Protein AF-0000000072238581 (afdb_homodimer)

InterPro domains:
  IPR000092 Polyprenyl synthetase-like [PF00348] (29-246)
  IPR000092 Polyprenyl synthetase-like [cd00685] (25-318)
  IPR008949 Isoprenoid synthase domain superfamily [G3DSA:1.10.600.10] (1-321)
  IPR008949 Isoprenoid synthase domain superfamily [SSF48576] (3-318)
  IPR033749 Polyprenyl synthetase, conserved site [PS00444] (204-216)
  IPR033749 Polyprenyl synthetase, conserved site [PS00723] (82-96)

Nearest PDB structures (foldseek):
  4jyx-assembly2_B  TM=9.382E-01  e=3.589E-18  Paraglaciecola sp. T6c
  3aq0-assembly3_E  TM=8.904E-01  e=3.920E-18  Arabidopsis thaliana
  3mzv-assembly1_B  TM=9.211E-01  e=2.387E-17  Rhodobacter capsulatus
  3aqb-assembly2_D  TM=8.758E-01  e=3.396E-17  Micrococcus luteus
  3aq0-assembly4_H  TM=8.914E-01  e=1.812E-16  Arabidopsis thaliana

pLDDT: mean 86.49, std 11.38, range [46.75, 98.72]

Sequence (642 aa):
MIETFQLIEQELNLLEINLKKLVKSKHAILDVAAEHLFSAGGKRLRPAIVFLVAKATKKEKSIKFFHRRLAEITEIIHTASLVHDDVVDECSVRRGVQTVHTSFSVPIAVLAGDFLFGQSSWYLANLNDLEVVKIISKVITDFAEGEIRQGISKFNLYLSVDEYIEKSFLKTASLIASSCKGSVILTENNYHIANNLYNYGKYLGLAFQIVDDILDLISNAEVIGKPIGSDLKNGNLTAPILFSLPNINLVNFLSKLKKKEAINLNNLNLEIINQSGGIEKAVDLASEYIYTSVRCLNCLQDSEYKQSLITLCNSIISKIKMIETFQLIEQELNLLEINLKKLVKSKHAILDVAAEHLFSAGGKRLRPAIVFLVAKATKKEKSIKFFHRRLAEITEIIHTASLVHDDVVDECSVRRGVQTVHTSFSVPIAVLAGDFLFGQSSWYLANLNDLEVVKIISKVITDFAEGEIRQGISKFNLYLSVDEYIEKSFLKTASLIASSCKGSVILTENNYHIANNLYNYGKYLGLAFQIVDDILDLISNAEVIGKPIGSDLKNGNLTAPILFSLPNINLVNFLSKLKKKEAINLNNLNLEIINQSGGIEKAVDLASEYIYTSVRCLNCLQDSEYKQSLITLCNSIISKIK

Structure (mmCIF, N/CA/C/O backbone):
data_AF-0000000072238581-model_v1
#
loop_
_entity.id
_entity.type
_entity.pdbx_description
1 polymer 'Prenyl transferase'
#
loop_
_atom_site.group_PDB
_atom_site.id
_atom_site.type_symbol
_atom_site.label_atom_id
_atom_site.label_alt_id
_atom_site.label_comp_id
_atom_site.label_asym_id
_atom_site.label_entity_id
_atom_site.label_seq_id
_atom_site.pdbx_PDB_ins_code
_atom_site.Cartn_x
_atom_site.Cartn_y
_atom_site.Cartn_z
_atom_site.occupancy
_atom_site.B_iso_or_equiv
_atom_site.auth_seq_id
_atom_site.auth_comp_id
_atom_site.auth_asym_id
_atom_site.auth_atom_id
_atom_site.pdbx_PDB_model_num
ATOM 1 N N . MET A 1 1 ? 5.217 -31.149 3.528 1 46.75 1 MET A N 1
ATOM 2 C CA . MET A 1 1 ? 5.852 -29.846 3.348 1 46.75 1 MET A CA 1
ATOM 3 C C . MET A 1 1 ? 6.879 -29.586 4.444 1 46.75 1 MET A C 1
ATOM 5 O O . MET A 1 1 ? 7.93 -28.995 4.188 1 46.75 1 MET A O 1
ATOM 9 N N . ILE A 1 2 ? 6.616 -30.263 5.623 1 50.82 2 ILE A N 1
ATOM 10 C CA . ILE A 1 2 ? 7.416 -30.059 6.826 1 50.82 2 ILE A CA 1
ATOM 11 C C . ILE A 1 2 ? 8.793 -30.692 6.643 1 50.82 2 ILE A C 1
ATOM 13 O O . ILE A 1 2 ? 9.812 -30.085 6.98 1 50.82 2 ILE A O 1
ATOM 17 N N . GLU A 1 3 ? 8.811 -31.875 6.004 1 57.83 3 GLU A N 1
ATOM 18 C CA . GLU A 1 3 ? 10.11 -32.54 5.953 1 57.83 3 GLU A CA 1
ATOM 19 C C . GLU A 1 3 ? 11.085 -31.776 5.062 1 57.83 3 GLU A C 1
ATOM 21 O O . GLU A 1 3 ? 12.294 -31.787 5.305 1 57.83 3 GLU A O 1
ATOM 26 N N . THR A 1 4 ? 10.426 -30.91 4.204 1 64.82 4 THR A N 1
ATOM 27 C CA . THR A 1 4 ? 11.203 -30.188 3.203 1 64.82 4 THR A CA 1
ATOM 28 C C . THR A 1 4 ? 11.897 -28.979 3.825 1 64.82 4 THR A C 1
ATOM 30 O O . THR A 1 4 ? 12.926 -28.522 3.323 1 64.82 4 THR A O 1
ATOM 33 N N . PHE A 1 5 ? 11.491 -28.7 5.064 1 80.11 5 PHE A N 1
ATOM 34 C CA . PHE A 1 5 ? 12.038 -27.452 5.582 1 80.11 5 PHE A CA 1
ATOM 35 C C . PHE A 1 5 ? 12.958 -27.716 6.769 1 80.11 5 PHE A C 1
ATOM 37 O O . PHE A 1 5 ? 13.307 -26.792 7.507 1 80.11 5 PHE A O 1
ATOM 44 N N . GLN A 1 6 ? 13.384 -28.986 6.876 1 84.35 6 GLN A N 1
ATOM 45 C CA . GLN A 1 6 ? 14.241 -29.35 7.999 1 84.35 6 GLN A CA 1
ATOM 46 C C . GLN A 1 6 ? 15.566 -28.595 7.947 1 84.35 6 GLN A C 1
ATOM 48 O O . GLN A 1 6 ? 16.092 -28.182 8.983 1 84.35 6 GLN A O 1
ATOM 53 N N . LEU A 1 7 ? 16.039 -28.414 6.78 1 88 7 LEU A N 1
ATOM 54 C CA . LEU A 1 7 ? 17.344 -27.798 6.566 1 88 7 LEU A CA 1
ATOM 55 C C . LEU A 1 7 ? 17.325 -26.33 6.976 1 88 7 LEU A C 1
ATOM 57 O O . LEU A 1 7 ? 18.38 -25.725 7.181 1 88 7 LEU A O 1
ATOM 61 N N . ILE A 1 8 ? 16.052 -25.758 7.085 1 91.35 8 ILE A N 1
ATOM 62 C CA . ILE A 1 8 ? 15.961 -24.335 7.395 1 91.35 8 ILE A CA 1
ATOM 63 C C . ILE A 1 8 ? 15.023 -24.124 8.581 1 91.35 8 ILE A C 1
ATOM 65 O O . ILE A 1 8 ? 14.404 -23.065 8.711 1 91.35 8 ILE A O 1
ATOM 69 N N . GLU A 1 9 ? 14.871 -25.086 9.368 1 91.12 9 GLU A N 1
ATOM 70 C CA . GLU A 1 9 ? 13.936 -25.047 10.489 1 91.12 9 GLU A CA 1
ATOM 71 C C . GLU A 1 9 ? 14.303 -23.941 11.475 1 91.12 9 GLU A C 1
ATOM 73 O O . GLU A 1 9 ? 13.425 -23.253 11.999 1 91.12 9 GLU A O 1
ATOM 78 N N . GLN A 1 10 ? 15.57 -23.81 11.746 1 91.03 10 GLN A N 1
ATOM 79 C CA . GLN A 1 10 ? 16.025 -22.778 12.672 1 91.03 10 GLN A CA 1
ATOM 80 C C . GLN A 1 10 ? 15.69 -21.384 12.15 1 91.03 10 GLN A C 1
ATOM 82 O O . GLN A 1 10 ? 15.243 -20.522 12.91 1 91.03 10 GLN A O 1
ATOM 87 N N . GLU A 1 11 ? 15.922 -21.206 10.909 1 92.24 11 GLU A N 1
ATOM 88 C CA . GLU A 1 11 ? 15.631 -19.915 10.295 1 92.24 11 GLU A CA 1
ATOM 89 C C . GLU A 1 11 ? 14.135 -19.614 10.327 1 92.24 11 GLU A C 1
ATOM 91 O O . GLU A 1 11 ? 13.731 -18.477 10.582 1 92.24 11 GLU A O 1
ATOM 96 N N . LEU A 1 12 ? 13.325 -20.585 10.11 1 91.95 12 LEU A N 1
ATOM 97 C CA . LEU A 1 12 ? 11.877 -20.407 10.086 1 91.95 12 LEU A CA 1
ATOM 98 C C . LEU A 1 12 ? 11.344 -20.1 11.482 1 91.95 12 LEU A C 1
ATOM 100 O O . LEU A 1 12 ? 10.425 -19.293 11.636 1 91.95 12 LEU A O 1
ATOM 104 N N . ASN A 1 13 ? 11.944 -20.729 12.442 1 90.12 13 ASN A N 1
ATOM 105 C CA . ASN A 1 13 ? 11.553 -20.455 13.82 1 90.12 13 ASN A CA 1
ATOM 106 C C . ASN A 1 13 ? 11.885 -19.021 14.222 1 90.12 13 ASN A C 1
ATOM 108 O O . ASN A 1 13 ? 11.072 -18.344 14.854 1 90.12 13 ASN A O 1
ATOM 112 N N . LEU A 1 14 ? 13.041 -18.633 13.855 1 90.93 14 LEU A N 1
ATOM 113 C CA . LEU A 1 14 ? 13.455 -17.266 14.151 1 90.93 14 LEU A CA 1
ATOM 114 C C . LEU A 1 14 ? 12.58 -16.26 13.411 1 90.93 14 LEU A C 1
ATOM 116 O O . LEU A 1 14 ? 12.288 -15.182 13.933 1 90.93 14 LEU A O 1
ATOM 120 N N . LEU A 1 15 ? 12.229 -16.61 12.229 1 91.59 15 LEU A N 1
ATOM 121 C CA . LEU A 1 15 ? 11.357 -15.759 11.426 1 91.59 15 LEU A CA 1
ATOM 122 C C . LEU A 1 15 ? 10.021 -15.534 12.126 1 91.59 15 LEU A C 1
ATOM 124 O O . LEU A 1 15 ? 9.509 -14.413 12.151 1 91.59 15 LEU A O 1
ATOM 128 N N . GLU A 1 16 ? 9.463 -16.52 12.662 1 86.68 16 GLU A N 1
ATOM 129 C CA . GLU A 1 16 ? 8.174 -16.435 13.343 1 86.68 16 GLU A CA 1
ATOM 130 C C . GLU A 1 16 ? 8.243 -15.491 14.539 1 86.68 16 GLU A C 1
ATOM 132 O O . GLU A 1 16 ? 7.319 -14.709 14.774 1 86.68 16 GLU A O 1
ATOM 137 N N . ILE A 1 17 ? 9.322 -15.544 15.197 1 85.3 17 ILE A N 1
ATOM 138 C CA . ILE A 1 17 ? 9.531 -14.688 16.36 1 85.3 17 ILE A CA 1
ATOM 139 C C . ILE A 1 17 ? 9.69 -13.237 15.91 1 85.3 17 ILE A C 1
ATOM 141 O O . ILE A 1 17 ? 9.111 -12.328 16.509 1 85.3 17 ILE A O 1
ATOM 145 N N . ASN A 1 18 ? 10.324 -13.07 14.87 1 87.44 18 ASN A N 1
ATOM 146 C CA . ASN A 1 18 ? 10.643 -11.727 14.397 1 87.44 18 ASN A CA 1
ATOM 147 C C . ASN A 1 18 ? 9.431 -11.056 13.756 1 87.44 18 ASN A C 1
ATOM 149 O O . ASN A 1 18 ? 9.286 -9.834 13.821 1 87.44 18 ASN A O 1
ATOM 153 N N . LEU A 1 19 ? 8.605 -11.812 13.054 1 86.49 19 LEU A N 1
ATOM 154 C CA . LEU A 1 19 ? 7.449 -11.263 12.354 1 86.49 19 LEU A CA 1
ATOM 155 C C . LEU A 1 19 ? 6.521 -10.537 13.322 1 86.49 19 LEU A C 1
ATOM 157 O O . LEU A 1 19 ? 5.973 -9.484 12.991 1 86.49 19 LEU A O 1
ATOM 161 N N . LYS A 1 20 ? 6.389 -11.014 14.475 1 77.08 20 LYS A N 1
ATOM 162 C CA . LYS A 1 20 ? 5.533 -10.392 15.481 1 77.08 20 LYS A CA 1
ATOM 163 C C . LYS A 1 20 ? 6.104 -9.053 15.937 1 77.08 20 LYS A C 1
ATOM 165 O O . LYS A 1 20 ? 5.356 -8.106 16.189 1 77.08 20 LYS A O 1
ATOM 170 N N . LYS A 1 21 ? 7.361 -8.937 15.901 1 79.89 21 LYS A N 1
ATOM 171 C CA . LYS A 1 21 ? 8.03 -7.714 16.336 1 79.89 21 LYS A CA 1
ATOM 172 C C . LYS A 1 21 ? 7.996 -6.65 15.243 1 79.89 21 LYS A C 1
ATOM 174 O O . LYS A 1 21 ? 7.893 -5.456 15.534 1 79.89 21 LYS A O 1
ATOM 179 N N . LEU A 1 22 ? 8.055 -7.108 14.034 1 77.86 22 LEU A N 1
ATOM 180 C CA . LEU A 1 22 ? 8.182 -6.195 12.904 1 77.86 22 LEU A CA 1
ATOM 181 C C . LEU A 1 22 ? 6.866 -5.47 12.641 1 77.86 22 LEU A C 1
ATOM 183 O O . LEU A 1 22 ? 6.859 -4.369 12.084 1 77.86 22 LEU A O 1
ATOM 187 N N . VAL A 1 23 ? 5.794 -6.095 13.093 1 74.11 23 VAL A N 1
ATOM 188 C CA . VAL A 1 23 ? 4.515 -5.501 12.718 1 74.11 23 VAL A CA 1
ATOM 189 C C . VAL A 1 23 ? 3.913 -4.771 13.917 1 74.11 23 VAL A C 1
ATOM 191 O O . VAL A 1 23 ? 2.737 -4.402 13.9 1 74.11 23 VAL A O 1
ATOM 194 N N . LYS A 1 24 ? 4.651 -4.656 14.893 1 72.39 24 LYS A N 1
ATOM 195 C CA . LYS A 1 24 ? 4.189 -3.881 16.041 1 72.39 24 LYS A CA 1
ATOM 196 C C . LYS A 1 24 ? 4.04 -2.405 15.684 1 72.39 24 LYS A C 1
ATOM 198 O O . LYS A 1 24 ? 4.861 -1.853 14.948 1 72.39 24 LYS A O 1
ATOM 203 N N . SER A 1 25 ? 2.922 -1.966 15.953 1 68.35 25 SER A N 1
ATOM 204 C CA . SER A 1 25 ? 2.634 -0.55 15.749 1 68.35 25 SER A CA 1
ATOM 205 C C . SER A 1 25 ? 2.414 0.166 17.078 1 68.35 25 SER A C 1
ATOM 207 O O . SER A 1 25 ? 2.416 -0.465 18.137 1 68.35 25 SER A O 1
ATOM 209 N N . LYS A 1 26 ? 2.355 1.414 16.951 1 68.45 26 LYS A N 1
ATOM 210 C CA . LYS A 1 26 ? 2.03 2.193 18.142 1 68.45 26 LYS A CA 1
ATOM 211 C C . LYS A 1 26 ? 0.562 2.028 18.523 1 68.45 26 LYS A C 1
ATOM 213 O O . LYS A 1 26 ? 0.154 2.409 19.622 1 68.45 26 LYS A O 1
ATOM 218 N N . HIS A 1 27 ? -0.109 1.275 17.621 1 72.57 27 HIS A N 1
ATOM 219 C CA . HIS A 1 27 ? -1.54 1.205 17.892 1 72.57 27 HIS A CA 1
ATOM 220 C C . HIS A 1 27 ? -1.999 -0.24 18.062 1 72.57 27 HIS A C 1
ATOM 222 O O . HIS A 1 27 ? -1.787 -1.071 17.177 1 72.57 27 HIS A O 1
ATOM 228 N N . ALA A 1 28 ? -2.697 -0.388 18.98 1 71.82 28 ALA A N 1
ATOM 229 C CA . ALA A 1 28 ? -3.093 -1.715 19.447 1 71.82 28 ALA A CA 1
ATOM 230 C C . ALA A 1 28 ? -3.987 -2.412 18.425 1 71.82 28 ALA A C 1
ATOM 232 O O . ALA A 1 28 ? -3.846 -3.613 18.185 1 71.82 28 ALA A O 1
ATOM 233 N N . ILE A 1 29 ? -4.828 -1.665 17.807 1 74.14 29 ILE A N 1
ATOM 234 C CA . ILE A 1 29 ? -5.788 -2.263 16.886 1 74.14 29 ILE A CA 1
ATOM 235 C C . ILE A 1 29 ? -5.054 -2.837 15.676 1 74.14 29 ILE A C 1
ATOM 237 O O . ILE A 1 29 ? -5.379 -3.929 15.205 1 74.14 29 ILE A O 1
ATOM 241 N N . LEU A 1 30 ? -4.134 -2.082 15.193 1 77.54 30 LEU A N 1
ATOM 242 C CA . LEU A 1 30 ? -3.345 -2.565 14.066 1 77.54 30 LEU A CA 1
ATOM 243 C C . LEU A 1 30 ? -2.495 -3.764 14.471 1 77.54 30 LEU A C 1
ATOM 245 O O . LEU A 1 30 ? -2.331 -4.706 13.692 1 77.54 30 LEU A O 1
ATOM 249 N N . ASP A 1 31 ? -2.103 -3.71 15.677 1 77.43 31 ASP A N 1
ATOM 250 C CA . ASP A 1 31 ? -1.307 -4.815 16.202 1 77.43 31 ASP A CA 1
ATOM 251 C C . ASP A 1 31 ? -2.129 -6.101 16.266 1 77.43 31 ASP A C 1
ATOM 253 O O . ASP A 1 31 ? -1.665 -7.162 15.845 1 77.43 31 ASP A O 1
ATOM 257 N N . VAL A 1 32 ? -3.297 -5.923 16.767 1 74.13 32 VAL A N 1
ATOM 258 C CA . VAL A 1 32 ? -4.169 -7.079 16.947 1 74.13 32 VAL A CA 1
ATOM 259 C C . VAL A 1 32 ? -4.591 -7.625 15.585 1 74.13 32 VAL A C 1
ATOM 261 O O . VAL A 1 32 ? -4.632 -8.841 15.382 1 74.13 32 VAL A O 1
ATOM 264 N N . ALA A 1 33 ? -4.837 -6.73 14.706 1 76.07 33 ALA A N 1
ATOM 265 C CA . ALA A 1 33 ? -5.243 -7.147 13.367 1 76.07 33 ALA A CA 1
ATOM 266 C C . ALA A 1 33 ? -4.115 -7.893 12.659 1 76.07 33 ALA A C 1
ATOM 268 O O . ALA A 1 33 ? -4.347 -8.929 12.031 1 76.07 33 ALA A O 1
ATOM 269 N N . ALA A 1 34 ? -2.963 -7.341 12.867 1 74.68 34 ALA A N 1
ATOM 270 C CA . ALA A 1 34 ? -1.799 -7.975 12.253 1 74.68 34 ALA A CA 1
ATOM 271 C C . ALA A 1 34 ? -1.5 -9.321 12.907 1 74.68 34 ALA A C 1
ATOM 273 O O . ALA A 1 34 ? -1.21 -10.302 12.218 1 74.68 34 ALA A O 1
ATOM 274 N N . GLU A 1 35 ? -1.619 -9.316 14.179 1 73.52 35 GLU A N 1
ATOM 275 C CA . GLU A 1 35 ? -1.357 -10.546 14.921 1 73.52 35 GLU A CA 1
ATOM 276 C C . GLU A 1 35 ? -2.368 -11.632 14.563 1 73.52 35 GLU A C 1
ATOM 278 O O . GLU A 1 35 ? -2.02 -12.813 14.496 1 73.52 35 GLU A O 1
ATOM 283 N N . HIS A 1 36 ? -3.548 -11.2 14.441 1 75.53 36 HIS A N 1
ATOM 284 C CA . HIS A 1 36 ? -4.608 -12.123 14.05 1 75.53 36 HIS A CA 1
ATOM 285 C C . HIS A 1 36 ? -4.27 -12.825 12.739 1 75.53 36 HIS A C 1
ATOM 287 O O . HIS A 1 36 ? -4.519 -14.024 12.59 1 75.53 36 HIS A O 1
ATOM 293 N N . LEU A 1 37 ? -3.586 -12.195 12 1 71.19 37 LEU A N 1
ATOM 294 C CA . LEU A 1 37 ? -3.29 -12.718 10.671 1 71.19 37 LEU A CA 1
ATOM 295 C C . LEU A 1 37 ? -2.073 -13.636 10.706 1 71.19 37 LEU A C 1
ATOM 297 O O . LEU A 1 37 ? -2.039 -14.656 10.014 1 71.19 37 LEU A O 1
ATOM 301 N N . PHE A 1 38 ? -1.1 -13.26 11.434 1 73.42 38 PHE A N 1
ATOM 302 C CA . PHE A 1 38 ? 0.133 -14.037 11.464 1 73.42 38 PHE A CA 1
ATOM 303 C C . PHE A 1 38 ? -0.02 -15.261 12.358 1 73.42 38 PHE A C 1
ATOM 305 O O . PHE A 1 38 ? 0.711 -16.243 12.207 1 73.42 38 PHE A O 1
ATOM 312 N N . SER A 1 39 ? -1.007 -15.172 13.247 1 68.73 39 SER A N 1
ATOM 313 C CA . SER A 1 39 ? -1.243 -16.299 14.143 1 68.73 39 SER A CA 1
ATOM 314 C C . SER A 1 39 ? -2.083 -17.377 13.467 1 68.73 39 SER A C 1
ATOM 316 O O . SER A 1 39 ? -2.123 -18.52 13.927 1 68.73 39 SER A O 1
ATOM 318 N N . ALA A 1 40 ? -2.869 -17 12.538 1 62.99 40 ALA A N 1
ATOM 319 C CA . ALA A 1 40 ? -3.758 -17.952 11.877 1 62.99 40 ALA A CA 1
ATOM 320 C C . ALA A 1 40 ? -2.961 -19.035 11.154 1 62.99 40 ALA A C 1
ATOM 322 O O . ALA A 1 40 ? -3.539 -19.964 10.586 1 62.99 40 ALA A O 1
ATOM 323 N N . GLY A 1 41 ? -1.688 -18.958 11.298 1 62.63 41 GLY A N 1
ATOM 324 C CA . GLY A 1 41 ? -0.897 -20.028 10.711 1 62.63 41 GLY A CA 1
ATOM 325 C C . GLY A 1 41 ? -0.552 -19.785 9.254 1 62.63 41 GLY A C 1
ATOM 326 O O . GLY A 1 41 ? -0.707 -18.67 8.752 1 62.63 41 GLY A O 1
ATOM 327 N N . GLY A 1 42 ? 0.324 -20.531 8.596 1 61.74 42 GLY A N 1
ATOM 328 C CA . GLY A 1 42 ? 0.73 -20.515 7.2 1 61.74 42 GLY A CA 1
ATOM 329 C C . GLY A 1 42 ? 1.949 -21.375 6.923 1 61.74 42 GLY A C 1
ATOM 330 O O . GLY A 1 42 ? 2.739 -21.651 7.828 1 61.74 42 GLY A O 1
ATOM 331 N N . LYS A 1 43 ? 1.843 -21.929 5.873 1 64.94 43 LYS A N 1
ATOM 332 C CA . LYS A 1 43 ? 2.859 -22.903 5.483 1 64.94 43 LYS A CA 1
ATOM 333 C C . LYS A 1 43 ? 4.217 -22.234 5.29 1 64.94 43 LYS A C 1
ATOM 335 O O . LYS A 1 43 ? 5.243 -22.913 5.214 1 64.94 43 LYS A O 1
ATOM 340 N N . ARG A 1 44 ? 4.333 -20.93 5.458 1 83.32 44 ARG A N 1
ATOM 341 C CA . ARG A 1 44 ? 5.556 -20.144 5.34 1 83.32 44 ARG A CA 1
ATOM 342 C C . ARG A 1 44 ? 6.374 -20.582 4.13 1 83.32 44 ARG A C 1
ATOM 344 O O . ARG A 1 44 ? 7.596 -20.72 4.217 1 83.32 44 ARG A O 1
ATOM 351 N N . LEU A 1 45 ? 5.729 -20.932 3.102 1 90.05 45 LEU A N 1
ATOM 352 C CA . LEU A 1 45 ? 6.343 -21.383 1.858 1 90.05 45 LEU A CA 1
ATOM 353 C C . LEU A 1 45 ? 7.253 -20.304 1.279 1 90.05 45 LEU A C 1
ATOM 355 O O . LEU A 1 45 ? 8.382 -20.59 0.876 1 90.05 45 LEU A O 1
ATOM 359 N N . ARG A 1 46 ? 6.848 -19.118 1.342 1 94.05 46 ARG A N 1
ATOM 360 C CA . ARG A 1 46 ? 7.56 -18.032 0.677 1 94.05 46 ARG A CA 1
ATOM 361 C C . ARG A 1 46 ? 8.868 -17.715 1.394 1 94.05 46 ARG A C 1
ATOM 363 O O . ARG A 1 46 ? 9.934 -17.7 0.775 1 94.05 46 ARG A O 1
ATOM 370 N N . PRO A 1 47 ? 8.839 -17.548 2.683 1 95.23 47 PRO A N 1
ATOM 371 C CA . PRO A 1 47 ? 10.121 -17.367 3.368 1 95.23 47 PRO A CA 1
ATOM 372 C C . PRO A 1 47 ? 11.042 -18.576 3.225 1 95.23 47 PRO A C 1
ATOM 374 O O . PRO A 1 47 ? 12.263 -18.42 3.136 1 95.23 47 PRO A O 1
ATOM 377 N N . ALA A 1 48 ? 10.488 -19.776 3.243 1 95 48 ALA A N 1
ATOM 378 C CA . ALA A 1 48 ? 11.286 -20.989 3.09 1 95 48 ALA A CA 1
ATOM 379 C C . ALA A 1 48 ? 12.048 -20.981 1.768 1 95 48 ALA A C 1
ATOM 381 O O . ALA A 1 48 ? 13.225 -21.346 1.72 1 95 48 ALA A O 1
ATOM 382 N N . ILE A 1 49 ? 11.389 -20.553 0.785 1 96.4 49 ILE A N 1
ATOM 383 C CA . ILE A 1 49 ? 12.001 -20.519 -0.538 1 96.4 49 ILE A CA 1
ATOM 384 C C . ILE A 1 49 ? 13.155 -19.519 -0.548 1 96.4 49 ILE A C 1
ATOM 386 O O . ILE A 1 49 ? 14.213 -19.788 -1.122 1 96.4 49 ILE A O 1
ATOM 390 N N . VAL A 1 50 ? 12.978 -18.392 0.076 1 96.52 50 VAL A N 1
ATOM 391 C CA . VAL A 1 50 ? 14.024 -17.377 0.152 1 96.52 50 VAL A CA 1
ATOM 392 C C . VAL A 1 50 ? 15.266 -17.963 0.82 1 96.52 50 VAL A C 1
ATOM 394 O O . VAL A 1 50 ? 16.382 -17.799 0.322 1 96.52 50 VAL A O 1
ATOM 397 N N . PHE A 1 51 ? 15.075 -18.679 1.939 1 95.78 51 PHE A N 1
ATOM 398 C CA . PHE A 1 51 ? 16.19 -19.259 2.679 1 95.78 51 PHE A CA 1
ATOM 399 C C . PHE A 1 51 ? 16.872 -20.35 1.862 1 95.78 51 PHE A C 1
ATOM 401 O O . PHE A 1 51 ? 18.102 -20.409 1.801 1 95.78 51 PHE A O 1
ATOM 408 N N . LEU A 1 52 ? 16.112 -21.232 1.232 1 95.59 52 LEU A N 1
ATOM 409 C CA . LEU A 1 52 ? 16.671 -22.334 0.457 1 95.59 52 LEU A CA 1
ATOM 410 C C . LEU A 1 52 ? 17.463 -21.812 -0.737 1 95.59 52 LEU A C 1
ATOM 412 O O . LEU A 1 52 ? 18.547 -22.318 -1.038 1 95.59 52 LEU A O 1
ATOM 416 N N . VAL A 1 53 ? 16.924 -20.795 -1.388 1 95.78 53 VAL A N 1
ATOM 417 C CA . VAL A 1 53 ? 17.604 -20.196 -2.532 1 95.78 53 VAL A CA 1
ATOM 418 C C . VAL A 1 53 ? 18.912 -19.553 -2.078 1 95.78 53 VAL A C 1
ATOM 420 O O . VAL A 1 53 ? 19.944 -19.697 -2.737 1 95.78 53 VAL A O 1
ATOM 423 N N . ALA A 1 54 ? 18.85 -18.829 -0.96 1 94.54 54 ALA A N 1
ATOM 424 C CA . ALA A 1 54 ? 20.044 -18.182 -0.422 1 94.54 54 ALA A CA 1
ATOM 425 C C . ALA A 1 54 ? 21.142 -19.203 -0.141 1 94.54 54 ALA A C 1
ATOM 427 O O . ALA A 1 54 ? 22.305 -18.987 -0.493 1 94.54 54 ALA A O 1
ATOM 428 N N . LYS A 1 55 ? 20.775 -20.299 0.439 1 93.4 55 LYS A N 1
ATOM 429 C CA . LYS A 1 55 ? 21.748 -21.321 0.811 1 93.4 55 LYS A CA 1
ATOM 430 C C . LYS A 1 55 ? 22.227 -22.096 -0.414 1 93.4 55 LYS A C 1
ATOM 432 O O . LYS A 1 55 ? 23.38 -22.527 -0.47 1 93.4 55 LYS A O 1
ATOM 437 N N . ALA A 1 56 ? 21.363 -22.243 -1.408 1 93.71 56 ALA A N 1
ATOM 438 C CA . ALA A 1 56 ? 21.708 -22.992 -2.613 1 93.71 56 ALA A CA 1
ATOM 439 C C . ALA A 1 56 ? 22.655 -22.193 -3.504 1 93.71 56 ALA A C 1
ATOM 441 O O . ALA A 1 56 ? 23.37 -22.764 -4.331 1 93.71 56 ALA A O 1
ATOM 442 N N . THR A 1 57 ? 22.684 -20.895 -3.363 1 91.95 57 THR A N 1
ATOM 443 C CA . THR A 1 57 ? 23.478 -20.049 -4.248 1 91.95 57 THR A CA 1
ATOM 444 C C . THR A 1 57 ? 24.781 -19.632 -3.573 1 91.95 57 THR A C 1
ATOM 446 O O . THR A 1 57 ? 25.713 -19.176 -4.238 1 91.95 57 THR A O 1
ATOM 449 N N . LYS A 1 58 ? 24.827 -19.584 -2.245 1 78.2 58 LYS A N 1
ATOM 450 C CA . LYS A 1 58 ? 26 -19.114 -1.514 1 78.2 58 LYS A CA 1
ATOM 451 C C . LYS A 1 58 ? 27.022 -20.234 -1.338 1 78.2 58 LYS A C 1
ATOM 453 O O . LYS A 1 58 ? 26.653 -21.4 -1.185 1 78.2 58 LYS A O 1
ATOM 458 N N . LYS A 1 59 ? 28.241 -19.773 -1.51 1 66.1 59 LYS A N 1
ATOM 459 C CA . LYS A 1 59 ? 29.323 -20.69 -1.162 1 66.1 59 LYS A CA 1
ATOM 460 C C . LYS A 1 59 ? 29.348 -20.967 0.338 1 66.1 59 LYS A C 1
ATOM 462 O O . LYS A 1 59 ? 29.468 -22.118 0.761 1 66.1 59 LYS A O 1
ATOM 467 N N . GLU A 1 60 ? 29.204 -19.836 1.088 1 64.6 60 GLU A N 1
ATOM 468 C CA . GLU A 1 60 ? 29.057 -20.001 2.531 1 64.6 60 GLU A CA 1
ATOM 469 C C . GLU A 1 60 ? 27.592 -20.177 2.92 1 64.6 60 GLU A C 1
ATOM 471 O O . GLU A 1 60 ? 26.741 -19.373 2.534 1 64.6 60 GLU A O 1
ATOM 476 N N . LYS A 1 61 ? 27.167 -21.266 3.276 1 65.7 61 LYS A N 1
ATOM 477 C CA . LYS A 1 61 ? 25.797 -21.735 3.462 1 65.7 61 LYS A CA 1
ATOM 478 C C . LYS A 1 61 ? 25.145 -21.064 4.667 1 65.7 61 LYS A C 1
ATOM 480 O O . LYS A 1 61 ? 24.266 -21.645 5.307 1 65.7 61 LYS A O 1
ATOM 485 N N . SER A 1 62 ? 25.717 -19.783 5.025 1 80.97 62 SER A N 1
ATOM 486 C CA . SER A 1 62 ? 25.08 -19.103 6.148 1 80.97 62 SER A CA 1
ATOM 487 C C . SER A 1 62 ? 24.103 -18.036 5.666 1 80.97 62 SER A C 1
ATOM 489 O O . SER A 1 62 ? 24.36 -17.355 4.672 1 80.97 62 SER A O 1
ATOM 491 N N . ILE A 1 63 ? 22.978 -18.005 6.299 1 88.52 63 ILE A N 1
ATOM 492 C CA . ILE A 1 63 ? 21.959 -16.998 6.026 1 88.52 63 ILE A CA 1
ATOM 493 C C . ILE A 1 63 ? 22.375 -15.663 6.639 1 88.52 63 ILE A C 1
ATOM 495 O O . ILE A 1 63 ? 22.667 -15.586 7.835 1 88.52 63 ILE A O 1
ATOM 499 N N . LYS A 1 64 ? 22.47 -14.697 5.831 1 90.58 64 LYS A N 1
ATOM 500 C CA . LYS A 1 64 ? 22.835 -13.36 6.291 1 90.58 64 LYS A CA 1
ATOM 501 C C . LYS A 1 64 ? 21.599 -12.557 6.686 1 90.58 64 LYS A C 1
ATOM 503 O O . LYS A 1 64 ? 20.47 -12.983 6.435 1 90.58 64 LYS A O 1
ATOM 508 N N . PHE A 1 65 ? 21.881 -11.457 7.269 1 91.24 65 PHE A N 1
ATOM 509 C CA . PHE A 1 65 ? 20.825 -10.609 7.81 1 91.24 65 PHE A CA 1
ATOM 510 C C . PHE A 1 65 ? 19.868 -10.168 6.709 1 91.24 65 PHE A C 1
ATOM 512 O O . PHE A 1 65 ? 18.653 -10.128 6.915 1 91.24 65 PHE A O 1
ATOM 519 N N . PHE A 1 66 ? 20.398 -9.929 5.554 1 92.93 66 PHE A N 1
ATOM 520 C CA . PHE A 1 66 ? 19.561 -9.4 4.484 1 92.93 66 PHE A CA 1
ATOM 521 C C . PHE A 1 66 ? 18.649 -10.484 3.923 1 92.93 66 PHE A C 1
ATOM 523 O O . PHE A 1 66 ? 17.54 -10.196 3.467 1 92.93 66 PHE A O 1
ATOM 530 N N . HIS A 1 67 ? 19.047 -11.735 3.991 1 94.28 67 HIS A N 1
ATOM 531 C CA . HIS A 1 67 ? 18.162 -12.824 3.592 1 94.28 67 HIS A CA 1
ATOM 532 C C . HIS A 1 67 ? 17.006 -12.983 4.573 1 94.28 67 HIS A C 1
ATOM 534 O O . HIS A 1 67 ? 15.865 -13.207 4.163 1 94.28 67 HIS A O 1
ATOM 540 N N . ARG A 1 68 ? 17.343 -12.888 5.828 1 94.62 68 ARG A N 1
ATOM 541 C CA . ARG A 1 68 ? 16.316 -12.966 6.861 1 94.62 68 ARG A CA 1
ATOM 542 C C . ARG A 1 68 ? 15.284 -11.855 6.693 1 94.62 68 ARG A C 1
ATOM 544 O O . ARG A 1 68 ? 14.079 -12.104 6.768 1 94.62 68 ARG A O 1
ATOM 551 N N . ARG A 1 69 ? 15.755 -10.717 6.444 1 95.1 69 ARG A N 1
ATOM 552 C CA . ARG A 1 69 ? 14.882 -9.561 6.269 1 95.1 69 ARG A CA 1
ATOM 553 C C . ARG A 1 69 ? 14.01 -9.716 5.027 1 95.1 69 ARG A C 1
ATOM 555 O O . ARG A 1 69 ? 12.82 -9.394 5.054 1 95.1 69 ARG A O 1
ATOM 562 N N . LEU A 1 70 ? 14.62 -10.17 3.995 1 96.66 70 LEU A N 1
ATOM 563 C CA . LEU A 1 70 ? 13.852 -10.385 2.773 1 96.66 70 LEU A CA 1
ATOM 564 C C . LEU A 1 70 ? 12.739 -11.402 3.003 1 96.66 70 LEU A C 1
ATOM 566 O O . LEU A 1 70 ? 11.616 -11.217 2.529 1 96.66 70 LEU A O 1
ATOM 570 N N . ALA A 1 71 ? 13.044 -12.454 3.695 1 96.52 71 ALA A N 1
ATOM 571 C CA . ALA A 1 71 ? 12.049 -13.472 4.02 1 96.52 71 ALA A CA 1
ATOM 572 C C . ALA A 1 71 ? 10.903 -12.879 4.835 1 96.52 71 ALA A C 1
ATOM 574 O O . ALA A 1 71 ? 9.733 -13.171 4.577 1 96.52 71 ALA A O 1
ATOM 575 N N . GLU A 1 72 ? 11.278 -12.082 5.767 1 94.62 72 GLU A N 1
ATOM 576 C CA . GLU A 1 72 ? 10.277 -11.405 6.586 1 94.62 72 GLU A CA 1
ATOM 577 C C . GLU A 1 72 ? 9.401 -10.486 5.74 1 94.62 72 GLU A C 1
ATOM 579 O O . GLU A 1 72 ? 8.173 -10.51 5.856 1 94.62 72 GLU A O 1
ATOM 584 N N . ILE A 1 73 ? 10.01 -9.706 4.927 1 95.14 73 ILE A N 1
ATOM 585 C CA . ILE A 1 73 ? 9.319 -8.752 4.067 1 95.14 73 ILE A CA 1
ATOM 586 C C . ILE A 1 73 ? 8.36 -9.495 3.139 1 95.14 73 ILE A C 1
ATOM 588 O O . ILE A 1 73 ? 7.215 -9.076 2.956 1 95.14 73 ILE A O 1
ATOM 592 N N . THR A 1 74 ? 8.777 -10.555 2.552 1 95.88 74 THR A N 1
ATOM 593 C CA . THR A 1 74 ? 7.962 -11.355 1.644 1 95.88 74 THR A CA 1
ATOM 594 C C . THR A 1 74 ? 6.703 -11.856 2.345 1 95.88 74 THR A C 1
ATOM 596 O O . THR A 1 74 ? 5.611 -11.816 1.775 1 95.88 74 THR A O 1
ATOM 599 N N . GLU A 1 75 ? 6.879 -12.27 3.502 1 93.88 75 GLU A N 1
ATOM 600 C CA . GLU A 1 75 ? 5.736 -12.76 4.266 1 93.88 75 GLU A CA 1
ATOM 601 C C . GLU A 1 75 ? 4.785 -11.622 4.628 1 93.88 75 GLU A C 1
ATOM 603 O O . GLU A 1 75 ? 3.565 -11.801 4.624 1 93.88 75 GLU A O 1
ATOM 608 N N . ILE A 1 76 ? 5.309 -10.509 4.985 1 92.8 76 ILE A N 1
ATOM 609 C CA . ILE A 1 76 ? 4.49 -9.355 5.341 1 92.8 76 ILE A CA 1
ATOM 610 C C . ILE A 1 76 ? 3.68 -8.903 4.128 1 92.8 76 ILE A C 1
ATOM 612 O O . ILE A 1 76 ? 2.487 -8.613 4.244 1 92.8 76 ILE A O 1
ATOM 616 N N . ILE A 1 77 ? 4.29 -8.844 2.988 1 94.45 77 ILE A N 1
ATOM 617 C CA . ILE A 1 77 ? 3.608 -8.443 1.762 1 94.45 77 ILE A CA 1
ATOM 618 C C . ILE A 1 77 ? 2.486 -9.43 1.45 1 94.45 77 ILE A C 1
ATOM 620 O O . ILE A 1 77 ? 1.375 -9.026 1.096 1 94.45 77 ILE A O 1
ATOM 624 N N . HIS A 1 78 ? 2.798 -10.671 1.565 1 92.92 78 HIS A N 1
ATOM 625 C CA . HIS A 1 78 ? 1.777 -11.687 1.336 1 92.92 78 HIS A CA 1
ATOM 626 C C . HIS A 1 78 ? 0.595 -11.504 2.282 1 92.92 78 HIS A C 1
ATOM 628 O O . HIS A 1 78 ? -0.561 -11.573 1.859 1 92.92 78 HIS A O 1
ATOM 634 N N . THR A 1 79 ? 0.832 -11.321 3.521 1 90.35 79 THR A N 1
ATOM 635 C CA . THR A 1 79 ? -0.21 -11.141 4.526 1 90.35 79 THR A CA 1
ATOM 636 C C . THR A 1 79 ? -1.044 -9.9 4.224 1 90.35 79 THR A C 1
ATOM 638 O O . THR A 1 79 ? -2.268 -9.918 4.369 1 90.35 79 THR A O 1
ATOM 641 N N . ALA A 1 80 ? -0.363 -8.84 3.857 1 91.72 80 ALA A N 1
ATOM 642 C CA . ALA A 1 80 ? -1.067 -7.619 3.476 1 91.72 80 ALA A CA 1
ATOM 643 C C . ALA A 1 80 ? -2.038 -7.881 2.328 1 91.72 80 ALA A C 1
ATOM 645 O O . ALA A 1 80 ? -3.171 -7.395 2.342 1 91.72 80 ALA A O 1
ATOM 646 N N . SER A 1 81 ? -1.57 -8.577 1.364 1 92.12 81 SER A N 1
ATOM 647 C CA . SER A 1 81 ? -2.408 -8.883 0.208 1 92.12 81 SER A CA 1
ATOM 648 C C . SER A 1 81 ? -3.622 -9.713 0.61 1 92.12 81 SER A C 1
ATOM 650 O O . SER A 1 81 ? -4.71 -9.539 0.057 1 92.12 81 SER A O 1
ATOM 652 N N . LEU A 1 82 ? -3.495 -10.642 1.581 1 88.2 82 LEU A N 1
ATOM 653 C CA . LEU A 1 82 ? -4.606 -11.455 2.062 1 88.2 82 LEU A CA 1
ATOM 654 C C . LEU A 1 82 ? -5.666 -10.587 2.731 1 88.2 82 LEU A C 1
ATOM 656 O O . LEU A 1 82 ? -6.864 -10.799 2.532 1 88.2 82 LEU A O 1
ATOM 660 N N . VAL A 1 83 ? -5.243 -9.676 3.49 1 89.74 83 VAL A N 1
ATOM 661 C CA . VAL A 1 83 ? -6.166 -8.799 4.204 1 89.74 83 VAL A CA 1
ATOM 662 C C . VAL A 1 83 ? -7.019 -8.022 3.204 1 89.74 83 VAL A C 1
ATOM 664 O O . VAL A 1 83 ? -8.242 -7.954 3.344 1 89.74 83 VAL A O 1
ATOM 667 N N . HIS A 1 84 ? -6.365 -7.441 2.296 1 91.98 84 HIS A N 1
ATOM 668 C CA . HIS A 1 84 ? -7.079 -6.646 1.302 1 91.98 84 HIS A CA 1
ATOM 669 C C . HIS A 1 84 ? -7.915 -7.533 0.385 1 91.98 84 HIS A C 1
ATOM 671 O O . HIS A 1 84 ? -9.028 -7.164 0.004 1 91.98 84 HIS A O 1
ATOM 677 N N . ASP A 1 85 ? -7.405 -8.674 0.106 1 88.3 85 ASP A N 1
ATOM 678 C CA . ASP A 1 85 ? -8.151 -9.633 -0.702 1 88.3 85 ASP A CA 1
ATOM 679 C C . ASP A 1 85 ? -9.452 -10.038 -0.012 1 88.3 85 ASP A C 1
ATOM 681 O O . ASP A 1 85 ? -10.479 -10.218 -0.669 1 88.3 85 ASP A O 1
ATOM 685 N N . ASP A 1 86 ? -9.388 -10.264 1.224 1 87.19 86 ASP A N 1
ATOM 686 C CA . ASP A 1 86 ? -10.566 -10.66 1.991 1 87.19 86 ASP A CA 1
ATOM 687 C C . ASP A 1 86 ? -11.638 -9.573 1.95 1 87.19 86 ASP A C 1
ATOM 689 O O . ASP A 1 86 ? -12.834 -9.873 1.962 1 87.19 86 ASP A O 1
ATOM 693 N N . VAL A 1 87 ? -11.24 -8.39 1.906 1 87.77 87 VAL A N 1
ATOM 694 C CA . VAL A 1 87 ? -12.175 -7.276 1.789 1 87.77 87 VAL A CA 1
ATOM 695 C C . VAL A 1 87 ? -12.79 -7.261 0.392 1 87.77 87 VAL A C 1
ATOM 697 O O . VAL A 1 87 ? -13.999 -7.07 0.241 1 87.77 87 VAL A O 1
ATOM 700 N N . VAL A 1 88 ? -12.01 -7.475 -0.559 1 85.55 88 VAL A N 1
ATOM 701 C CA . VAL A 1 88 ? -12.414 -7.418 -1.96 1 85.55 88 VAL A CA 1
ATOM 702 C C . VAL A 1 88 ? -13.39 -8.552 -2.264 1 85.55 88 VAL A C 1
ATOM 704 O O . VAL A 1 88 ? -14.389 -8.35 -2.958 1 85.55 88 VAL A O 1
ATOM 707 N N . ASP A 1 89 ? -13.111 -9.67 -1.63 1 81.33 89 ASP A N 1
ATOM 708 C CA . ASP A 1 89 ? -13.903 -10.862 -1.915 1 81.33 89 ASP A CA 1
ATOM 709 C C . ASP A 1 89 ? -15.04 -11.02 -0.907 1 81.33 89 ASP A C 1
ATOM 711 O O . ASP A 1 89 ? -15.834 -11.958 -1.002 1 81.33 89 ASP A O 1
ATOM 715 N N . GLU A 1 90 ? -15.096 -10.167 0.034 1 79.81 90 GLU A N 1
ATOM 716 C CA . GLU A 1 90 ? -16.09 -10.243 1.101 1 79.81 90 GLU A CA 1
ATOM 717 C C . GLU A 1 90 ? -16.066 -11.609 1.781 1 79.81 90 GLU A C 1
ATOM 719 O O . GLU A 1 90 ? -17.113 -12.228 1.981 1 79.81 90 GLU A O 1
ATOM 724 N N . CYS A 1 91 ? -14.922 -12.127 1.923 1 74.61 91 CYS A N 1
ATOM 725 C CA . CYS A 1 91 ? -14.743 -13.415 2.583 1 74.61 91 CYS A CA 1
ATOM 726 C C . CYS A 1 91 ? -14.818 -13.267 4.097 1 74.61 91 CYS A C 1
ATOM 728 O O . CYS A 1 91 ? -14.092 -12.462 4.683 1 74.61 91 CYS A O 1
ATOM 730 N N . SER A 1 92 ? -15.568 -14.095 4.711 1 74.49 92 SER A N 1
ATOM 731 C CA . SER A 1 92 ? -15.78 -13.948 6.147 1 74.49 92 SER A CA 1
ATOM 732 C C . SER A 1 92 ? -14.805 -14.81 6.941 1 74.49 92 SER A C 1
ATOM 734 O O . SER A 1 92 ? -14.584 -14.573 8.13 1 74.49 92 SER A O 1
ATOM 736 N N . VAL A 1 93 ? -14.162 -15.896 6.271 1 71.32 93 VAL A N 1
ATOM 737 C CA . VAL A 1 93 ? -13.28 -16.808 6.991 1 71.32 93 VAL A CA 1
ATOM 738 C C . VAL A 1 93 ? -12.023 -17.073 6.165 1 71.32 93 VAL A C 1
ATOM 740 O O . VAL A 1 93 ? -12.099 -17.243 4.946 1 71.32 93 VAL A O 1
ATOM 743 N N . ARG A 1 94 ? -10.934 -17.096 6.896 1 65.89 94 ARG A N 1
ATOM 744 C CA . ARG A 1 94 ? -9.642 -17.436 6.309 1 65.89 94 ARG A CA 1
ATOM 745 C C . ARG A 1 94 ? -8.823 -18.307 7.255 1 65.89 94 ARG A C 1
ATOM 747 O O . ARG A 1 94 ? -8.618 -17.949 8.417 1 65.89 94 ARG A O 1
ATOM 754 N N . ARG A 1 95 ? -8.39 -19.452 6.76 1 67.2 95 ARG A N 1
ATOM 755 C CA . ARG A 1 95 ? -7.615 -20.405 7.547 1 67.2 95 ARG A CA 1
ATOM 756 C C . ARG A 1 95 ? -8.352 -20.785 8.828 1 67.2 95 ARG A C 1
ATOM 758 O O . ARG A 1 95 ? -7.751 -20.839 9.903 1 67.2 95 ARG A O 1
ATOM 765 N N . GLY A 1 96 ? -9.6 -20.828 8.667 1 68.11 96 GLY A N 1
ATOM 766 C CA . GLY A 1 96 ? -10.427 -21.282 9.774 1 68.11 96 GLY A CA 1
ATOM 767 C C . GLY A 1 96 ? -10.744 -20.183 10.771 1 68.11 96 GLY A C 1
ATOM 768 O O . GLY A 1 96 ? -11.433 -20.42 11.765 1 68.11 96 GLY A O 1
ATOM 769 N N . VAL A 1 97 ? -10.231 -18.967 10.522 1 69.94 97 VAL A N 1
ATOM 770 C CA . VAL A 1 97 ? -10.473 -17.865 11.448 1 69.94 97 VAL A CA 1
ATOM 771 C C . VAL A 1 97 ? -11.237 -16.751 10.736 1 69.94 97 VAL A C 1
ATOM 773 O O . VAL A 1 97 ? -11.152 -16.614 9.514 1 69.94 97 VAL A O 1
ATOM 776 N N . GLN A 1 98 ? -11.981 -16.038 11.498 1 78.74 98 GLN A N 1
ATOM 777 C CA . GLN A 1 98 ? -12.691 -14.895 10.935 1 78.74 98 GLN A CA 1
ATOM 778 C C . GLN A 1 98 ? -11.718 -13.88 10.342 1 78.74 98 GLN A C 1
ATOM 780 O O . GLN A 1 98 ? -10.661 -13.615 10.919 1 78.74 98 GLN A O 1
ATOM 785 N N . THR A 1 99 ? -12.078 -13.379 9.239 1 77.23 99 THR A N 1
ATOM 786 C CA . THR A 1 99 ? -11.227 -12.391 8.585 1 77.23 99 THR A CA 1
ATOM 787 C C . THR A 1 99 ? -11.24 -11.073 9.353 1 77.23 99 THR A C 1
ATOM 789 O O . THR A 1 99 ? -12.114 -10.846 10.193 1 77.23 99 THR A O 1
ATOM 792 N N . VAL A 1 100 ? -10.327 -10.222 9.096 1 76.48 100 VAL A N 1
ATOM 793 C CA . VAL A 1 100 ? -10.152 -8.967 9.819 1 76.48 100 VAL A CA 1
ATOM 794 C C . VAL A 1 100 ? -11.378 -8.079 9.619 1 76.48 100 VAL A C 1
ATOM 796 O O . VAL A 1 100 ? -11.867 -7.461 10.568 1 76.48 100 VAL A O 1
ATOM 799 N N . HIS A 1 101 ? -11.863 -8.046 8.436 1 79.5 101 HIS A N 1
ATOM 800 C CA . HIS A 1 101 ? -12.986 -7.148 8.192 1 79.5 101 HIS A CA 1
ATOM 801 C C . HIS A 1 101 ? -14.253 -7.651 8.876 1 79.5 101 HIS A C 1
ATOM 803 O O . HIS A 1 101 ? -15.16 -6.868 9.167 1 79.5 101 HIS A O 1
ATOM 809 N N . THR A 1 102 ? -14.345 -8.922 9.099 1 80.49 102 THR A N 1
ATOM 810 C CA . THR A 1 102 ? -15.479 -9.507 9.805 1 80.49 102 THR A CA 1
ATOM 811 C C . THR A 1 102 ? -15.311 -9.359 11.314 1 80.49 102 THR A C 1
ATOM 813 O O . THR A 1 102 ? -16.276 -9.07 12.026 1 80.49 102 THR A O 1
ATOM 816 N N . SER A 1 103 ? -14.1 -9.584 11.805 1 79.31 103 SER A N 1
ATOM 817 C CA . SER A 1 103 ? -13.819 -9.527 13.236 1 79.31 103 SER A CA 1
ATOM 818 C C . SER A 1 103 ? -13.798 -8.087 13.738 1 79.31 103 SER A C 1
ATOM 820 O O . SER A 1 103 ? -14.109 -7.825 14.902 1 79.31 103 SER A O 1
ATOM 822 N N . PHE A 1 104 ? -13.447 -7.234 12.856 1 82.63 104 PHE A N 1
ATOM 823 C CA . PHE A 1 104 ? -13.348 -5.825 13.22 1 82.63 104 PHE A CA 1
ATOM 824 C C . PHE A 1 104 ? -14.248 -4.972 12.334 1 82.63 104 PHE A C 1
ATOM 826 O O . PHE A 1 104 ? -15.452 -4.87 12.579 1 82.63 104 PHE A O 1
ATOM 833 N N . SER A 1 105 ? -13.762 -4.489 11.173 1 86.23 105 SER A N 1
ATOM 834 C CA . SER A 1 105 ? -14.52 -3.718 10.193 1 86.23 105 SER A CA 1
ATOM 835 C C . SER A 1 105 ? -13.742 -3.562 8.89 1 86.23 105 SER A C 1
ATOM 837 O O . SER A 1 105 ? -12.54 -3.834 8.843 1 86.23 105 SER A O 1
ATOM 839 N N . VAL A 1 106 ? -14.415 -3.221 7.935 1 87.15 106 VAL A N 1
ATOM 840 C CA . VAL A 1 106 ? -13.812 -3.014 6.623 1 87.15 106 VAL A CA 1
ATOM 841 C C . VAL A 1 106 ? -12.759 -1.911 6.706 1 87.15 106 VAL A C 1
ATOM 843 O O . VAL A 1 106 ? -11.64 -2.074 6.213 1 87.15 106 VAL A O 1
ATOM 846 N N . PRO A 1 107 ? -13.053 -0.879 7.459 1 87.68 107 PRO A N 1
ATOM 847 C CA . PRO A 1 107 ? -12.05 0.18 7.591 1 87.68 107 PRO A CA 1
ATOM 848 C C . PRO A 1 107 ? -10.759 -0.309 8.245 1 87.68 107 PRO A C 1
ATOM 850 O O . PRO A 1 107 ? -9.665 -0.003 7.765 1 87.68 107 PRO A O 1
ATOM 853 N N . ILE A 1 108 ? -10.888 -1.058 9.209 1 86.55 108 ILE A N 1
ATOM 854 C CA . ILE A 1 108 ? -9.719 -1.549 9.931 1 86.55 108 ILE A CA 1
ATOM 855 C C . ILE A 1 108 ? -8.919 -2.491 9.035 1 86.55 108 ILE A C 1
ATOM 857 O O . ILE A 1 108 ? -7.686 -2.467 9.043 1 86.55 108 ILE A O 1
ATOM 861 N N . ALA A 1 109 ? -9.598 -3.278 8.305 1 89.72 109 ALA A N 1
ATOM 862 C CA . ALA A 1 109 ? -8.918 -4.201 7.4 1 89.72 109 ALA A CA 1
ATOM 863 C C . ALA A 1 109 ? -8.126 -3.445 6.338 1 89.72 109 ALA A C 1
ATOM 865 O O . ALA A 1 109 ? -6.987 -3.804 6.03 1 89.72 109 ALA A O 1
ATOM 866 N N . VAL A 1 110 ? -8.728 -2.421 5.771 1 92.31 110 VAL A N 1
ATOM 867 C CA . VAL A 1 110 ? -8.067 -1.617 4.749 1 92.31 110 VAL A CA 1
ATOM 868 C C . VAL A 1 110 ? -6.815 -0.966 5.333 1 92.31 110 VAL A C 1
ATOM 870 O O . VAL A 1 110 ? -5.74 -1.023 4.732 1 92.31 110 VAL A O 1
ATOM 873 N N . LEU A 1 111 ? -6.887 -0.468 6.496 1 91.41 111 LEU A N 1
ATOM 874 C CA . LEU A 1 111 ? -5.779 0.224 7.144 1 91.41 111 LEU A CA 1
ATOM 875 C C . LEU A 1 111 ? -4.677 -0.756 7.532 1 91.41 111 LEU A C 1
ATOM 877 O O . LEU A 1 111 ? -3.491 -0.427 7.453 1 91.41 111 LEU A O 1
ATOM 881 N N . ALA A 1 112 ? -5.086 -1.875 7.988 1 89.85 112 ALA A N 1
ATOM 882 C CA . ALA A 1 112 ? -4.106 -2.896 8.347 1 89.85 112 ALA A CA 1
ATOM 883 C C . ALA A 1 112 ? -3.272 -3.306 7.137 1 89.85 112 ALA A C 1
ATOM 885 O O . ALA A 1 112 ? -2.053 -3.463 7.24 1 89.85 112 ALA A O 1
ATOM 886 N N . GLY A 1 113 ? -3.907 -3.528 6.026 1 92.65 113 GLY A N 1
ATOM 887 C CA . GLY A 1 113 ? -3.185 -3.833 4.801 1 92.65 113 GLY A CA 1
ATOM 888 C C . GLY A 1 113 ? -2.219 -2.738 4.39 1 92.65 113 GLY A C 1
ATOM 889 O O . GLY A 1 113 ? -1.072 -3.017 4.034 1 92.65 113 GLY A O 1
ATOM 890 N N . ASP A 1 114 ? -2.657 -1.544 4.45 1 93.09 114 ASP A N 1
ATOM 891 C CA . ASP A 1 114 ? -1.815 -0.4 4.116 1 93.09 114 ASP A CA 1
ATOM 892 C C . ASP A 1 114 ? -0.601 -0.323 5.039 1 93.09 114 ASP A C 1
ATOM 894 O O . ASP A 1 114 ? 0.509 -0.028 4.592 1 93.09 114 ASP A O 1
ATOM 898 N N . PHE A 1 115 ? -0.884 -0.492 6.271 1 90.44 115 PHE A N 1
ATOM 899 C CA . PHE A 1 115 ? 0.181 -0.444 7.266 1 90.44 115 PHE A CA 1
ATOM 900 C C . PHE A 1 115 ? 1.249 -1.489 6.966 1 90.44 115 PHE A C 1
ATOM 902 O O . PHE A 1 115 ? 2.443 -1.186 6.984 1 90.44 115 PHE A O 1
ATOM 909 N N . LEU A 1 116 ? 0.811 -2.653 6.731 1 92.03 116 LEU A N 1
ATOM 910 C CA . LEU A 1 116 ? 1.736 -3.742 6.437 1 92.03 116 LEU A CA 1
ATOM 911 C C . LEU A 1 116 ? 2.504 -3.47 5.148 1 92.03 116 LEU A C 1
ATOM 913 O O . LEU A 1 116 ? 3.71 -3.718 5.075 1 92.03 116 LEU A O 1
ATOM 917 N N . PHE A 1 117 ? 1.87 -2.962 4.081 1 92.68 117 PHE A N 1
ATOM 918 C CA . PHE A 1 117 ? 2.551 -2.604 2.843 1 92.68 117 PHE A CA 1
ATOM 919 C C . PHE A 1 117 ? 3.582 -1.509 3.089 1 92.68 117 PHE A C 1
ATOM 921 O O . PHE A 1 117 ? 4.698 -1.571 2.569 1 92.68 117 PHE A O 1
ATOM 928 N N . GLY A 1 118 ? 3.166 -0.53 3.836 1 91.21 118 GLY A N 1
ATOM 929 C CA . GLY A 1 118 ? 4.098 0.533 4.173 1 91.21 118 GLY A CA 1
ATOM 930 C C . GLY A 1 118 ? 5.32 0.039 4.925 1 91.21 118 GLY A C 1
ATOM 931 O O . GLY A 1 118 ? 6.447 0.432 4.615 1 91.21 118 GLY A O 1
ATOM 932 N N . GLN A 1 119 ? 5.112 -0.775 5.886 1 90.9 119 GLN A N 1
ATOM 933 C CA . GLN A 1 119 ? 6.209 -1.358 6.652 1 90.9 119 GLN A CA 1
ATOM 934 C C . GLN A 1 119 ? 7.155 -2.143 5.747 1 90.9 119 GLN A C 1
ATOM 936 O O . GLN A 1 119 ? 8.376 -2.032 5.872 1 90.9 119 GLN A O 1
ATOM 941 N N . SER A 1 120 ? 6.548 -2.916 4.919 1 93.29 120 SER A N 1
ATOM 942 C CA . SER A 1 120 ? 7.363 -3.715 4.008 1 93.29 120 SER A CA 1
ATOM 943 C C . SER A 1 120 ? 8.219 -2.828 3.111 1 93.29 120 SER A C 1
ATOM 945 O O . SER A 1 120 ? 9.395 -3.12 2.881 1 93.29 120 SER A O 1
ATOM 947 N N . SER A 1 121 ? 7.64 -1.782 2.595 1 92.44 121 SER A N 1
ATOM 948 C CA . SER A 1 121 ? 8.378 -0.864 1.733 1 92.44 121 SER A CA 1
ATOM 949 C C . SER A 1 121 ? 9.536 -0.213 2.482 1 92.44 121 SER A C 1
ATOM 951 O O . SER A 1 121 ? 10.62 -0.033 1.923 1 92.44 121 SER A O 1
ATOM 953 N N . TRP A 1 122 ? 9.299 0.114 3.709 1 91.21 122 TRP A N 1
ATOM 954 C CA . TRP A 1 122 ? 10.335 0.73 4.53 1 91.21 122 TRP A CA 1
ATOM 955 C C . TRP A 1 122 ? 11.467 -0.254 4.807 1 91.21 122 TRP A C 1
ATOM 957 O O . TRP A 1 122 ? 12.644 0.095 4.691 1 91.21 122 TRP A O 1
ATOM 967 N N . TYR A 1 123 ? 11.161 -1.436 5.158 1 92.2 123 TYR A N 1
ATOM 968 C CA . TYR A 1 123 ? 12.177 -2.447 5.43 1 92.2 123 TYR A CA 1
ATOM 969 C C . TYR A 1 123 ? 12.943 -2.804 4.162 1 92.2 123 TYR A C 1
ATOM 971 O O . TYR A 1 123 ? 14.145 -3.077 4.213 1 92.2 123 TYR A O 1
ATOM 979 N N . LEU A 1 124 ? 12.229 -2.823 3.081 1 93.27 124 LEU A N 1
ATOM 980 C CA . LEU A 1 124 ? 12.867 -3.089 1.797 1 93.27 124 LEU A CA 1
ATOM 981 C C . LEU A 1 124 ? 13.941 -2.049 1.497 1 93.27 124 LEU A C 1
ATOM 983 O O . LEU A 1 124 ? 15.039 -2.394 1.053 1 93.27 124 LEU A O 1
ATOM 987 N N . ALA A 1 125 ? 13.623 -0.833 1.705 1 91.87 125 ALA A N 1
ATOM 988 C CA . ALA A 1 125 ? 14.576 0.251 1.48 1 91.87 125 ALA A CA 1
ATOM 989 C C . ALA A 1 125 ? 15.805 0.094 2.372 1 91.87 125 ALA A C 1
ATOM 991 O O . ALA A 1 125 ? 16.916 0.455 1.977 1 91.87 125 ALA A O 1
ATOM 992 N N . ASN A 1 126 ? 15.668 -0.51 3.477 1 91.9 126 ASN A N 1
ATOM 993 C CA . ASN A 1 126 ? 16.749 -0.645 4.448 1 91.9 126 ASN A CA 1
ATOM 994 C C . ASN A 1 126 ? 17.648 -1.835 4.124 1 91.9 126 ASN A C 1
ATOM 996 O O . ASN A 1 126 ? 18.668 -2.044 4.783 1 91.9 126 ASN A O 1
ATOM 1000 N N . LEU A 1 127 ? 17.273 -2.603 3.183 1 92.15 127 LEU A N 1
ATOM 1001 C CA . LEU A 1 127 ? 18.176 -3.637 2.689 1 92.15 127 LEU A CA 1
ATOM 1002 C C . LEU A 1 127 ? 19.354 -3.02 1.944 1 92.15 127 LEU A C 1
ATOM 1004 O O . LEU A 1 127 ? 20.353 -3.695 1.685 1 92.15 127 LEU A O 1
ATOM 1008 N N . ASN A 1 128 ? 19.197 -1.763 1.542 1 90.58 128 ASN A N 1
ATOM 1009 C CA . ASN A 1 128 ? 20.243 -0.975 0.899 1 90.58 128 ASN A CA 1
ATOM 1010 C C . ASN A 1 128 ? 20.659 -1.58 -0.439 1 90.58 128 ASN A C 1
ATOM 1012 O O . ASN A 1 128 ? 21.847 -1.631 -0.759 1 90.58 128 ASN A O 1
ATOM 1016 N N . ASP A 1 129 ? 19.75 -2.252 -1.133 1 92.5 129 ASP A N 1
ATOM 1017 C CA . ASP A 1 129 ? 19.92 -2.762 -2.49 1 92.5 129 ASP A CA 1
ATOM 1018 C C . ASP A 1 129 ? 18.78 -2.304 -3.396 1 92.5 129 ASP A C 1
ATOM 1020 O O . ASP A 1 129 ? 17.688 -2.876 -3.366 1 92.5 129 ASP A O 1
ATOM 1024 N N . LEU A 1 130 ? 19.027 -1.39 -4.243 1 91.74 130 LEU A N 1
ATOM 1025 C CA . LEU A 1 130 ? 18.006 -0.718 -5.038 1 91.74 130 LEU A CA 1
ATOM 1026 C C . LEU A 1 130 ? 17.356 -1.687 -6.021 1 91.74 130 LEU A C 1
ATOM 1028 O O . LEU A 1 130 ? 16.166 -1.569 -6.32 1 91.74 130 LEU A O 1
ATOM 1032 N N . GLU A 1 131 ? 18.098 -2.601 -6.513 1 92.91 131 GLU A N 1
ATOM 1033 C CA . GLU A 1 131 ? 17.538 -3.564 -7.457 1 92.91 131 GLU A CA 1
ATOM 1034 C C . GLU A 1 131 ? 16.482 -4.44 -6.789 1 92.91 131 GLU A C 1
ATOM 1036 O O . GLU A 1 131 ? 15.421 -4.69 -7.363 1 92.91 131 GLU A O 1
ATOM 1041 N N . VAL A 1 132 ? 16.786 -4.871 -5.584 1 94.81 132 VAL A N 1
ATOM 1042 C CA . VAL A 1 132 ? 15.843 -5.702 -4.844 1 94.81 132 VAL A CA 1
ATOM 1043 C C . VAL A 1 132 ? 14.606 -4.883 -4.48 1 94.81 132 VAL A C 1
ATOM 1045 O O . VAL A 1 132 ? 13.48 -5.379 -4.559 1 94.81 132 VAL A O 1
ATOM 1048 N N . VAL A 1 133 ? 14.808 -3.642 -4.127 1 93.77 133 VAL A N 1
ATOM 1049 C CA . VAL A 1 133 ? 13.686 -2.765 -3.811 1 93.77 133 VAL A CA 1
ATOM 1050 C C . VAL A 1 133 ? 12.772 -2.636 -5.027 1 93.77 133 VAL A C 1
ATOM 1052 O O . VAL A 1 133 ? 11.549 -2.75 -4.908 1 93.77 133 VAL A O 1
ATOM 1055 N N . LYS A 1 134 ? 13.335 -2.46 -6.161 1 93.65 134 LYS A N 1
ATOM 1056 C CA . LYS A 1 134 ? 12.577 -2.289 -7.398 1 93.65 134 LYS A CA 1
ATOM 1057 C C . LYS A 1 134 ? 11.771 -3.542 -7.727 1 93.65 134 LYS A C 1
ATOM 1059 O O . LYS A 1 134 ? 10.577 -3.459 -8.021 1 93.65 134 LYS A O 1
ATOM 1064 N N . ILE A 1 135 ? 12.353 -4.652 -7.6 1 94.43 135 ILE A N 1
ATOM 1065 C CA . ILE A 1 135 ? 11.746 -5.914 -8.01 1 94.43 135 ILE A CA 1
ATOM 1066 C C . ILE A 1 135 ? 10.575 -6.246 -7.089 1 94.43 135 ILE A C 1
ATOM 1068 O O . ILE A 1 135 ? 9.506 -6.648 -7.554 1 94.43 135 ILE A O 1
ATOM 1072 N N . ILE A 1 136 ? 10.763 -6.034 -5.802 1 95.34 136 ILE A N 1
ATOM 1073 C CA . ILE A 1 136 ? 9.744 -6.425 -4.834 1 95.34 136 ILE A CA 1
ATOM 1074 C C . ILE A 1 136 ? 8.623 -5.389 -4.818 1 95.34 136 ILE A C 1
ATOM 1076 O O . ILE A 1 136 ? 7.452 -5.735 -4.643 1 95.34 136 ILE A O 1
ATOM 1080 N N . SER A 1 137 ? 8.931 -4.148 -4.956 1 92.67 137 SER A N 1
ATOM 1081 C CA . SER A 1 137 ? 7.908 -3.108 -4.986 1 92.67 137 SER A CA 1
ATOM 1082 C C . SER A 1 137 ? 6.949 -3.308 -6.155 1 92.67 137 SER A C 1
ATOM 1084 O O . SER A 1 137 ? 5.759 -3.005 -6.047 1 92.67 137 SER A O 1
ATOM 1086 N N . LYS A 1 138 ? 7.451 -3.796 -7.23 1 93.13 138 LYS A N 1
ATOM 1087 C CA . LYS A 1 138 ? 6.631 -4.046 -8.412 1 93.13 138 LYS A CA 1
ATOM 1088 C C . LYS A 1 138 ? 5.547 -5.079 -8.12 1 93.13 138 LYS A C 1
ATOM 1090 O O . LYS A 1 138 ? 4.466 -5.037 -8.712 1 93.13 138 LYS A O 1
ATOM 1095 N N . VAL A 1 139 ? 5.775 -5.945 -7.217 1 95.31 139 VAL A N 1
ATOM 1096 C CA . VAL A 1 139 ? 4.845 -7.019 -6.883 1 95.31 139 VAL A CA 1
ATOM 1097 C C . VAL A 1 139 ? 3.551 -6.429 -6.328 1 95.31 139 VAL A C 1
ATOM 1099 O O . VAL A 1 139 ? 2.466 -6.966 -6.562 1 95.31 139 VAL A O 1
ATOM 1102 N N . ILE A 1 140 ? 3.637 -5.34 -5.609 1 91.34 140 ILE A N 1
ATOM 1103 C CA . ILE A 1 140 ? 2.451 -4.722 -5.025 1 91.34 140 ILE A CA 1
ATOM 1104 C C . ILE A 1 140 ? 1.501 -4.277 -6.135 1 91.34 140 ILE A C 1
ATOM 1106 O O . ILE A 1 140 ? 0.289 -4.487 -6.045 1 91.34 140 ILE A O 1
ATOM 1110 N N . THR A 1 141 ? 2.024 -3.669 -7.169 1 90.76 141 THR A N 1
ATOM 1111 C CA . THR A 1 141 ? 1.211 -3.273 -8.313 1 90.76 141 THR A CA 1
ATO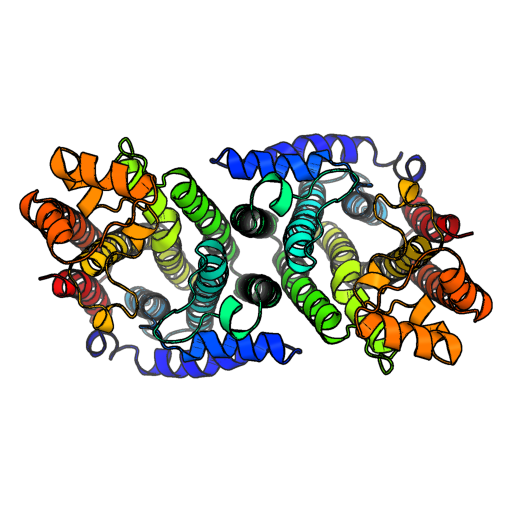M 1112 C C . THR A 1 141 ? 0.648 -4.499 -9.026 1 90.76 141 THR A C 1
ATOM 1114 O O . THR A 1 141 ? -0.492 -4.481 -9.497 1 90.76 141 THR A O 1
ATOM 1117 N N . ASP A 1 142 ? 1.515 -5.521 -9.089 1 93.61 142 ASP A N 1
ATOM 1118 C CA . ASP A 1 142 ? 1.078 -6.76 -9.726 1 93.61 142 ASP A CA 1
ATOM 1119 C C . ASP A 1 142 ? -0.141 -7.342 -9.015 1 93.61 142 ASP A C 1
ATOM 1121 O O . ASP A 1 142 ? -1.09 -7.788 -9.663 1 93.61 142 ASP A O 1
ATOM 1125 N N . PHE A 1 143 ? -0.131 -7.347 -7.707 1 93.64 143 PHE A N 1
ATOM 1126 C CA . PHE A 1 143 ? -1.236 -7.884 -6.923 1 93.64 143 PHE A CA 1
ATOM 1127 C C . PHE A 1 143 ? -2.537 -7.162 -7.255 1 93.64 143 PHE A C 1
ATOM 1129 O O . PHE A 1 143 ? -3.564 -7.801 -7.493 1 93.64 143 PHE A O 1
ATOM 1136 N N . ALA A 1 144 ? -2.443 -5.86 -7.271 1 90.79 144 ALA A N 1
ATOM 1137 C CA . ALA A 1 144 ? -3.637 -5.072 -7.565 1 90.79 144 ALA A CA 1
ATOM 1138 C C . ALA A 1 144 ? -4.155 -5.366 -8.97 1 90.79 144 ALA A C 1
ATOM 1140 O O . ALA A 1 144 ? -5.36 -5.535 -9.172 1 90.79 144 ALA A O 1
ATOM 1141 N N . GLU A 1 145 ? -3.274 -5.434 -9.895 1 90.29 145 GLU A N 1
ATOM 1142 C CA . GLU A 1 145 ? -3.644 -5.726 -11.276 1 90.29 145 GLU A CA 1
ATOM 1143 C C . GLU A 1 145 ? -4.239 -7.125 -11.404 1 90.29 145 GLU A C 1
ATOM 1145 O O . GLU A 1 145 ? -5.224 -7.324 -12.118 1 90.29 145 GLU A O 1
ATOM 1150 N N . GLY A 1 146 ? -3.632 -8.067 -10.778 1 92.53 146 GLY A N 1
ATOM 1151 C CA . GLY A 1 146 ? -4.145 -9.428 -10.801 1 92.53 146 GLY A CA 1
ATOM 1152 C C . GLY A 1 146 ? -5.546 -9.547 -10.232 1 92.53 146 GLY A C 1
ATOM 1153 O O . GLY A 1 146 ? -6.388 -10.258 -10.785 1 92.53 146 GLY A O 1
ATOM 1154 N N . GLU A 1 147 ? -5.813 -8.861 -9.172 1 91.2 147 GLU A N 1
ATOM 1155 C CA . GLU A 1 147 ? -7.126 -8.906 -8.537 1 91.2 147 GLU A CA 1
ATOM 1156 C C . GLU A 1 147 ? -8.189 -8.257 -9.42 1 91.2 147 GLU A C 1
ATOM 1158 O O . GLU A 1 147 ? -9.332 -8.716 -9.462 1 91.2 147 GLU A O 1
ATOM 1163 N N . ILE A 1 148 ? -7.822 -7.2 -10.049 1 87.44 148 ILE A N 1
ATOM 1164 C CA . ILE A 1 148 ? -8.746 -6.534 -10.961 1 87.44 148 ILE A CA 1
ATOM 1165 C C . ILE A 1 148 ? -9.087 -7.466 -12.122 1 87.44 148 ILE A C 1
ATOM 1167 O O . ILE A 1 148 ? -10.247 -7.565 -12.526 1 87.44 148 ILE A O 1
ATOM 1171 N N . ARG A 1 149 ? -8.072 -8.069 -12.656 1 89.41 149 ARG A N 1
ATOM 1172 C CA . ARG A 1 149 ? -8.285 -9.021 -13.742 1 89.41 149 ARG A CA 1
ATOM 1173 C C . ARG A 1 149 ? -9.24 -10.132 -13.317 1 89.41 149 ARG A C 1
ATOM 1175 O O . ARG A 1 149 ? -10.106 -10.543 -14.092 1 89.41 149 ARG A O 1
ATOM 1182 N N . GLN A 1 150 ? -9.05 -10.545 -12.159 1 90.3 150 GLN A N 1
ATOM 1183 C CA . GLN A 1 150 ? -9.947 -11.575 -11.646 1 90.3 150 GLN A CA 1
ATOM 1184 C C . GLN A 1 150 ? -11.372 -11.047 -11.512 1 90.3 150 GLN A C 1
ATOM 1186 O O . GLN A 1 150 ? -12.331 -11.739 -11.86 1 90.3 150 GLN A O 1
ATOM 1191 N N . GLY A 1 151 ? -11.574 -9.938 -10.987 1 85.69 151 GLY A N 1
ATOM 1192 C CA . GLY A 1 151 ? -12.885 -9.344 -10.78 1 85.69 151 GLY A CA 1
ATOM 1193 C C . GLY A 1 151 ? -13.65 -9.122 -12.072 1 85.69 151 GLY A C 1
ATOM 1194 O O . GLY A 1 151 ? -14.867 -9.31 -12.118 1 85.69 151 GLY A O 1
ATOM 1195 N N . ILE A 1 152 ? -12.948 -8.747 -13.1 1 84.78 152 ILE A N 1
ATOM 1196 C CA . ILE A 1 152 ? -13.604 -8.408 -14.358 1 84.78 152 ILE A CA 1
ATOM 1197 C C . ILE A 1 152 ? -13.887 -9.681 -15.152 1 84.78 152 ILE A C 1
ATOM 1199 O O . ILE A 1 152 ? -14.705 -9.675 -16.075 1 84.78 152 ILE A O 1
ATOM 1203 N N . SER A 1 153 ? -13.228 -10.739 -14.807 1 89.54 153 SER A N 1
ATOM 1204 C CA . SER A 1 153 ? -13.354 -11.965 -15.588 1 89.54 153 SER A CA 1
ATOM 1205 C C . SER A 1 153 ? -14.37 -12.916 -14.965 1 89.54 153 SER A C 1
ATOM 1207 O O . SER A 1 153 ? -14.506 -14.061 -15.401 1 89.54 153 SER A O 1
ATOM 1209 N N . LYS A 1 154 ? -15.061 -12.452 -14.012 1 88.36 154 LYS A N 1
ATOM 1210 C CA . LYS A 1 154 ? -16.03 -13.319 -13.347 1 88.36 154 LYS A CA 1
ATOM 1211 C C . LYS A 1 154 ? -17.077 -13.83 -14.333 1 88.36 154 LYS A C 1
ATOM 1213 O O . LYS A 1 154 ? -17.667 -13.048 -15.08 1 88.36 154 LYS A O 1
ATOM 1218 N N . PHE A 1 155 ? -17.3 -15.076 -14.374 1 88.9 155 PHE A N 1
ATOM 1219 C CA . PHE A 1 155 ? -18.28 -15.788 -15.185 1 88.9 155 PHE A CA 1
ATOM 1220 C C . PHE A 1 155 ? -18.063 -15.507 -16.667 1 88.9 155 PHE A C 1
ATOM 1222 O O . PHE A 1 155 ? -19.009 -15.541 -17.456 1 88.9 155 PHE A O 1
ATOM 1229 N N . ASN A 1 156 ? -16.848 -15.121 -17.041 1 91.09 156 ASN A N 1
ATOM 1230 C CA . ASN A 1 156 ? -16.518 -14.926 -18.448 1 91.09 156 ASN A CA 1
ATOM 1231 C C . ASN A 1 156 ? -16.181 -16.247 -19.134 1 91.09 156 ASN A C 1
ATOM 1233 O O . ASN A 1 156 ? -15.045 -16.717 -19.06 1 91.09 156 ASN A O 1
ATOM 1237 N N . LEU A 1 157 ? -17.062 -16.727 -19.911 1 89.35 157 LEU A N 1
ATOM 1238 C CA . LEU A 1 157 ? -16.925 -18.029 -20.554 1 89.35 157 LEU A CA 1
ATOM 1239 C C . LEU A 1 157 ? -15.912 -17.969 -21.692 1 89.35 157 LEU A C 1
ATOM 1241 O O . LEU A 1 157 ? -15.484 -19.007 -22.203 1 89.35 157 LEU A O 1
ATOM 1245 N N . TYR A 1 158 ? -15.442 -16.797 -22.055 1 89.42 158 TYR A N 1
ATOM 1246 C CA . TYR A 1 158 ? -14.488 -16.63 -23.145 1 89.42 158 TYR A CA 1
ATOM 1247 C C . TYR A 1 158 ? -13.079 -16.405 -22.608 1 89.42 158 TYR A C 1
ATOM 1249 O O . TYR A 1 158 ? -12.148 -16.153 -23.376 1 89.42 158 TYR A O 1
ATOM 1257 N N . LEU A 1 159 ? -12.95 -16.499 -21.305 1 92.2 159 LEU A N 1
ATOM 1258 C CA . LEU A 1 159 ? -11.632 -16.352 -20.697 1 92.2 159 LEU A CA 1
ATOM 1259 C C . LEU A 1 159 ? -10.67 -17.413 -21.22 1 92.2 159 LEU A C 1
ATOM 1261 O O . LEU A 1 159 ? -10.963 -18.609 -21.153 1 92.2 159 LEU A O 1
ATOM 1265 N N . SER A 1 160 ? -9.534 -16.972 -21.749 1 93.91 160 SER A N 1
ATOM 1266 C CA . SER A 1 160 ? -8.547 -17.908 -22.278 1 93.91 160 SER A CA 1
ATOM 1267 C C . SER A 1 160 ? -7.636 -18.434 -21.174 1 93.91 160 SER A C 1
ATOM 1269 O O . SER A 1 160 ? -7.514 -17.815 -20.115 1 93.91 160 SER A O 1
ATOM 1271 N N . VAL A 1 161 ? -6.998 -19.518 -21.396 1 94.54 161 VAL A N 1
ATOM 1272 C CA . VAL A 1 161 ? -6.034 -20.095 -20.465 1 94.54 161 VAL A CA 1
ATOM 1273 C C . VAL A 1 161 ? -4.867 -19.13 -20.265 1 94.54 161 VAL A C 1
ATOM 1275 O O . VAL A 1 161 ? -4.343 -19.001 -19.157 1 94.54 161 VAL A O 1
ATOM 1278 N N . ASP A 1 162 ? -4.531 -18.428 -21.301 1 95.73 162 ASP A N 1
ATOM 1279 C CA . ASP A 1 162 ? -3.448 -17.453 -21.217 1 95.73 162 ASP A CA 1
ATOM 1280 C C . ASP A 1 162 ? -3.803 -16.318 -20.26 1 95.73 162 ASP A C 1
ATOM 1282 O O . ASP A 1 162 ? -2.955 -15.857 -19.493 1 95.73 162 ASP A O 1
ATOM 1286 N N . GLU A 1 163 ? -4.984 -15.879 -20.369 1 94.79 163 GLU A N 1
ATOM 1287 C CA . GLU A 1 163 ? -5.434 -14.825 -19.465 1 94.79 163 GLU A CA 1
ATOM 1288 C C . GLU A 1 163 ? -5.458 -15.311 -18.019 1 94.79 163 GLU A C 1
ATOM 1290 O O . GLU A 1 163 ? -5.095 -14.57 -17.103 1 94.79 163 GLU A O 1
ATOM 1295 N N . TYR A 1 164 ? -5.887 -16.547 -17.916 1 96.36 164 TYR A N 1
ATOM 1296 C CA . TYR A 1 164 ? -5.868 -17.161 -16.593 1 96.36 164 TYR A CA 1
ATOM 1297 C C . TYR A 1 164 ? -4.448 -17.222 -16.041 1 96.36 164 TYR A C 1
ATOM 1299 O O . TYR A 1 164 ? -4.216 -16.906 -14.872 1 96.36 164 TYR A O 1
ATOM 1307 N N . ILE A 1 165 ? -3.539 -17.576 -16.856 1 97.64 165 ILE A N 1
ATOM 1308 C CA . ILE A 1 165 ? -2.148 -17.717 -16.438 1 97.64 165 ILE A CA 1
ATOM 1309 C C . ILE A 1 165 ? -1.58 -16.35 -16.065 1 97.64 165 ILE A C 1
ATOM 1311 O O . ILE A 1 165 ? -0.864 -16.219 -15.069 1 97.64 165 ILE A O 1
ATOM 1315 N N . GLU A 1 166 ? -1.856 -15.367 -16.816 1 95.6 166 GLU A N 1
ATOM 1316 C CA . GLU A 1 166 ? -1.382 -14.016 -16.532 1 95.6 166 GLU A CA 1
ATOM 1317 C C . GLU A 1 166 ? -1.923 -13.509 -15.198 1 95.6 166 GLU A C 1
ATOM 1319 O O . GLU A 1 166 ? -1.177 -12.95 -14.391 1 95.6 166 GLU A O 1
ATOM 1324 N N . LYS A 1 167 ? -3.168 -13.691 -15.01 1 95.02 167 LYS A N 1
ATOM 1325 C CA . LYS A 1 167 ? -3.799 -13.303 -13.752 1 95.02 167 LYS A CA 1
ATOM 1326 C C . LYS A 1 167 ? -3.171 -14.04 -12.572 1 95.02 167 LYS A C 1
ATOM 1328 O O . LYS A 1 167 ? -2.872 -13.432 -11.543 1 95.02 167 LYS A O 1
ATOM 1333 N N . SER A 1 168 ? -2.985 -15.325 -12.765 1 96.83 168 SER A N 1
ATOM 1334 C CA . SER A 1 168 ? -2.422 -16.166 -11.714 1 96.83 168 SER A CA 1
ATOM 1335 C C . SER A 1 168 ? -0.979 -15.779 -11.409 1 96.83 168 SER A C 1
ATOM 1337 O O . SER A 1 168 ? -0.542 -15.846 -10.259 1 96.83 168 SER A O 1
ATOM 1339 N N . PHE A 1 169 ? -0.297 -15.395 -12.471 1 97.69 169 PHE A N 1
ATOM 1340 C CA . PHE A 1 169 ? 1.065 -14.922 -12.255 1 97.69 169 PHE A CA 1
ATOM 1341 C C . PHE A 1 169 ? 1.071 -13.669 -11.387 1 97.69 169 PHE A C 1
ATOM 1343 O O . PHE A 1 169 ? 1.811 -13.592 -10.404 1 97.69 169 PHE A O 1
ATOM 1350 N N . LEU A 1 170 ? 0.272 -12.741 -11.684 1 95.99 170 LEU A N 1
ATOM 1351 C CA . LEU A 1 170 ? 0.24 -11.463 -10.98 1 95.99 170 LEU A CA 1
ATOM 1352 C C . LEU A 1 170 ? -0.236 -11.646 -9.543 1 95.99 170 LEU A C 1
ATOM 1354 O O . LEU A 1 170 ? 0.312 -11.038 -8.621 1 95.99 170 LEU A O 1
ATOM 1358 N N . LYS A 1 171 ? -1.118 -12.513 -9.305 1 94.2 171 LYS A N 1
ATOM 1359 C CA . LYS A 1 171 ? -1.769 -12.653 -8.006 1 94.2 171 LYS A CA 1
ATOM 1360 C C . LYS A 1 171 ? -0.951 -13.544 -7.075 1 94.2 171 LYS A C 1
ATOM 1362 O O . LYS A 1 171 ? -1.004 -13.387 -5.853 1 94.2 171 LYS A O 1
ATOM 1367 N N . THR A 1 172 ? -0.213 -14.483 -7.638 1 94.84 172 THR A N 1
ATOM 1368 C CA . THR A 1 172 ? 0.398 -15.491 -6.778 1 94.84 172 THR A CA 1
ATOM 1369 C C . THR A 1 172 ? 1.878 -15.657 -7.107 1 94.84 172 THR A C 1
ATOM 1371 O O . THR A 1 172 ? 2.731 -15.555 -6.223 1 94.84 172 THR A O 1
ATOM 1374 N N . ALA A 1 173 ? 2.227 -15.798 -8.316 1 97.88 173 ALA A N 1
ATOM 1375 C CA . ALA A 1 173 ? 3.555 -16.256 -8.714 1 97.88 173 ALA A CA 1
ATOM 1376 C C . ALA A 1 173 ? 4.561 -15.108 -8.692 1 97.88 173 ALA A C 1
ATOM 1378 O O . ALA A 1 173 ? 5.756 -15.326 -8.48 1 97.88 173 ALA A O 1
ATOM 1379 N N . SER A 1 174 ? 4.099 -13.933 -8.847 1 98.02 174 SER A N 1
ATOM 1380 C CA . SER A 1 174 ? 4.999 -12.791 -8.966 1 98.02 174 SER A CA 1
ATOM 1381 C C . SER A 1 174 ? 5.82 -12.599 -7.696 1 98.02 174 SER A C 1
ATOM 1383 O O . SER A 1 174 ? 7.022 -12.331 -7.761 1 98.02 174 SER A O 1
ATOM 1385 N N . LEU A 1 175 ? 5.215 -12.711 -6.533 1 97.85 175 LEU A N 1
ATOM 1386 C CA . LEU A 1 175 ? 5.928 -12.547 -5.271 1 97.85 175 LEU A CA 1
ATOM 1387 C C . LEU A 1 175 ? 6.971 -13.645 -5.089 1 97.85 175 LEU A C 1
ATOM 1389 O O . LEU A 1 175 ? 8.097 -13.373 -4.666 1 97.85 175 LEU A O 1
ATOM 1393 N N . ILE A 1 176 ? 6.649 -14.858 -5.404 1 97.94 176 ILE A N 1
ATOM 1394 C CA . ILE A 1 176 ? 7.57 -15.981 -5.269 1 97.94 176 ILE A CA 1
ATOM 1395 C C . ILE A 1 176 ? 8.757 -15.791 -6.211 1 97.94 176 ILE A C 1
ATOM 1397 O O . ILE A 1 176 ? 9.912 -15.907 -5.795 1 97.94 176 ILE A O 1
ATOM 1401 N N . ALA A 1 177 ? 8.453 -15.47 -7.454 1 98.58 177 ALA A N 1
ATOM 1402 C CA . ALA A 1 177 ? 9.488 -15.263 -8.464 1 98.58 177 ALA A CA 1
ATOM 1403 C C . ALA A 1 177 ? 10.438 -14.141 -8.054 1 98.58 177 ALA A C 1
ATOM 1405 O O . ALA A 1 177 ? 11.658 -14.315 -8.075 1 98.58 177 ALA A O 1
ATOM 1406 N N . SER A 1 178 ? 9.874 -13.042 -7.638 1 98.02 178 SER A N 1
ATOM 1407 C CA . SER A 1 178 ? 10.666 -11.873 -7.269 1 98.02 178 SER A CA 1
ATOM 1408 C C . SER A 1 178 ? 11.493 -12.139 -6.015 1 98.02 178 SER A C 1
ATOM 1410 O O . SER A 1 178 ? 12.61 -11.635 -5.884 1 98.02 178 SER A O 1
ATOM 1412 N N . SER A 1 179 ? 10.971 -12.878 -5.111 1 97.55 179 SER A N 1
ATOM 1413 C CA . SER A 1 179 ? 11.698 -13.212 -3.891 1 97.55 179 SER A CA 1
ATOM 1414 C C . SER A 1 179 ? 12.904 -14.095 -4.191 1 97.55 179 SER A C 1
ATOM 1416 O O . SER A 1 179 ? 13.965 -13.932 -3.584 1 97.55 179 SER A O 1
ATOM 1418 N N . CYS A 1 180 ? 12.732 -15.024 -5.09 1 97.69 180 CYS A N 1
ATOM 1419 C CA . CYS A 1 180 ? 13.855 -15.855 -5.511 1 97.69 180 CYS A CA 1
ATOM 1420 C C . CYS A 1 180 ? 14.958 -15.006 -6.133 1 97.69 180 CYS A C 1
ATOM 1422 O O . CYS A 1 180 ? 16.124 -15.119 -5.75 1 97.69 180 CYS A O 1
ATOM 1424 N N . LYS A 1 181 ? 14.56 -14.209 -7.037 1 97.6 181 LYS A N 1
ATOM 1425 C CA . LYS A 1 181 ? 15.523 -13.338 -7.706 1 97.6 181 LYS A CA 1
ATOM 1426 C C . LYS A 1 181 ? 16.221 -12.42 -6.707 1 97.6 181 LYS A C 1
ATOM 1428 O O . LYS A 1 181 ? 17.444 -12.273 -6.741 1 97.6 181 LYS A O 1
ATOM 1433 N N . GLY A 1 182 ? 15.419 -11.796 -5.83 1 96.25 182 GLY A N 1
ATOM 1434 C CA . GLY A 1 182 ? 15.974 -10.913 -4.816 1 96.25 182 GLY A CA 1
ATOM 1435 C C . GLY A 1 182 ? 16.973 -11.603 -3.907 1 96.25 182 GLY A C 1
ATOM 1436 O O . GLY A 1 182 ? 18.002 -11.023 -3.554 1 96.25 182 GLY A O 1
ATOM 1437 N N . SER A 1 183 ? 16.678 -12.805 -3.548 1 96.1 183 SER A N 1
ATOM 1438 C CA . SER A 1 183 ? 17.567 -13.569 -2.679 1 96.1 183 SER A CA 1
ATOM 1439 C C . SER A 1 183 ? 18.93 -13.779 -3.33 1 96.1 183 SER A C 1
ATOM 1441 O O . SER A 1 183 ? 19.964 -13.641 -2.674 1 96.1 183 SER A O 1
ATOM 1443 N N . VAL A 1 184 ? 18.987 -14.042 -4.606 1 95.95 184 VAL A N 1
ATOM 1444 C CA . VAL A 1 184 ? 20.224 -14.283 -5.341 1 95.95 184 VAL A CA 1
ATOM 1445 C C . VAL A 1 184 ? 21.014 -12.981 -5.464 1 95.95 184 VAL A C 1
ATOM 1447 O O . VAL A 1 184 ? 22.229 -12.963 -5.255 1 95.95 184 VAL A O 1
ATOM 1450 N N . ILE A 1 185 ? 20.3 -11.928 -5.759 1 94.89 185 ILE A N 1
ATOM 1451 C CA . ILE A 1 185 ? 20.944 -10.633 -5.955 1 94.89 185 ILE A CA 1
ATOM 1452 C C . ILE A 1 185 ? 21.626 -10.195 -4.661 1 94.89 185 ILE A C 1
ATOM 1454 O O . ILE A 1 185 ? 22.727 -9.641 -4.69 1 94.89 185 ILE A O 1
ATOM 1458 N N . LEU A 1 186 ? 20.99 -10.452 -3.567 1 93.3 186 LEU A N 1
ATOM 1459 C CA . LEU A 1 186 ? 21.543 -10.072 -2.271 1 93.3 186 LEU A CA 1
ATOM 1460 C C . LEU A 1 186 ? 22.78 -10.902 -1.944 1 93.3 186 LEU A C 1
ATOM 1462 O O . LEU A 1 186 ? 23.633 -10.471 -1.165 1 93.3 186 LEU A O 1
ATOM 1466 N N . THR A 1 187 ? 22.816 -12.135 -2.434 1 88.54 187 THR A N 1
ATOM 1467 C CA . THR A 1 187 ? 23.956 -13.016 -2.202 1 88.54 187 THR A CA 1
ATOM 1468 C C . THR A 1 187 ? 25.114 -12.658 -3.129 1 88.54 187 THR A C 1
ATOM 1470 O O . THR A 1 187 ? 26.242 -12.462 -2.674 1 88.54 187 THR A O 1
ATOM 1473 N N . GLU A 1 188 ? 24.745 -12.84 -4.446 1 84.36 188 GLU A N 1
ATOM 1474 C CA . GLU A 1 188 ? 25.71 -12.566 -5.506 1 84.36 188 GLU A CA 1
ATOM 1475 C C . GLU A 1 188 ? 25.033 -11.927 -6.716 1 84.36 188 GLU A C 1
ATOM 1477 O O . GLU A 1 188 ? 23.926 -12.317 -7.093 1 84.36 188 GLU A O 1
ATOM 1482 N N . ASN A 1 189 ? 25.684 -10.903 -7.077 1 79.07 189 ASN A N 1
ATOM 1483 C CA . ASN A 1 189 ? 25.117 -10.201 -8.224 1 79.07 189 ASN A CA 1
ATOM 1484 C C . ASN A 1 189 ? 25.39 -10.946 -9.528 1 79.07 189 ASN A C 1
ATOM 1486 O O . ASN A 1 189 ? 26.078 -10.429 -10.41 1 79.07 189 ASN A O 1
ATOM 1490 N N . ASN A 1 190 ? 24.845 -12.207 -9.581 1 89.88 190 ASN A N 1
ATOM 1491 C CA . ASN A 1 190 ? 24.865 -12.993 -10.81 1 89.88 190 ASN A CA 1
ATOM 1492 C C . ASN A 1 190 ? 23.506 -12.987 -11.502 1 89.88 190 ASN A C 1
ATOM 1494 O O . ASN A 1 190 ? 22.612 -13.75 -11.131 1 89.88 190 ASN A O 1
ATOM 1498 N N . TYR A 1 191 ? 23.378 -12.304 -12.535 1 92.12 191 TYR A N 1
ATOM 1499 C CA . TYR A 1 191 ? 22.099 -12.054 -13.189 1 92.12 191 TYR A CA 1
ATOM 1500 C C . TYR A 1 191 ? 21.582 -13.312 -13.876 1 92.12 191 TYR A C 1
ATOM 1502 O O . TYR A 1 191 ? 20.371 -13.533 -13.952 1 92.12 191 TYR A O 1
ATOM 1510 N N . HIS A 1 192 ? 22.508 -14.126 -14.324 1 95.25 192 HIS A N 1
ATOM 1511 C CA . HIS A 1 192 ? 22.097 -15.369 -14.968 1 95.25 192 HIS A CA 1
ATOM 1512 C C . HIS A 1 192 ? 21.386 -16.29 -13.983 1 95.25 192 HIS A C 1
ATOM 1514 O O . HIS A 1 192 ? 20.283 -16.769 -14.259 1 95.25 192 HIS A O 1
ATOM 1520 N N . ILE A 1 193 ? 22.003 -16.487 -12.848 1 96.41 193 ILE A N 1
ATOM 1521 C CA . ILE A 1 193 ? 21.397 -17.327 -11.821 1 96.41 193 ILE A CA 1
ATOM 1522 C C . ILE A 1 193 ? 20.121 -16.668 -11.302 1 96.41 193 ILE A C 1
ATOM 1524 O O . ILE A 1 193 ? 19.109 -17.341 -11.09 1 96.41 193 ILE A O 1
ATOM 1528 N N . ALA A 1 194 ? 20.192 -15.355 -11.122 1 96.98 194 ALA A N 1
ATOM 1529 C CA . ALA A 1 194 ? 19.037 -14.614 -10.621 1 96.98 194 ALA A CA 1
ATOM 1530 C C . ALA A 1 194 ? 17.833 -14.786 -11.542 1 96.98 194 ALA A C 1
ATOM 1532 O O . ALA A 1 194 ? 16.713 -15.008 -11.075 1 96.98 194 ALA A O 1
ATOM 1533 N N . ASN A 1 195 ? 18.033 -14.736 -12.835 1 97.6 195 ASN A N 1
ATOM 1534 C CA . ASN A 1 195 ? 16.95 -14.872 -13.804 1 97.6 195 ASN A CA 1
ATOM 1535 C C . ASN A 1 195 ? 16.406 -16.298 -13.839 1 97.6 195 ASN A C 1
ATOM 1537 O O . ASN A 1 195 ? 15.203 -16.503 -14.012 1 97.6 195 ASN A O 1
ATOM 1541 N N . ASN A 1 196 ? 17.29 -17.243 -13.751 1 98.18 196 ASN A N 1
ATOM 1542 C CA . ASN A 1 196 ? 16.845 -18.632 -13.709 1 98.18 196 ASN A CA 1
ATOM 1543 C C . ASN A 1 196 ? 16.013 -18.917 -12.462 1 98.18 196 ASN A C 1
ATOM 1545 O O . ASN A 1 196 ? 15.002 -19.618 -12.532 1 98.18 196 ASN A O 1
ATOM 1549 N N . LEU A 1 197 ? 16.414 -18.36 -11.374 1 98.04 197 LEU A N 1
ATOM 1550 C CA . LEU A 1 197 ? 15.673 -18.596 -10.14 1 98.04 197 LEU A CA 1
ATOM 1551 C C . LEU A 1 197 ? 14.378 -17.789 -10.121 1 98.04 197 LEU A C 1
ATOM 1553 O O . LEU A 1 197 ? 13.398 -18.195 -9.494 1 98.04 197 LEU A O 1
ATOM 1557 N N . TYR A 1 198 ? 14.384 -16.664 -10.784 1 98.47 198 TYR A N 1
ATOM 1558 C CA . TYR A 1 198 ? 13.119 -15.984 -11.037 1 98.47 198 TYR A CA 1
ATOM 1559 C C . TYR A 1 198 ? 12.141 -16.901 -11.762 1 98.47 198 TYR A C 1
ATOM 1561 O O . TYR A 1 198 ? 10.975 -17.006 -11.375 1 98.47 198 TYR A O 1
ATOM 1569 N N . ASN A 1 199 ? 12.632 -17.533 -12.772 1 98.69 199 ASN A N 1
ATOM 1570 C CA . ASN A 1 199 ? 11.796 -18.445 -13.545 1 98.69 199 ASN A CA 1
ATOM 1571 C C . ASN A 1 199 ? 11.381 -19.661 -12.721 1 98.69 199 ASN A C 1
ATOM 1573 O O . ASN A 1 199 ? 10.25 -20.135 -12.833 1 98.69 199 ASN A O 1
ATOM 1577 N N . TYR A 1 200 ? 12.305 -20.152 -11.949 1 98.64 200 TYR A N 1
ATOM 1578 C CA . TYR A 1 200 ? 11.956 -21.216 -11.015 1 98.64 200 TYR A CA 1
ATOM 1579 C C . TYR A 1 200 ? 10.755 -20.822 -10.164 1 98.64 200 TYR A C 1
ATOM 1581 O O . TYR A 1 200 ? 9.775 -21.566 -10.08 1 98.64 200 TYR A O 1
ATOM 1589 N N . GLY A 1 201 ? 10.815 -19.65 -9.524 1 98.52 201 GLY A N 1
ATOM 1590 C CA . GLY A 1 201 ? 9.728 -19.17 -8.686 1 98.52 201 GLY A CA 1
ATOM 1591 C C . GLY A 1 201 ? 8.443 -18.93 -9.455 1 98.52 201 GLY A C 1
ATOM 1592 O O . GLY A 1 201 ? 7.351 -19.203 -8.951 1 98.52 201 GLY A O 1
ATOM 1593 N N . LYS A 1 202 ? 8.577 -18.418 -10.671 1 98.65 202 LYS A N 1
ATOM 1594 C CA . LYS A 1 202 ? 7.432 -18.145 -11.535 1 98.65 202 LYS A CA 1
ATOM 1595 C C . LYS A 1 202 ? 6.635 -19.417 -11.809 1 98.65 202 LYS A C 1
ATOM 1597 O O . LYS A 1 202 ? 5.427 -19.463 -11.568 1 98.65 202 LYS A O 1
ATOM 1602 N N . TYR A 1 203 ? 7.306 -20.432 -12.239 1 98.71 203 TYR A N 1
ATOM 1603 C CA . TYR A 1 203 ? 6.63 -21.666 -12.622 1 98.71 203 TYR A CA 1
ATOM 1604 C C . TYR A 1 203 ? 6.159 -22.434 -11.393 1 98.71 203 TYR A C 1
ATOM 1606 O O . TYR A 1 203 ? 5.096 -23.06 -11.413 1 98.71 203 TYR A O 1
ATOM 1614 N N . LEU A 1 204 ? 6.927 -22.412 -10.374 1 98.22 204 LEU A N 1
ATOM 1615 C CA . LEU A 1 204 ? 6.483 -23.002 -9.116 1 98.22 204 LEU A CA 1
ATOM 1616 C C . LEU A 1 204 ? 5.198 -22.339 -8.628 1 98.22 204 LEU A C 1
ATOM 1618 O O . LEU A 1 204 ? 4.258 -23.025 -8.22 1 98.22 204 LEU A O 1
ATOM 1622 N N . GLY A 1 205 ? 5.206 -20.994 -8.628 1 97.91 205 GLY A N 1
ATOM 1623 C CA . GLY A 1 205 ? 4.035 -20.25 -8.192 1 97.91 205 GLY A CA 1
ATOM 1624 C C . GLY A 1 205 ? 2.802 -20.532 -9.031 1 97.91 205 GLY A C 1
ATOM 1625 O O . GLY A 1 205 ? 1.695 -20.639 -8.5 1 97.91 205 GLY A O 1
ATOM 1626 N N . LEU A 1 206 ? 2.984 -20.61 -10.318 1 98.3 206 LEU A N 1
ATOM 1627 C CA . LEU A 1 206 ? 1.873 -20.912 -11.214 1 98.3 206 LEU A CA 1
ATOM 1628 C C . LEU A 1 206 ? 1.314 -22.304 -10.935 1 98.3 206 LEU A C 1
ATOM 1630 O O . LEU A 1 206 ? 0.097 -22.485 -10.862 1 98.3 206 LEU A O 1
ATOM 1634 N N . ALA A 1 207 ? 2.209 -23.282 -10.796 1 97.89 207 ALA A N 1
ATOM 1635 C CA . ALA A 1 207 ? 1.776 -24.639 -10.474 1 97.89 207 ALA A CA 1
ATOM 1636 C C . ALA A 1 207 ? 1.04 -24.677 -9.138 1 97.89 207 ALA A C 1
ATOM 1638 O O . ALA A 1 207 ? 0.027 -25.366 -8.999 1 97.89 207 ALA A O 1
ATOM 1639 N N . PHE A 1 208 ? 1.532 -23.983 -8.218 1 96.36 208 PHE A N 1
ATOM 1640 C CA . PHE A 1 208 ? 0.927 -23.897 -6.894 1 96.36 208 PHE A CA 1
ATOM 1641 C C . PHE A 1 208 ? -0.51 -23.398 -6.987 1 96.36 208 PHE A C 1
ATOM 1643 O O . PHE A 1 208 ? -1.407 -23.95 -6.346 1 96.36 208 PHE A O 1
ATOM 1650 N N . GLN A 1 209 ? -0.704 -22.395 -7.737 1 95.98 209 GLN A N 1
ATOM 1651 C CA . GLN A 1 209 ? -2.042 -21.83 -7.882 1 95.98 209 GLN A CA 1
ATOM 1652 C C . GLN A 1 209 ? -2.987 -22.82 -8.557 1 95.98 209 GLN A C 1
ATOM 1654 O O . GLN A 1 209 ? -4.137 -22.972 -8.14 1 95.98 209 GLN A O 1
ATOM 1659 N N . ILE A 1 210 ? -2.544 -23.476 -9.586 1 96.43 210 ILE A N 1
ATOM 1660 C CA . ILE A 1 210 ? -3.371 -24.443 -10.301 1 96.43 210 ILE A CA 1
ATOM 1661 C C . ILE A 1 210 ? -3.785 -25.567 -9.355 1 96.43 210 ILE A C 1
ATOM 1663 O O . ILE A 1 210 ? -4.949 -25.976 -9.338 1 96.43 210 ILE A O 1
ATOM 1667 N N . VAL A 1 211 ? -2.869 -26.025 -8.58 1 94.58 211 VAL A N 1
ATOM 1668 C CA . VAL A 1 211 ? -3.146 -27.1 -7.634 1 94.58 211 VAL A CA 1
ATOM 1669 C C . VAL A 1 211 ? -4.16 -26.627 -6.595 1 94.58 211 VAL A C 1
ATOM 1671 O O . VAL A 1 211 ? -5.079 -27.366 -6.235 1 94.58 211 VAL A O 1
ATOM 1674 N N . ASP A 1 212 ? -3.952 -25.434 -6.153 1 91.55 212 ASP A N 1
ATOM 1675 C CA . ASP A 1 212 ? -4.915 -24.863 -5.217 1 91.55 212 ASP A CA 1
ATOM 1676 C C . ASP A 1 212 ? -6.311 -24.802 -5.835 1 91.55 212 ASP A C 1
ATOM 1678 O O . ASP A 1 212 ? -7.307 -25.058 -5.156 1 91.55 212 ASP A O 1
ATOM 1682 N N . ASP A 1 213 ? -6.421 -24.459 -7.043 1 92 213 ASP A N 1
ATOM 1683 C CA . ASP A 1 213 ? -7.691 -24.386 -7.759 1 92 213 ASP A CA 1
ATOM 1684 C C . ASP A 1 213 ? -8.34 -25.764 -7.866 1 92 213 ASP A C 1
ATOM 1686 O O . ASP A 1 213 ? -9.564 -25.888 -7.778 1 92 213 ASP A O 1
ATOM 1690 N N . ILE A 1 214 ? -7.518 -26.713 -8.133 1 90.93 214 ILE A N 1
ATOM 1691 C CA . ILE A 1 214 ? -8.011 -28.083 -8.227 1 90.93 214 ILE A CA 1
ATOM 1692 C C . ILE A 1 214 ? -8.56 -28.528 -6.873 1 90.93 214 ILE A C 1
ATOM 1694 O O . ILE A 1 214 ? -9.66 -29.078 -6.792 1 90.93 214 ILE A O 1
ATOM 1698 N N . LEU A 1 215 ? -7.837 -28.249 -5.806 1 88.39 215 LEU A N 1
ATOM 1699 C CA . LEU A 1 215 ? -8.222 -28.651 -4.458 1 88.39 215 LEU A CA 1
ATOM 1700 C C . LEU A 1 215 ? -9.514 -27.962 -4.033 1 88.39 215 LEU A C 1
ATOM 1702 O O . LEU A 1 215 ? -10.315 -28.536 -3.291 1 88.39 215 LEU A O 1
ATOM 1706 N N . ASP A 1 216 ? -9.73 -26.803 -4.519 1 86.39 216 ASP A N 1
ATOM 1707 C CA . ASP A 1 216 ? -10.961 -26.074 -4.23 1 86.39 216 ASP A CA 1
ATOM 1708 C C . ASP A 1 216 ? -12.18 -26.817 -4.77 1 86.39 216 ASP A C 1
ATOM 1710 O O . ASP A 1 216 ? -13.297 -26.624 -4.285 1 86.39 216 ASP A O 1
ATOM 1714 N N . LEU A 1 217 ? -12.011 -27.671 -5.676 1 84.09 217 LEU A N 1
ATOM 1715 C CA . LEU A 1 217 ? -13.122 -28.37 -6.312 1 84.09 217 LEU A CA 1
ATOM 1716 C C . LEU A 1 217 ? -13.26 -29.785 -5.761 1 84.09 217 LEU A C 1
ATOM 1718 O O . LEU A 1 217 ? -14.351 -30.36 -5.782 1 84.09 217 LEU A O 1
ATOM 1722 N N . ILE A 1 218 ? -12.191 -30.339 -5.352 1 80.44 218 ILE A N 1
ATOM 1723 C CA . ILE A 1 218 ? -12.259 -31.77 -5.078 1 80.44 218 ILE A CA 1
ATOM 1724 C C . ILE A 1 218 ? -12.088 -32.017 -3.581 1 80.44 218 ILE A C 1
ATOM 1726 O O . ILE A 1 218 ? -12.393 -33.105 -3.086 1 80.44 218 ILE A O 1
ATOM 1730 N N . SER A 1 219 ? -11.475 -31.119 -2.882 1 74.29 219 SER A N 1
ATOM 1731 C CA . SER A 1 219 ? -11.124 -31.388 -1.492 1 74.29 219 SER A CA 1
ATOM 1732 C C . SER A 1 219 ? -12.287 -31.073 -0.557 1 74.29 219 SER A C 1
ATOM 1734 O O . SER A 1 219 ? -13.297 -30.508 -0.982 1 74.29 219 SER A O 1
ATOM 1736 N N . ASN A 1 220 ? -12.141 -31.735 0.561 1 65.52 220 ASN A N 1
ATOM 1737 C CA . ASN A 1 220 ? -13.106 -31.439 1.615 1 65.52 220 ASN A CA 1
ATOM 1738 C C . ASN A 1 220 ? -12.834 -30.082 2.258 1 65.52 220 ASN A C 1
ATOM 1740 O O . ASN A 1 220 ? -11.686 -29.638 2.32 1 65.52 220 ASN A O 1
ATOM 1744 N N . ALA A 1 221 ? -13.898 -29.435 2.596 1 61.68 221 ALA A N 1
ATOM 1745 C CA . ALA A 1 221 ? -13.873 -28.103 3.194 1 61.68 221 ALA A CA 1
ATOM 1746 C C . ALA A 1 221 ? -12.852 -28.029 4.326 1 61.68 221 ALA A C 1
ATOM 1748 O O . ALA A 1 221 ? -12.202 -26.999 4.517 1 61.68 221 ALA A O 1
ATOM 1749 N N . GLU A 1 222 ? -12.682 -29.1 4.94 1 57.17 222 GLU A N 1
ATOM 1750 C CA . GLU A 1 222 ? -11.82 -29.128 6.118 1 57.17 222 GLU A CA 1
ATOM 1751 C C . GLU A 1 222 ? -10.35 -28.988 5.73 1 57.17 222 GLU A C 1
ATOM 1753 O O . GLU A 1 222 ? -9.566 -28.376 6.459 1 57.17 222 GLU A O 1
ATOM 1758 N N . VAL A 1 223 ? -10.111 -29.455 4.568 1 56.65 223 VAL A N 1
ATOM 1759 C CA . VAL A 1 223 ? -8.721 -29.472 4.125 1 56.65 223 VAL A CA 1
ATOM 1760 C C . VAL A 1 223 ? -8.324 -28.088 3.615 1 56.65 223 VAL A C 1
ATOM 1762 O O . VAL A 1 223 ? -7.219 -27.613 3.889 1 56.65 223 VAL A O 1
ATOM 1765 N N . ILE A 1 224 ? -9.224 -27.378 3.014 1 58.71 224 ILE A N 1
ATOM 1766 C CA . ILE A 1 224 ? -8.857 -26.146 2.323 1 58.71 224 ILE A CA 1
ATOM 1767 C C . ILE A 1 224 ? -9.182 -24.943 3.206 1 58.71 224 ILE A C 1
ATOM 1769 O O . ILE A 1 224 ? -8.645 -23.852 3.001 1 58.71 224 ILE A O 1
ATOM 1773 N N . GLY A 1 225 ? -9.863 -25.215 4.328 1 59.47 225 GLY A N 1
ATOM 1774 C CA . GLY A 1 225 ? -10.203 -24.151 5.26 1 59.47 225 GLY A CA 1
ATOM 1775 C C . GLY A 1 225 ? -11.252 -23.198 4.719 1 59.47 225 GLY A C 1
ATOM 1776 O O . GLY A 1 225 ? -11.438 -22.103 5.255 1 59.47 225 GLY A O 1
ATOM 1777 N N . LYS A 1 226 ? -11.802 -23.453 3.488 1 60.97 226 LYS A N 1
ATOM 1778 C CA . LYS A 1 226 ? -12.908 -22.73 2.866 1 60.97 226 LYS A CA 1
ATOM 1779 C C . LYS A 1 226 ? -13.906 -23.693 2.23 1 60.97 226 LYS A C 1
ATOM 1781 O O . LYS A 1 226 ? -13.588 -24.862 2 1 60.97 226 LYS A O 1
ATOM 1786 N N . PRO A 1 227 ? -15.187 -23.122 2.097 1 64.89 227 PRO A N 1
ATOM 1787 C CA . PRO A 1 227 ? -16.157 -23.996 1.434 1 64.89 227 PRO A CA 1
ATOM 1788 C C . PRO A 1 227 ? -15.717 -24.409 0.031 1 64.89 227 PRO A C 1
ATOM 1790 O O . PRO A 1 227 ? -15.086 -23.621 -0.678 1 64.89 227 PRO A O 1
ATOM 1793 N N . ILE A 1 228 ? -15.926 -25.587 -0.275 1 66.85 228 ILE A N 1
ATOM 1794 C CA . ILE A 1 228 ? -15.596 -26.129 -1.588 1 66.85 228 ILE A CA 1
ATOM 1795 C C . ILE A 1 228 ? -16.294 -25.313 -2.674 1 66.85 228 ILE A C 1
ATOM 1797 O O . ILE A 1 228 ? -17.449 -24.913 -2.511 1 66.85 228 ILE A O 1
ATOM 1801 N N . GLY A 1 229 ? -15.567 -25 -3.667 1 76.87 229 GLY A N 1
ATOM 1802 C CA . GLY A 1 229 ? -16.144 -24.329 -4.821 1 76.87 229 GLY A CA 1
ATOM 1803 C C . GLY A 1 229 ? -16.355 -22.842 -4.603 1 76.87 229 GLY A C 1
ATOM 1804 O O . GLY A 1 229 ? -17.215 -22.232 -5.242 1 76.87 229 GLY A O 1
ATOM 1805 N N . SER A 1 230 ? -15.653 -22.366 -3.641 1 76.76 230 SER A N 1
ATOM 1806 C CA . SER A 1 230 ? -15.813 -20.948 -3.333 1 76.76 230 SER A CA 1
ATOM 1807 C C . SER A 1 230 ? -15.455 -20.078 -4.533 1 76.76 230 SER A C 1
ATOM 1809 O O . SER A 1 230 ? -16.105 -19.062 -4.786 1 76.76 230 SER A O 1
ATOM 1811 N N . ASP A 1 231 ? -14.523 -20.514 -5.273 1 85.2 231 ASP A N 1
ATOM 1812 C CA . ASP A 1 231 ? -14.12 -19.754 -6.453 1 85.2 231 ASP A CA 1
ATOM 1813 C C . ASP A 1 231 ? -15.223 -19.756 -7.509 1 85.2 231 ASP A C 1
ATOM 1815 O O . ASP A 1 231 ? -15.525 -18.717 -8.1 1 85.2 231 ASP A O 1
ATOM 1819 N N . LEU A 1 232 ? -15.745 -20.89 -7.626 1 82.16 232 LEU A N 1
ATOM 1820 C CA . LEU A 1 232 ? -16.819 -21.019 -8.605 1 82.16 232 LEU A CA 1
ATOM 1821 C C . LEU A 1 232 ? -18.048 -20.227 -8.172 1 82.16 232 LEU A C 1
ATOM 1823 O O . LEU A 1 232 ? -18.695 -19.577 -8.996 1 82.16 232 LEU A O 1
ATOM 1827 N N . LYS A 1 233 ? -18.32 -20.34 -6.963 1 80.32 233 LYS A N 1
ATOM 1828 C CA . LYS A 1 233 ? -19.455 -19.605 -6.413 1 80.32 233 LYS A CA 1
ATOM 1829 C C . LYS A 1 233 ? -19.296 -18.103 -6.633 1 80.32 233 LYS A C 1
ATOM 1831 O O . LYS A 1 233 ? -20.278 -17.397 -6.869 1 80.32 233 LYS A O 1
ATOM 1836 N N . ASN A 1 234 ? -18.079 -17.74 -6.595 1 83.2 234 ASN A N 1
ATOM 1837 C CA . ASN A 1 234 ? -17.797 -16.317 -6.753 1 83.2 234 ASN A CA 1
ATOM 1838 C C . ASN A 1 234 ? -17.609 -15.942 -8.22 1 83.2 234 ASN A C 1
ATOM 1840 O O . ASN A 1 234 ? -17.361 -14.778 -8.541 1 83.2 234 ASN A O 1
ATOM 1844 N N . GLY A 1 235 ? -17.666 -16.984 -9.081 1 87.33 235 GLY A N 1
ATOM 1845 C CA . GLY A 1 235 ? -17.631 -16.721 -10.511 1 87.33 235 GLY A CA 1
ATOM 1846 C C . GLY A 1 235 ? -16.232 -16.782 -11.094 1 87.33 235 GLY A C 1
ATOM 1847 O O . GLY A 1 235 ? -16.023 -16.429 -12.257 1 87.33 235 GLY A O 1
ATOM 1848 N N . ASN A 1 236 ? -15.316 -17.215 -10.312 1 89.96 236 ASN A N 1
ATOM 1849 C CA . ASN A 1 236 ? -13.947 -17.347 -10.799 1 89.96 236 ASN A CA 1
ATOM 1850 C C . ASN A 1 236 ? -13.748 -18.651 -11.566 1 89.96 236 ASN A C 1
ATOM 1852 O O . ASN A 1 236 ? -13.81 -19.735 -10.983 1 89.96 236 ASN A O 1
ATOM 1856 N N . LEU A 1 237 ? -13.539 -18.513 -12.836 1 92.06 237 LEU A N 1
ATOM 1857 C CA . LEU A 1 237 ? -13.302 -19.699 -13.651 1 92.06 237 LEU A CA 1
ATOM 1858 C C . LEU A 1 237 ? -11.82 -20.055 -13.676 1 92.06 237 LEU A C 1
ATOM 1860 O O . LEU A 1 237 ? -11.047 -19.463 -14.432 1 92.06 237 LEU A O 1
ATOM 1864 N N . THR A 1 238 ? -11.469 -21.029 -12.908 1 94.08 238 THR A N 1
ATOM 1865 C CA . THR A 1 238 ? -10.08 -21.449 -12.763 1 94.08 238 THR A CA 1
ATOM 1866 C C . THR A 1 238 ? -9.718 -22.492 -13.817 1 94.08 238 THR A C 1
ATOM 1868 O O . THR A 1 238 ? -10.547 -22.846 -14.658 1 94.08 238 THR A O 1
ATOM 1871 N N . ALA A 1 239 ? -8.531 -22.979 -13.792 1 93.94 239 ALA A N 1
ATOM 1872 C CA . ALA A 1 239 ? -7.976 -23.823 -14.847 1 93.94 239 ALA A CA 1
ATOM 1873 C C . ALA A 1 239 ? -8.832 -25.067 -15.062 1 93.94 239 ALA A C 1
ATOM 1875 O O . ALA A 1 239 ? -9.229 -25.368 -16.191 1 93.94 239 ALA A O 1
ATOM 1876 N N . PRO A 1 240 ? -9.241 -25.774 -13.978 1 92.09 240 PRO A N 1
ATOM 1877 C CA . PRO A 1 240 ? -10.065 -26.964 -14.204 1 92.09 240 PRO A CA 1
ATOM 1878 C C . PRO A 1 240 ? -11.41 -26.637 -14.849 1 92.09 240 PRO A C 1
ATOM 1880 O O . PRO A 1 240 ? -11.918 -27.419 -15.656 1 92.09 240 PRO A O 1
ATOM 1883 N N . ILE A 1 241 ? -11.948 -25.538 -14.517 1 90.76 241 ILE A N 1
ATOM 1884 C CA . ILE A 1 241 ? -13.23 -25.12 -15.075 1 90.76 241 ILE A CA 1
ATOM 1885 C C . ILE A 1 241 ? -13.043 -24.684 -16.527 1 90.76 241 ILE A C 1
ATOM 1887 O O . ILE A 1 241 ? -13.843 -25.038 -17.396 1 90.76 241 ILE A O 1
ATOM 1891 N N . LEU A 1 242 ? -12.026 -23.954 -16.795 1 92.63 242 LEU A N 1
ATOM 1892 C CA . LEU A 1 242 ? -11.756 -23.464 -18.143 1 92.63 242 LEU A CA 1
ATOM 1893 C C . LEU A 1 242 ? -11.581 -24.624 -19.118 1 92.63 242 LEU A C 1
ATOM 1895 O O . LEU A 1 242 ? -12.096 -24.582 -20.237 1 92.63 242 LEU A O 1
ATOM 1899 N N . PHE A 1 243 ? -10.967 -25.638 -18.687 1 92.1 243 PHE A N 1
ATOM 1900 C CA . PHE A 1 243 ? -10.725 -26.801 -19.532 1 92.1 243 PHE A CA 1
ATOM 1901 C C . PHE A 1 243 ? -12.002 -27.613 -19.715 1 92.1 243 PHE A C 1
ATOM 1903 O O . PHE A 1 243 ? -12.089 -28.446 -20.619 1 92.1 243 PHE A O 1
ATOM 1910 N N . SER A 1 244 ? -13.032 -27.311 -18.885 1 88.81 244 SER A N 1
ATOM 1911 C CA . SER A 1 244 ? -14.287 -28.055 -18.93 1 88.81 244 SER A CA 1
ATOM 1912 C C . SER A 1 244 ? -15.352 -27.294 -19.712 1 88.81 244 SER A C 1
ATOM 1914 O O . SER A 1 244 ? -16.444 -27.815 -19.953 1 88.81 244 SER A O 1
ATOM 1916 N N . LEU A 1 245 ? -15.087 -26.127 -20.117 1 87.22 245 LEU A N 1
ATOM 1917 C CA . LEU A 1 245 ? -16.075 -25.228 -20.703 1 87.22 245 LEU A CA 1
ATOM 1918 C C . LEU A 1 245 ? -16.648 -25.814 -21.989 1 87.22 245 LEU A C 1
ATOM 1920 O O . LEU A 1 245 ? -17.801 -25.548 -22.338 1 87.22 245 LEU A O 1
ATOM 1924 N N . PRO A 1 246 ? -15.922 -26.627 -22.746 1 80.63 246 PRO A N 1
ATOM 1925 C CA . PRO A 1 246 ? -16.525 -27.224 -23.94 1 80.63 246 PRO A CA 1
ATOM 1926 C C . PRO A 1 246 ? -17.728 -28.107 -23.616 1 80.63 246 PRO A C 1
ATOM 1928 O O . PRO A 1 246 ? -18.532 -28.411 -24.501 1 80.63 246 PRO A O 1
ATOM 1931 N N . ASN A 1 247 ? -17.986 -28.386 -22.385 1 80.59 247 ASN A N 1
ATOM 1932 C CA . ASN A 1 247 ? -19.136 -29.176 -21.959 1 80.59 247 ASN A CA 1
ATOM 1933 C C . ASN A 1 247 ? -20.379 -28.308 -21.786 1 80.59 247 ASN A C 1
ATOM 1935 O O . ASN A 1 247 ? -20.421 -27.446 -20.906 1 80.59 247 ASN A O 1
ATOM 1939 N N . ILE A 1 248 ? -21.333 -28.593 -22.466 1 77.53 248 ILE A N 1
ATOM 1940 C CA . ILE A 1 248 ? -22.539 -27.776 -22.539 1 77.53 248 ILE A CA 1
ATOM 1941 C C . ILE A 1 248 ? -23.238 -27.767 -21.181 1 77.53 248 ILE A C 1
ATOM 1943 O O . ILE A 1 248 ? -23.831 -26.759 -20.788 1 77.53 248 ILE A O 1
ATOM 1947 N N . ASN A 1 249 ? -23.207 -28.857 -20.569 1 78.97 249 ASN A N 1
ATOM 1948 C CA . ASN A 1 249 ? -23.856 -28.926 -19.263 1 78.97 249 ASN A CA 1
ATOM 1949 C C . ASN A 1 249 ? -23.212 -27.966 -18.267 1 78.97 249 ASN A C 1
ATOM 1951 O O . ASN A 1 249 ? -23.902 -27.372 -17.436 1 78.97 249 ASN A O 1
ATOM 1955 N N . LEU A 1 250 ? -21.991 -27.86 -18.381 1 81.98 250 LEU A N 1
ATOM 1956 C CA . LEU A 1 250 ? -21.286 -26.941 -17.493 1 81.98 250 LEU A CA 1
ATOM 1957 C C . LEU A 1 250 ? -21.63 -25.493 -17.824 1 81.98 250 LEU A C 1
ATOM 1959 O O . LEU A 1 250 ? -21.823 -24.675 -16.922 1 81.98 250 LEU A O 1
ATOM 1963 N N . VAL A 1 251 ? -21.706 -25.201 -19.094 1 82.94 251 VAL A N 1
ATOM 1964 C CA . VAL A 1 251 ? -22.036 -23.849 -19.535 1 82.94 251 VAL A CA 1
ATOM 1965 C C . VAL A 1 251 ? -23.414 -23.456 -19.009 1 82.94 251 VAL A C 1
ATOM 1967 O O . VAL A 1 251 ? -23.606 -22.336 -18.53 1 82.94 251 VAL A O 1
ATOM 1970 N N . ASN A 1 252 ? -24.275 -24.39 -19.09 1 81.23 252 ASN A N 1
ATOM 1971 C CA . ASN A 1 252 ? -25.624 -24.138 -18.594 1 81.23 252 ASN A CA 1
ATOM 1972 C C . ASN A 1 252 ? -25.632 -23.911 -17.085 1 81.23 252 ASN A C 1
ATOM 1974 O O . ASN A 1 252 ? -26.352 -23.044 -16.587 1 81.23 252 ASN A O 1
ATOM 1978 N N . PHE A 1 253 ? -24.869 -24.65 -16.489 1 78.61 253 PHE A N 1
ATOM 1979 C CA . PHE A 1 253 ? -24.761 -24.537 -15.04 1 78.61 253 PHE A CA 1
ATOM 1980 C C . PHE A 1 253 ? -24.203 -23.176 -14.643 1 78.61 253 PHE A C 1
ATOM 1982 O O . PHE A 1 253 ? -24.736 -22.518 -13.747 1 78.61 253 PHE A O 1
ATOM 1989 N N . LEU A 1 254 ? -23.171 -22.77 -15.299 1 83.83 254 LEU A N 1
ATOM 1990 C CA . LEU A 1 254 ? -22.521 -21.499 -15.002 1 83.83 254 LEU A CA 1
ATOM 1991 C C . LEU A 1 254 ? -23.46 -20.33 -15.281 1 83.83 254 LEU A C 1
ATOM 1993 O O . LEU A 1 254 ? -23.434 -19.323 -14.57 1 83.83 254 LEU A O 1
ATOM 1997 N N . SER A 1 255 ? -24.227 -20.531 -16.258 1 83.13 255 SER A N 1
ATOM 1998 C CA . SER A 1 255 ? -25.212 -19.501 -16.573 1 83.13 255 SER A CA 1
ATOM 1999 C C . SER A 1 255 ? -26.229 -19.346 -15.448 1 83.13 255 SER A C 1
ATOM 2001 O O . SER A 1 255 ? -26.648 -18.23 -15.132 1 83.13 255 SER A O 1
ATOM 2003 N N . LYS A 1 256 ? -26.549 -20.436 -14.875 1 80.6 256 LYS A N 1
ATOM 2004 C CA . LYS A 1 256 ? -27.495 -20.404 -13.764 1 80.6 256 LYS A CA 1
ATOM 2005 C C . LYS A 1 256 ? -26.866 -19.773 -12.525 1 80.6 256 LYS A C 1
ATOM 2007 O O . LYS A 1 256 ? -27.523 -19.018 -11.805 1 80.6 256 LYS A O 1
ATOM 2012 N N . LEU A 1 257 ? -25.66 -20.139 -12.336 1 80.06 257 LEU A N 1
ATOM 2013 C CA . LEU A 1 257 ? -24.937 -19.591 -11.194 1 80.06 257 LEU A CA 1
ATOM 2014 C C . LEU A 1 257 ? -24.806 -18.076 -11.31 1 80.06 257 LEU A C 1
ATOM 2016 O O . LEU A 1 257 ? -24.935 -17.359 -10.314 1 80.06 257 LEU A O 1
ATOM 2020 N N . LYS A 1 258 ? -24.51 -17.659 -12.475 1 78.7 258 LYS A N 1
ATOM 2021 C CA . LYS A 1 258 ? -24.372 -16.226 -12.721 1 78.7 258 LYS A CA 1
ATOM 2022 C C . LYS A 1 258 ? -25.669 -15.487 -12.406 1 78.7 258 LYS A C 1
ATOM 2024 O O . LYS A 1 258 ? -25.642 -14.351 -11.928 1 78.7 258 LYS A O 1
ATOM 2029 N N . LYS A 1 259 ? -26.755 -16.176 -12.55 1 74.94 259 LYS A N 1
ATOM 2030 C CA . LYS A 1 259 ? -28.063 -15.57 -12.318 1 74.94 259 LYS A CA 1
ATOM 2031 C C . LYS A 1 259 ? -28.489 -15.723 -10.861 1 74.94 259 LYS A C 1
ATOM 2033 O O . LYS A 1 259 ? -29.602 -15.344 -10.491 1 74.94 259 LYS A O 1
ATOM 2038 N N . LYS A 1 260 ? -27.507 -16.142 -10.084 1 70.58 260 LYS A N 1
ATOM 2039 C CA . LYS A 1 260 ? -27.719 -16.331 -8.651 1 70.58 260 LYS A CA 1
ATOM 2040 C C . LYS A 1 260 ? -28.913 -17.245 -8.389 1 70.58 260 LYS A C 1
ATOM 2042 O O . LYS A 1 260 ? -29.692 -17.006 -7.464 1 70.58 260 LYS A O 1
ATOM 2047 N N . GLU A 1 261 ? -29.118 -17.98 -9.293 1 70.48 261 GLU A N 1
ATOM 2048 C CA . GLU A 1 261 ? -30.132 -19.003 -9.055 1 70.48 261 GLU A CA 1
ATOM 2049 C C . GLU A 1 261 ? -29.679 -19.991 -7.984 1 70.48 261 GLU A C 1
ATOM 2051 O O . GLU A 1 261 ? -28.48 -20.229 -7.819 1 70.48 261 GLU A O 1
ATOM 2056 N N . ALA A 1 262 ? -30.533 -20.161 -6.997 1 57.29 262 ALA A N 1
ATOM 2057 C CA . ALA A 1 262 ? -30.241 -21.09 -5.907 1 57.29 262 ALA A CA 1
ATOM 2058 C C . ALA A 1 262 ? -29.747 -22.429 -6.446 1 57.29 262 ALA A C 1
ATOM 2060 O O . ALA A 1 262 ? -30.527 -23.211 -6.993 1 57.29 262 ALA A O 1
ATOM 2061 N N . ILE A 1 263 ? -28.57 -22.465 -6.76 1 59.97 263 ILE A N 1
ATOM 2062 C CA . ILE A 1 263 ? -28.03 -23.742 -7.213 1 59.97 263 ILE A CA 1
ATOM 2063 C C . ILE A 1 263 ? -27.17 -24.358 -6.112 1 59.97 263 ILE A C 1
ATOM 2065 O O . ILE A 1 263 ? -26.401 -23.657 -5.451 1 59.97 263 ILE A O 1
ATOM 2069 N N . ASN A 1 264 ? -27.582 -25.542 -5.656 1 56.85 264 ASN A N 1
ATOM 2070 C CA . ASN A 1 264 ? -26.786 -26.325 -4.717 1 56.85 264 ASN A CA 1
ATOM 2071 C C . ASN A 1 264 ? -25.453 -26.747 -5.328 1 56.85 264 ASN A C 1
ATOM 2073 O O . ASN A 1 264 ? -25.422 -27.518 -6.289 1 56.85 264 ASN A O 1
ATOM 2077 N N . LEU A 1 265 ? -24.494 -25.96 -5.116 1 59.37 265 LEU A N 1
ATOM 2078 C CA . LEU A 1 265 ? -23.154 -26.276 -5.6 1 59.37 265 LEU A CA 1
ATOM 2079 C C . LEU A 1 265 ? -22.716 -27.657 -5.125 1 59.37 265 LEU A C 1
ATOM 2081 O O . LEU A 1 265 ? -21.671 -28.16 -5.543 1 59.37 265 LEU A O 1
ATOM 2085 N N . ASN A 1 266 ? -23.534 -28.251 -4.374 1 55.28 266 ASN A N 1
ATOM 2086 C CA . ASN A 1 266 ? -23.165 -29.569 -3.87 1 55.28 266 ASN A CA 1
ATOM 2087 C C . ASN A 1 266 ? -22.68 -30.483 -4.991 1 55.28 266 ASN A C 1
ATOM 2089 O O . ASN A 1 266 ? -22.586 -30.061 -6.145 1 55.28 266 ASN A O 1
ATOM 2093 N N . ASN A 1 267 ? -22.754 -31.851 -4.901 1 57.12 267 ASN A N 1
ATOM 2094 C CA . ASN A 1 267 ? -22.192 -33.071 -5.471 1 57.12 267 ASN A CA 1
ATOM 2095 C C . ASN A 1 267 ? -22.35 -33.107 -6.988 1 57.12 267 ASN A C 1
ATOM 2097 O O . ASN A 1 267 ? -21.44 -33.532 -7.702 1 57.12 267 ASN A O 1
ATOM 2101 N N . LEU A 1 268 ? -23.379 -32.726 -7.498 1 53.86 268 LEU A N 1
ATOM 2102 C CA . LEU A 1 268 ? -23.664 -33.025 -8.897 1 53.86 268 LEU A CA 1
ATOM 2103 C C . LEU A 1 268 ? -22.83 -32.145 -9.821 1 53.86 268 LEU A C 1
ATOM 2105 O O . LEU A 1 268 ? -22.302 -32.621 -10.829 1 53.86 268 LEU A O 1
ATOM 2109 N N . ASN A 1 269 ? -22.492 -30.964 -9.468 1 57.89 269 ASN A N 1
ATOM 2110 C CA . ASN A 1 269 ? -21.834 -30.064 -10.409 1 57.89 269 ASN A CA 1
ATOM 2111 C C . ASN A 1 269 ? -20.321 -30.263 -10.411 1 57.89 269 ASN A C 1
ATOM 2113 O O . ASN A 1 269 ? -19.683 -30.193 -11.463 1 57.89 269 ASN A O 1
ATOM 2117 N N . LEU A 1 270 ? -20.017 -30.842 -9.342 1 67.93 270 LEU A N 1
ATOM 2118 C CA . LEU A 1 270 ? -18.613 -31.238 -9.309 1 67.93 270 LEU A CA 1
ATOM 2119 C C . LEU A 1 270 ? -18.379 -32.484 -10.156 1 67.93 270 LEU A C 1
ATOM 2121 O O . LEU A 1 270 ? -17.313 -32.64 -10.757 1 67.93 270 LEU A O 1
ATOM 2125 N N . GLU A 1 271 ? -19.481 -33.124 -10.262 1 73.18 271 GLU A N 1
ATOM 2126 C CA . GLU A 1 271 ? -19.419 -34.319 -11.098 1 73.18 271 GLU A CA 1
ATOM 2127 C C . GLU A 1 271 ? -19.241 -33.955 -12.569 1 73.18 271 GLU A C 1
ATOM 2129 O O . GLU A 1 271 ? -18.517 -34.635 -13.3 1 73.18 271 GLU A O 1
ATOM 2134 N N . ILE A 1 272 ? -19.858 -32.955 -12.935 1 74.18 272 ILE A N 1
ATOM 2135 C CA . ILE A 1 272 ? -19.76 -32.515 -14.322 1 74.18 272 ILE A CA 1
ATOM 2136 C C . ILE A 1 272 ? -18.324 -32.098 -14.631 1 74.18 272 ILE A C 1
ATOM 2138 O O . ILE A 1 272 ? -17.791 -32.425 -15.694 1 74.18 272 ILE A O 1
ATOM 2142 N N . ILE A 1 273 ? -17.764 -31.556 -13.709 1 77.32 273 ILE A N 1
ATOM 2143 C CA . ILE A 1 273 ? -16.393 -31.095 -13.902 1 77.32 273 ILE A CA 1
ATOM 2144 C C . ILE A 1 273 ? -15.451 -32.295 -13.97 1 77.32 273 ILE A C 1
ATOM 2146 O O . ILE A 1 273 ? -14.579 -32.359 -14.84 1 77.32 273 ILE A O 1
ATOM 2150 N N . ASN A 1 274 ? -15.736 -33.178 -13.129 1 75.23 274 ASN A N 1
ATOM 2151 C CA . ASN A 1 274 ? -14.909 -34.379 -13.082 1 75.23 274 ASN A CA 1
ATOM 2152 C C . ASN A 1 274 ? -15.024 -35.188 -14.371 1 75.23 274 ASN A C 1
ATOM 2154 O O . ASN A 1 274 ? -14.037 -35.753 -14.845 1 75.23 274 ASN A O 1
ATOM 2158 N N . GLN A 1 275 ? -16.117 -35.143 -14.935 1 78.01 275 GLN A N 1
ATOM 2159 C CA . GLN A 1 275 ? -16.381 -35.958 -16.116 1 78.01 275 GLN A CA 1
ATOM 2160 C C . GLN A 1 275 ? -15.889 -35.265 -17.384 1 78.01 275 GLN A C 1
ATOM 2162 O O . GLN A 1 275 ? -15.672 -35.915 -18.409 1 78.01 275 GLN A O 1
ATOM 2167 N N . SER A 1 276 ? -15.613 -34.044 -17.334 1 81.77 276 SER A N 1
ATOM 2168 C CA . SER A 1 276 ? -15.24 -33.268 -18.512 1 81.77 276 SER A CA 1
ATOM 2169 C C . SER A 1 276 ? -13.74 -33.348 -18.775 1 81.77 276 SER A C 1
ATOM 2171 O O . SER A 1 276 ? -13.262 -32.895 -19.817 1 81.77 276 SER A O 1
ATOM 2173 N N . GLY A 1 277 ? -12.909 -33.96 -17.842 1 86.88 277 GLY A N 1
ATOM 2174 C CA . GLY A 1 277 ? -11.467 -34.055 -17.998 1 86.88 277 GLY A CA 1
ATOM 2175 C C . GLY A 1 277 ? -10.74 -32.777 -17.624 1 86.88 277 GLY A C 1
ATOM 2176 O O . GLY A 1 277 ? -9.529 -32.664 -17.825 1 86.88 277 GLY A O 1
ATOM 2177 N N . GLY A 1 278 ? -11.507 -31.854 -17.22 1 90.57 278 GLY A N 1
ATOM 2178 C CA . GLY A 1 278 ? -10.923 -30.569 -16.871 1 90.57 278 GLY A CA 1
ATOM 2179 C C . GLY A 1 278 ? -9.892 -30.664 -15.762 1 90.57 278 GLY A C 1
ATOM 2180 O O . GLY A 1 278 ? -8.862 -29.988 -15.805 1 90.57 278 GLY A O 1
ATOM 2181 N N . ILE A 1 279 ? -10.088 -31.503 -14.798 1 91.34 279 ILE A N 1
ATOM 2182 C CA . ILE A 1 279 ? -9.171 -31.69 -13.679 1 91.34 279 ILE A CA 1
ATOM 2183 C C . ILE A 1 279 ? -7.868 -32.311 -14.178 1 91.34 279 ILE A C 1
ATOM 2185 O O . ILE A 1 279 ? -6.779 -31.852 -13.825 1 91.34 279 ILE A O 1
ATOM 2189 N N . GLU A 1 280 ? -7.962 -33.286 -15.058 1 92.81 280 GLU A N 1
ATOM 2190 C CA . GLU A 1 280 ? -6.786 -33.959 -15.601 1 92.81 280 GLU A CA 1
ATOM 2191 C C . GLU A 1 280 ? -5.921 -32.994 -16.406 1 92.81 280 GLU A C 1
ATOM 2193 O O . GLU A 1 280 ? -4.693 -33.016 -16.299 1 92.81 280 GLU A O 1
ATOM 2198 N N . LYS A 1 281 ? -6.57 -32.208 -17.186 1 94.36 281 LYS A N 1
ATOM 2199 C CA . LYS A 1 281 ? -5.838 -31.23 -17.986 1 94.36 281 LYS A CA 1
ATOM 2200 C C . LYS A 1 281 ? -5.145 -30.201 -17.097 1 94.36 281 LYS A C 1
ATOM 2202 O O . LYS A 1 281 ? -4.037 -29.757 -17.401 1 94.36 281 LYS A O 1
ATOM 2207 N N . ALA A 1 282 ? -5.813 -29.803 -16.074 1 95.16 282 ALA A N 1
ATOM 2208 C CA . ALA A 1 282 ? -5.211 -28.868 -15.128 1 95.16 282 ALA A CA 1
ATOM 2209 C C . ALA A 1 282 ? -4.009 -29.494 -14.427 1 95.16 282 ALA A C 1
ATOM 2211 O O . ALA A 1 282 ? -2.996 -28.828 -14.204 1 95.16 282 ALA A O 1
ATOM 2212 N N . VAL A 1 283 ? -4.125 -30.791 -14.073 1 95.33 283 VAL A N 1
ATOM 2213 C CA . VAL A 1 283 ? -3.019 -31.512 -13.454 1 95.33 283 VAL A CA 1
ATOM 2214 C C . VAL A 1 283 ? -1.832 -31.563 -14.414 1 95.33 283 VAL A C 1
ATOM 2216 O O . VAL A 1 283 ? -0.687 -31.358 -14.006 1 95.33 283 VAL A O 1
ATOM 2219 N N . ASP A 1 284 ? -2.117 -31.837 -15.64 1 96.61 284 ASP A N 1
ATOM 2220 C CA . ASP A 1 284 ? -1.067 -31.884 -16.653 1 96.61 284 ASP A CA 1
ATOM 2221 C C . ASP A 1 284 ? -0.354 -30.539 -16.769 1 96.61 284 ASP A C 1
ATOM 2223 O O . ASP A 1 284 ? 0.873 -30.487 -16.87 1 96.61 284 ASP A O 1
ATOM 2227 N N . LEU A 1 285 ? -1.131 -29.52 -16.799 1 97.18 285 LEU A N 1
ATOM 2228 C CA . LEU A 1 285 ? -0.562 -28.181 -16.904 1 97.18 285 LEU A CA 1
ATOM 2229 C C . LEU A 1 285 ? 0.317 -27.868 -15.698 1 97.18 285 LEU A C 1
ATOM 2231 O O . LEU A 1 285 ? 1.425 -27.348 -15.85 1 97.18 285 LEU A O 1
ATOM 2235 N N . ALA A 1 286 ? -0.15 -28.142 -14.485 1 97.64 286 ALA A N 1
ATOM 2236 C CA . ALA A 1 286 ? 0.631 -27.94 -13.267 1 97.64 286 ALA A CA 1
ATOM 2237 C C . ALA A 1 286 ? 1.929 -28.742 -13.309 1 97.64 286 ALA A C 1
ATOM 2239 O O . ALA A 1 286 ? 2.985 -28.245 -12.911 1 97.64 286 ALA A O 1
ATOM 2240 N N . SER A 1 287 ? 1.847 -29.981 -13.8 1 97.71 287 SER A N 1
ATOM 2241 C CA . SER A 1 287 ? 3.013 -30.853 -13.901 1 97.71 287 SER A CA 1
ATOM 2242 C C . SER A 1 287 ? 4.042 -30.289 -14.874 1 97.71 287 SER A C 1
ATOM 2244 O O . SER A 1 287 ? 5.247 -30.372 -14.629 1 97.71 287 SER A O 1
ATOM 2246 N N . GLU A 1 288 ? 3.535 -29.786 -15.926 1 97.95 288 GLU A N 1
ATOM 2247 C CA . GLU A 1 288 ? 4.427 -29.156 -16.894 1 97.95 288 GLU A CA 1
ATOM 2248 C C . GLU A 1 288 ? 5.178 -27.982 -16.27 1 97.95 288 GLU A C 1
ATOM 2250 O O . GLU A 1 288 ? 6.375 -27.81 -16.505 1 97.95 288 GLU A O 1
ATOM 2255 N N . TYR A 1 289 ? 4.486 -27.17 -15.569 1 98.33 289 TYR A N 1
ATOM 2256 C CA . TYR A 1 289 ? 5.115 -26.031 -14.911 1 98.33 289 TYR A CA 1
ATOM 2257 C C . TYR A 1 289 ? 6.128 -26.493 -13.871 1 98.33 289 TYR A C 1
ATOM 2259 O O . TYR A 1 289 ? 7.196 -25.894 -13.726 1 98.33 289 TYR A O 1
ATOM 2267 N N . ILE A 1 290 ? 5.824 -27.553 -13.141 1 98.03 290 ILE A N 1
ATOM 2268 C CA . ILE A 1 290 ? 6.753 -28.082 -12.149 1 98.03 290 ILE A CA 1
ATOM 2269 C C . ILE A 1 290 ? 8.01 -28.602 -12.844 1 98.03 290 ILE A C 1
ATOM 2271 O O . ILE A 1 290 ? 9.127 -28.361 -12.382 1 98.03 290 ILE A O 1
ATOM 2275 N N . TYR A 1 291 ? 7.813 -29.328 -13.92 1 97.92 291 TYR A N 1
ATOM 2276 C CA . TYR A 1 291 ? 8.946 -29.825 -14.691 1 97.92 291 TYR A CA 1
ATOM 2277 C C . TYR A 1 291 ? 9.844 -28.679 -15.142 1 97.92 291 TYR A C 1
ATOM 2279 O O . TYR A 1 291 ? 11.067 -28.748 -15.003 1 97.92 291 TYR A O 1
ATOM 2287 N N . THR A 1 292 ? 9.238 -27.668 -15.685 1 98.34 292 THR A N 1
ATOM 2288 C CA . THR A 1 292 ? 9.982 -26.5 -16.142 1 98.34 292 THR A CA 1
ATOM 2289 C C . THR A 1 292 ? 10.682 -25.813 -14.973 1 98.34 292 THR A C 1
ATOM 2291 O O . THR A 1 292 ? 11.818 -25.355 -15.105 1 98.34 292 THR A O 1
ATOM 2294 N N . SER A 1 293 ? 9.98 -25.684 -13.826 1 98.55 293 SER A N 1
ATOM 2295 C CA . SER A 1 293 ? 10.554 -25.081 -12.627 1 98.55 293 SER A CA 1
ATOM 2296 C C . SER A 1 293 ? 11.819 -25.813 -12.193 1 98.55 293 SER A C 1
ATOM 2298 O O . SER A 1 293 ? 12.839 -25.182 -11.903 1 98.55 293 SER A O 1
ATOM 2300 N N . VAL A 1 294 ? 11.811 -27.153 -12.181 1 98.15 294 VAL A N 1
ATOM 2301 C CA . VAL A 1 294 ? 12.946 -27.971 -11.768 1 98.15 294 VAL A CA 1
ATOM 2302 C C . VAL A 1 294 ? 14.11 -27.766 -12.735 1 98.15 294 VAL A C 1
ATOM 2304 O O . VAL A 1 294 ? 15.268 -27.696 -12.316 1 98.15 294 VAL A O 1
ATOM 2307 N N . ARG A 1 295 ? 13.839 -27.644 -14.003 1 98.28 295 ARG A N 1
ATOM 2308 C CA . ARG A 1 295 ? 14.877 -27.446 -15.01 1 98.28 295 ARG A CA 1
ATOM 2309 C C . ARG A 1 295 ? 15.611 -26.128 -14.788 1 98.28 295 ARG A C 1
ATOM 2311 O O . ARG A 1 295 ? 16.806 -26.022 -15.073 1 98.28 295 ARG A O 1
ATOM 2318 N N . CYS A 1 296 ? 14.936 -25.121 -14.265 1 98.21 296 CYS A N 1
ATOM 2319 C CA . CYS A 1 296 ? 15.544 -23.821 -14.005 1 98.21 296 CYS A CA 1
ATOM 2320 C C . CYS A 1 296 ? 16.618 -23.926 -12.929 1 98.21 296 CYS A C 1
ATOM 2322 O O . CYS A 1 296 ? 17.48 -23.053 -12.819 1 98.21 296 CYS A O 1
ATOM 2324 N N . LEU A 1 297 ? 16.619 -24.996 -12.124 1 97.83 297 LEU A N 1
ATOM 2325 C CA . LEU A 1 297 ? 17.567 -25.163 -11.028 1 97.83 297 LEU A CA 1
ATOM 2326 C C . LEU A 1 297 ? 18.881 -25.752 -11.53 1 97.83 297 LEU A C 1
ATOM 2328 O O . LEU A 1 297 ? 19.846 -25.864 -10.772 1 97.83 297 LEU A O 1
ATOM 2332 N N . ASN A 1 298 ? 18.954 -26.092 -12.818 1 96.89 298 ASN A N 1
ATOM 2333 C CA . ASN A 1 298 ? 20.15 -26.704 -13.388 1 96.89 298 ASN A CA 1
ATOM 2334 C C . ASN A 1 298 ? 21.347 -25.759 -13.326 1 96.89 298 ASN A C 1
ATOM 2336 O O . ASN A 1 298 ? 22.493 -26.195 -13.441 1 96.89 298 ASN A O 1
ATOM 2340 N N . CYS A 1 299 ? 21.093 -24.5 -13.101 1 95.17 299 CYS A N 1
ATOM 2341 C CA . CYS A 1 299 ? 22.154 -23.504 -13.009 1 95.17 299 CYS A CA 1
ATOM 2342 C C . CYS A 1 299 ? 22.868 -23.589 -11.665 1 95.17 299 CYS A C 1
ATOM 2344 O O . CYS A 1 299 ? 23.941 -23.009 -11.489 1 95.17 299 CYS A O 1
ATOM 2346 N N . LEU A 1 300 ? 22.329 -24.364 -10.726 1 95.07 300 LEU A N 1
ATOM 2347 C CA . LEU A 1 300 ? 22.897 -24.474 -9.387 1 95.07 300 LEU A CA 1
ATOM 2348 C C . LEU A 1 300 ? 23.759 -25.726 -9.263 1 95.07 300 LEU A C 1
ATOM 2350 O O . LEU A 1 300 ? 23.495 -26.734 -9.922 1 95.07 300 LEU A O 1
ATOM 2354 N N . GLN A 1 301 ? 24.742 -25.643 -8.443 1 92.97 301 GLN A N 1
ATOM 2355 C CA . GLN A 1 301 ? 25.517 -26.83 -8.096 1 92.97 301 GLN A CA 1
ATOM 2356 C C . GLN A 1 301 ? 24.705 -27.781 -7.222 1 92.97 301 GLN A C 1
ATOM 2358 O O . GLN A 1 301 ? 23.857 -27.344 -6.441 1 92.97 301 GLN A O 1
ATOM 2363 N N . ASP A 1 302 ? 25.036 -29.042 -7.332 1 94.14 302 ASP A N 1
ATOM 2364 C CA . ASP A 1 302 ? 24.333 -30.039 -6.531 1 94.14 302 ASP A CA 1
ATOM 2365 C C . ASP A 1 302 ? 24.586 -29.824 -5.04 1 94.14 302 ASP A C 1
ATOM 2367 O O . ASP A 1 302 ? 25.724 -29.595 -4.624 1 94.14 302 ASP A O 1
ATOM 2371 N N . SER A 1 303 ? 23.561 -29.78 -4.284 1 92.93 303 SER A N 1
ATOM 2372 C CA . SER A 1 303 ? 23.588 -29.597 -2.837 1 92.93 303 SER A CA 1
ATOM 2373 C C . SER A 1 303 ? 22.287 -30.069 -2.196 1 92.93 303 SER A C 1
ATOM 2375 O O . SER A 1 303 ? 21.316 -30.367 -2.896 1 92.93 303 SER A O 1
ATOM 2377 N N . GLU A 1 304 ? 22.283 -30.217 -0.918 1 93.8 304 GLU A N 1
ATOM 2378 C CA . GLU A 1 304 ? 21.068 -30.595 -0.202 1 93.8 304 GLU A CA 1
ATOM 2379 C C . GLU A 1 304 ? 19.987 -29.527 -0.346 1 93.8 304 GLU A C 1
ATOM 2381 O O . GLU A 1 304 ? 18.795 -29.841 -0.358 1 93.8 304 GLU A O 1
ATOM 2386 N N . TYR A 1 305 ? 20.403 -28.335 -0.526 1 94.21 305 TYR A N 1
ATOM 2387 C CA . TYR A 1 305 ? 19.449 -27.241 -0.675 1 94.21 305 TYR A CA 1
ATOM 2388 C C . TYR A 1 305 ? 18.798 -27.269 -2.053 1 94.21 305 TYR A C 1
ATOM 2390 O O . TYR A 1 305 ? 17.594 -27.037 -2.182 1 94.21 305 TYR A O 1
ATOM 2398 N N . LYS A 1 306 ? 19.589 -27.475 -3.091 1 95.01 306 LYS A N 1
ATOM 2399 C CA . LYS A 1 306 ? 19.009 -27.674 -4.416 1 95.01 306 LYS A CA 1
ATOM 2400 C C . LYS A 1 306 ? 18.004 -28.822 -4.41 1 95.01 306 LYS A C 1
ATOM 2402 O O . LYS A 1 306 ? 16.916 -28.705 -4.977 1 95.01 306 LYS A O 1
ATOM 2407 N N . GLN A 1 307 ? 18.378 -29.881 -3.764 1 95.62 307 GLN A N 1
ATOM 2408 C CA . GLN A 1 307 ? 17.488 -31.034 -3.674 1 95.62 307 GLN A CA 1
ATOM 2409 C C . GLN A 1 307 ? 16.204 -30.68 -2.93 1 95.62 307 GLN A C 1
ATOM 2411 O O . GLN A 1 307 ? 15.131 -31.192 -3.255 1 95.62 307 GLN A O 1
ATOM 2416 N N . SER A 1 308 ? 16.341 -29.924 -1.924 1 94.94 308 SER A N 1
ATOM 2417 C CA . SER A 1 308 ? 15.162 -29.488 -1.183 1 94.94 308 SER A CA 1
ATOM 2418 C C . SER A 1 308 ? 14.23 -28.663 -2.063 1 94.94 308 SER A C 1
ATOM 2420 O O . SER A 1 308 ? 13.007 -28.768 -1.951 1 94.94 308 SER A O 1
ATOM 2422 N N . LEU A 1 309 ? 14.802 -27.811 -2.912 1 96.59 309 LEU A N 1
ATOM 2423 C CA . LEU A 1 309 ? 14.002 -27.025 -3.844 1 96.59 309 LEU A CA 1
ATOM 2424 C C . LEU A 1 309 ? 13.274 -27.929 -4.833 1 96.59 309 LEU A C 1
ATOM 2426 O O . LEU A 1 309 ? 12.115 -27.68 -5.172 1 96.59 309 LEU A O 1
ATOM 2430 N N . ILE A 1 310 ? 13.931 -28.946 -5.261 1 96.72 310 ILE A N 1
ATOM 2431 C CA . ILE A 1 310 ? 13.325 -29.917 -6.165 1 96.72 310 ILE A CA 1
ATOM 2432 C C . ILE A 1 310 ? 12.198 -30.656 -5.448 1 96.72 310 ILE A C 1
ATOM 2434 O O . ILE A 1 310 ? 11.116 -30.846 -6.01 1 96.72 310 ILE A O 1
ATOM 2438 N N . THR A 1 311 ? 12.447 -31.025 -4.216 1 95.38 311 THR A N 1
ATOM 2439 C CA . THR A 1 311 ? 11.456 -31.742 -3.422 1 95.38 311 THR A CA 1
ATOM 2440 C C . THR A 1 311 ? 10.216 -30.88 -3.199 1 95.38 311 THR A C 1
ATOM 2442 O O . THR A 1 311 ? 9.094 -31.391 -3.18 1 95.38 311 THR A O 1
ATOM 2445 N N . LEU A 1 312 ? 10.425 -29.644 -3.012 1 94.17 312 LEU A N 1
ATOM 2446 C CA . LEU A 1 312 ? 9.311 -28.716 -2.852 1 94.17 312 LEU A CA 1
ATOM 2447 C C . LEU A 1 312 ? 8.421 -28.716 -4.091 1 94.17 312 LEU A C 1
ATOM 2449 O O . LEU A 1 312 ? 7.193 -28.72 -3.978 1 94.17 312 LEU A O 1
ATOM 2453 N N . CYS A 1 313 ? 9.018 -28.656 -5.253 1 94.93 313 CYS A N 1
ATOM 2454 C CA . CYS A 1 313 ? 8.275 -28.721 -6.506 1 94.93 313 CYS A CA 1
ATOM 2455 C C . CYS A 1 313 ? 7.425 -29.985 -6.572 1 94.93 313 CYS A C 1
ATOM 2457 O O . CYS A 1 313 ? 6.229 -29.92 -6.861 1 94.93 313 CYS A O 1
ATOM 2459 N N . ASN A 1 314 ? 8.013 -31.051 -6.199 1 92.99 314 ASN A N 1
ATOM 2460 C CA . ASN A 1 314 ? 7.331 -32.338 -6.278 1 92.99 314 ASN A CA 1
ATOM 2461 C C . ASN A 1 314 ? 6.21 -32.443 -5.248 1 92.99 314 ASN A C 1
ATOM 2463 O O . ASN A 1 314 ? 5.19 -33.087 -5.497 1 92.99 314 ASN A O 1
ATOM 2467 N N . SER A 1 315 ? 6.412 -31.818 -4.148 1 92.36 315 SER A N 1
ATOM 2468 C CA . SER A 1 315 ? 5.413 -31.867 -3.086 1 92.36 315 SER A CA 1
ATOM 2469 C C . SER A 1 315 ? 4.129 -31.157 -3.501 1 92.36 315 SER A C 1
ATOM 2471 O O . SER A 1 315 ? 3.042 -31.506 -3.036 1 92.36 315 SER A O 1
ATOM 2473 N N . ILE A 1 316 ? 4.202 -30.177 -4.355 1 91.02 316 ILE A N 1
ATOM 2474 C CA . ILE A 1 316 ? 3.037 -29.426 -4.81 1 91.02 316 ILE A CA 1
ATOM 2475 C C . ILE A 1 316 ? 2.124 -30.336 -5.628 1 91.02 316 ILE A C 1
ATOM 2477 O O . ILE A 1 316 ? 0.907 -30.348 -5.427 1 91.02 316 ILE A O 1
ATOM 2481 N N . ILE A 1 317 ? 2.712 -31.15 -6.46 1 89.18 317 ILE A N 1
ATOM 2482 C CA . ILE A 1 317 ? 1.938 -32.019 -7.34 1 89.18 317 ILE A CA 1
ATOM 2483 C C . ILE A 1 317 ? 1.413 -33.217 -6.551 1 89.18 317 ILE A C 1
ATOM 2485 O O . ILE A 1 317 ? 0.325 -33.725 -6.832 1 89.18 317 ILE A O 1
ATOM 2489 N N . SER A 1 318 ? 2.165 -33.603 -5.583 1 89.34 318 SER A N 1
ATOM 2490 C CA . SER A 1 318 ? 1.796 -34.788 -4.816 1 89.34 318 SER A CA 1
ATOM 2491 C C . SER A 1 318 ? 0.512 -34.556 -4.026 1 89.34 318 SER A C 1
ATOM 2493 O O . SER A 1 318 ? -0.142 -35.511 -3.601 1 89.34 318 SER A O 1
ATOM 2495 N N . LYS A 1 319 ? 0.132 -33.312 -3.863 1 82.66 319 LYS A N 1
ATOM 2496 C CA . LYS A 1 319 ? -1.087 -32.983 -3.129 1 82.66 319 LYS A CA 1
ATOM 2497 C C . LYS A 1 319 ? -2.328 -33.425 -3.898 1 82.66 319 LYS A C 1
ATOM 2499 O O . LYS A 1 319 ? -3.404 -33.579 -3.316 1 82.66 319 LYS A O 1
ATOM 2504 N N . ILE A 1 320 ? -2.223 -33.432 -5.163 1 79.45 320 ILE A N 1
ATOM 2505 C CA . ILE A 1 320 ? -3.403 -33.752 -5.959 1 79.45 320 ILE A CA 1
ATOM 2506 C C . ILE A 1 320 ? -3.254 -35.147 -6.563 1 79.45 320 ILE A C 1
ATOM 2508 O O . ILE A 1 320 ? -4.142 -35.618 -7.278 1 79.45 320 ILE A O 1
ATOM 2512 N N . LYS A 1 321 ? -2.181 -35.805 -6.427 1 69.78 321 LYS A N 1
ATOM 2513 C CA . LYS A 1 321 ? -2.067 -37.191 -6.871 1 69.78 321 LYS A CA 1
ATOM 2514 C C . LYS A 1 321 ? -2.621 -38.151 -5.821 1 69.78 321 LYS A C 1
ATOM 2516 O O . LYS A 1 321 ? -2.595 -37.853 -4.625 1 69.78 321 LYS A O 1
ATOM 2521 N N . MET B 1 1 ? -3.767 31.146 -3.975 1 46.96 1 MET B N 1
ATOM 2522 C CA . MET B 1 1 ? -2.82 30.037 -4.052 1 46.96 1 MET B CA 1
ATOM 2523 C C . MET B 1 1 ? -2.138 29.998 -5.415 1 46.96 1 MET B C 1
ATOM 2525 O O . MET B 1 1 ? -0.948 29.689 -5.51 1 46.96 1 MET B O 1
ATOM 2529 N N . ILE B 1 2 ? -2.897 30.55 -6.432 1 50.99 2 ILE B N 1
ATOM 2530 C CA . ILE B 1 2 ? -2.471 30.512 -7.827 1 50.99 2 ILE B CA 1
ATOM 2531 C C . ILE B 1 2 ? -1.296 31.465 -8.034 1 50.99 2 ILE B C 1
ATOM 2533 O O . ILE B 1 2 ? -0.307 31.109 -8.68 1 50.99 2 ILE B O 1
ATOM 2537 N N . GLU B 1 3 ? -1.371 32.641 -7.38 1 57.76 3 GLU B N 1
ATOM 2538 C CA . GLU B 1 3 ? -0.315 33.601 -7.691 1 57.76 3 GLU B CA 1
ATOM 2539 C C . GLU B 1 3 ? 1.034 33.13 -7.155 1 57.76 3 GLU B C 1
ATOM 2541 O O . GLU B 1 3 ? 2.076 33.406 -7.753 1 57.76 3 GLU B O 1
ATOM 2546 N N . THR B 1 4 ? 0.891 32.156 -6.172 1 64.94 4 THR B N 1
ATOM 2547 C CA . THR B 1 4 ? 2.079 31.678 -5.473 1 64.94 4 THR B CA 1
ATOM 2548 C C . THR B 1 4 ? 2.823 30.646 -6.315 1 64.94 4 THR B C 1
ATOM 2550 O O . THR B 1 4 ? 4.032 30.463 -6.158 1 64.94 4 THR B O 1
ATOM 2553 N N . PHE B 1 5 ? 2.147 30.237 -7.384 1 80.19 5 PHE B N 1
ATOM 2554 C CA . PHE B 1 5 ? 2.797 29.138 -8.087 1 80.19 5 PHE B CA 1
ATOM 2555 C C . PHE B 1 5 ? 3.232 29.569 -9.482 1 80.19 5 PHE B C 1
ATOM 2557 O O . PHE B 1 5 ? 3.557 28.729 -10.324 1 80.19 5 PHE B O 1
ATOM 2564 N N . GLN B 1 6 ? 3.286 30.898 -9.661 1 84.51 6 GLN B N 1
ATOM 2565 C CA . GLN B 1 6 ? 3.66 31.414 -10.974 1 84.51 6 GLN B CA 1
ATOM 2566 C C . GLN B 1 6 ? 5.084 31.005 -11.34 1 84.51 6 GLN B C 1
ATOM 2568 O O . GLN B 1 6 ? 5.367 30.693 -12.498 1 84.51 6 GLN B O 1
ATOM 2573 N N . LEU B 1 7 ? 5.903 30.984 -10.363 1 88.04 7 LEU B N 1
ATOM 2574 C CA . LEU B 1 7 ? 7.322 30.711 -10.563 1 88.04 7 LEU B CA 1
ATOM 2575 C C . LEU B 1 7 ? 7.541 29.267 -11.004 1 88.04 7 LEU B C 1
ATOM 2577 O O . LEU B 1 7 ? 8.603 28.929 -11.531 1 88.04 7 LEU B O 1
ATOM 2581 N N . ILE B 1 8 ? 6.472 28.397 -10.752 1 91.3 8 ILE B N 1
ATOM 2582 C CA . ILE B 1 8 ? 6.642 26.984 -11.073 1 91.3 8 ILE B CA 1
ATOM 2583 C C . ILE B 1 8 ? 5.476 26.508 -11.937 1 91.3 8 ILE B C 1
ATOM 2585 O O . ILE B 1 8 ? 5.121 25.328 -11.916 1 91.3 8 ILE B O 1
ATOM 2589 N N . GLU B 1 9 ? 4.869 27.377 -12.609 1 91.19 9 GLU B N 1
ATOM 2590 C CA . GLU B 1 9 ? 3.686 27.07 -13.407 1 91.19 9 GLU B CA 1
ATOM 2591 C C . GLU B 1 9 ? 4.005 26.048 -14.495 1 91.19 9 GLU B C 1
ATOM 2593 O O . GLU B 1 9 ? 3.207 25.147 -14.761 1 91.19 9 GLU B O 1
ATOM 2598 N N . GLN B 1 10 ? 5.128 26.226 -15.143 1 91.07 10 GLN B N 1
ATOM 2599 C CA . GLN B 1 10 ? 5.528 25.301 -16.199 1 91.07 10 GLN B CA 1
ATOM 2600 C C . GLN B 1 10 ? 5.71 23.888 -15.652 1 91.07 10 GLN B C 1
ATOM 2602 O O . GLN B 1 10 ? 5.287 22.915 -16.28 1 91.07 10 GLN B O 1
ATOM 2607 N N . GLU B 1 11 ? 6.332 23.815 -14.538 1 92.28 11 GLU B N 1
ATOM 2608 C CA . GLU B 1 11 ? 6.556 22.516 -13.911 1 92.28 11 GLU B CA 1
ATOM 2609 C C . GLU B 1 11 ? 5.237 21.861 -13.512 1 92.28 11 GLU B C 1
ATOM 2611 O O . GLU B 1 11 ? 5.063 20.652 -13.679 1 92.28 11 GLU B O 1
ATOM 2616 N N . LEU B 1 12 ? 4.318 22.614 -13.029 1 91.98 12 LEU B N 1
ATOM 2617 C CA . LEU B 1 12 ? 3.03 22.091 -12.587 1 91.98 12 LEU B CA 1
ATOM 2618 C C . LEU B 1 12 ? 2.202 21.609 -13.774 1 91.98 12 LEU B C 1
ATOM 2620 O O . LEU B 1 12 ? 1.504 20.598 -13.68 1 91.98 12 LEU B O 1
ATOM 2624 N N . ASN B 1 13 ? 2.325 22.331 -14.845 1 90.21 13 ASN B N 1
ATOM 2625 C CA . ASN B 1 13 ? 1.624 21.918 -16.056 1 90.21 13 ASN B CA 1
ATOM 2626 C C . ASN B 1 13 ? 2.161 20.593 -16.59 1 90.21 13 ASN B C 1
ATOM 2628 O O . ASN B 1 13 ? 1.387 19.715 -16.977 1 90.21 13 ASN B O 1
ATOM 2632 N N . LEU B 1 14 ? 3.435 20.515 -16.595 1 90.96 14 LEU B N 1
ATOM 2633 C CA . LEU B 1 14 ? 4.062 19.278 -17.049 1 90.96 14 LEU B CA 1
ATOM 2634 C C . LEU B 1 14 ? 3.713 18.12 -16.121 1 90.96 14 LEU B C 1
ATOM 2636 O O . LEU B 1 14 ? 3.553 16.984 -16.572 1 90.96 14 LEU B O 1
ATOM 2640 N N . LEU B 1 15 ? 3.652 18.414 -14.878 1 91.56 15 LEU B N 1
ATOM 2641 C CA . LEU B 1 15 ? 3.288 17.407 -13.887 1 91.56 15 LEU B CA 1
ATOM 2642 C C . LEU B 1 15 ? 1.901 16.842 -14.171 1 91.56 15 LEU B C 1
ATOM 2644 O O . LEU B 1 15 ? 1.691 15.63 -14.086 1 91.56 15 LEU B O 1
ATOM 2648 N N . GLU B 1 16 ? 0.985 17.649 -14.483 1 86.75 16 GLU B N 1
ATOM 2649 C CA . GLU B 1 16 ? -0.386 17.23 -14.759 1 86.75 16 GLU B CA 1
ATOM 2650 C C . GLU B 1 16 ? -0.444 16.285 -15.956 1 86.75 16 GLU B C 1
ATOM 2652 O O . GLU B 1 16 ? -1.179 15.296 -15.937 1 86.75 16 GLU B O 1
ATOM 2657 N N . ILE B 1 17 ? 0.352 16.568 -16.894 1 85.51 17 ILE B N 1
ATOM 2658 C CA . ILE B 1 17 ? 0.411 15.744 -18.096 1 85.51 17 ILE B CA 1
ATOM 2659 C C . ILE B 1 17 ? 1.043 14.394 -17.765 1 85.51 17 ILE B C 1
ATOM 2661 O O . ILE B 1 17 ? 0.553 13.349 -18.199 1 85.51 17 ILE B O 1
ATOM 2665 N N . ASN B 1 18 ? 1.975 14.429 -16.97 1 87.54 18 ASN B N 1
ATOM 2666 C CA . ASN B 1 18 ? 2.734 13.223 -16.657 1 87.54 18 ASN B CA 1
ATOM 2667 C C . ASN B 1 18 ? 1.961 12.303 -15.716 1 87.54 18 ASN B C 1
ATOM 2669 O O . ASN B 1 18 ? 2.102 11.08 -15.783 1 87.54 18 ASN B O 1
ATOM 2673 N N . LEU B 1 19 ? 1.217 12.849 -14.777 1 86.56 19 LEU B N 1
ATOM 2674 C CA . LEU B 1 19 ? 0.486 12.061 -13.791 1 86.56 19 LEU B CA 1
ATOM 2675 C C . LEU B 1 19 ? -0.483 11.101 -14.473 1 86.56 19 LEU B C 1
ATOM 2677 O O . LEU B 1 19 ? -0.642 9.959 -14.035 1 86.56 19 LEU B O 1
ATOM 2681 N N . LYS B 1 20 ? -1.055 11.511 -15.519 1 77.21 20 LYS B N 1
ATOM 2682 C CA . LYS B 1 20 ? -1.992 10.666 -16.254 1 77.21 20 LYS B CA 1
ATOM 2683 C C . LYS B 1 20 ? -1.275 9.488 -16.906 1 77.21 20 LYS B C 1
ATOM 2685 O O . LYS B 1 20 ? -1.815 8.382 -16.966 1 77.21 20 LYS B O 1
ATOM 2690 N N . LYS B 1 21 ? -0.081 9.678 -17.242 1 79.95 21 LYS B N 1
ATOM 2691 C CA . LYS B 1 21 ? 0.704 8.637 -17.899 1 79.95 21 LYS B CA 1
ATOM 2692 C C . LYS B 1 21 ? 1.248 7.636 -16.885 1 79.95 21 LYS B C 1
ATOM 2694 O O . LYS B 1 21 ? 1.348 6.442 -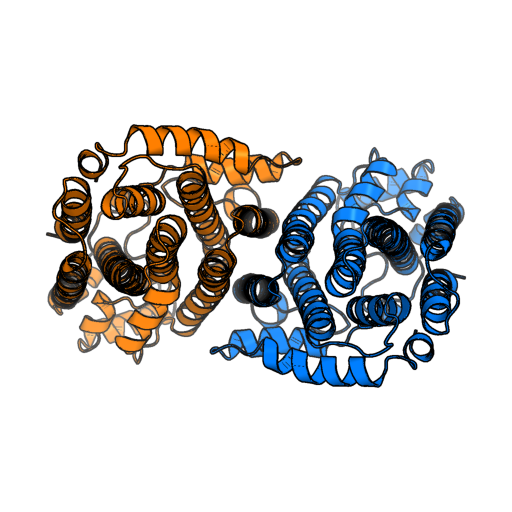17.175 1 79.95 21 LYS B O 1
ATOM 2699 N N . LEU B 1 22 ? 1.551 8.126 -15.735 1 77.85 22 LEU B N 1
ATOM 2700 C CA . LEU B 1 22 ? 2.22 7.312 -14.726 1 77.85 22 LEU B CA 1
ATOM 2701 C C . LEU B 1 22 ? 1.255 6.303 -14.114 1 77.85 22 LEU B C 1
ATOM 2703 O O . LEU B 1 22 ? 1.676 5.255 -13.62 1 77.85 22 LEU B O 1
ATOM 2707 N N . VAL B 1 23 ? -0.021 6.639 -14.197 1 74.07 23 VAL B N 1
ATOM 2708 C CA . VAL B 1 23 ? -0.95 5.767 -13.485 1 74.07 23 VAL B CA 1
ATOM 2709 C C . VAL B 1 23 ? -1.682 4.87 -14.48 1 74.07 23 VAL B C 1
ATOM 2711 O O . VAL B 1 23 ? -2.683 4.236 -14.135 1 74.07 23 VAL B O 1
ATOM 2714 N N . LYS B 1 24 ? -1.251 4.9 -15.629 1 72.25 24 LYS B N 1
ATOM 2715 C CA . LYS B 1 24 ? -1.828 3.994 -16.618 1 72.25 24 LYS B CA 1
ATOM 2716 C C . LYS B 1 24 ? -1.504 2.54 -16.287 1 72.25 24 LYS B C 1
ATOM 2718 O O . LYS B 1 24 ? -0.395 2.231 -15.845 1 72.25 24 LYS B O 1
ATOM 2723 N N . SER B 1 25 ? -2.525 1.831 -16.23 1 68.41 25 SER B N 1
ATOM 2724 C CA . SER B 1 25 ? -2.386 0.395 -16.006 1 68.41 25 SER B CA 1
ATOM 2725 C C . SER B 1 25 ? -2.807 -0.4 -17.238 1 68.41 25 SER B C 1
ATOM 2727 O O . SER B 1 25 ? -3.269 0.175 -18.226 1 68.41 25 SER B O 1
ATOM 2729 N N . LYS B 1 26 ? -2.514 -1.615 -17.169 1 68.32 26 LYS B N 1
ATOM 2730 C CA . LYS B 1 26 ? -2.976 -2.491 -18.241 1 68.32 26 LYS B CA 1
ATOM 2731 C C . LYS B 1 26 ? -4.484 -2.708 -18.164 1 68.32 26 LYS B C 1
ATOM 2733 O O . LYS B 1 26 ? -5.094 -3.211 -19.11 1 68.32 26 LYS B O 1
ATOM 2738 N N . HIS B 1 27 ? -5.017 -2.127 -17.059 1 72.57 27 HIS B N 1
ATOM 2739 C CA . HIS B 1 27 ? -6.437 -2.415 -16.893 1 72.57 27 HIS B CA 1
ATOM 2740 C C . HIS B 1 27 ? -7.26 -1.132 -16.87 1 72.57 27 HIS B C 1
ATOM 2742 O O . HIS B 1 27 ? -7.005 -0.24 -16.058 1 72.57 27 HIS B O 1
ATOM 2748 N N . ALA B 1 28 ? -8.215 -1.185 -17.537 1 72.07 28 ALA B N 1
ATOM 2749 C CA . ALA B 1 28 ? -9.036 -0.01 -17.819 1 72.07 28 ALA B CA 1
ATOM 2750 C C . ALA B 1 28 ? -9.733 0.488 -16.556 1 72.07 28 ALA B C 1
ATOM 2752 O O . ALA B 1 28 ? -9.821 1.696 -16.323 1 72.07 28 ALA B O 1
ATOM 2753 N N . ILE B 1 29 ? -10.148 -0.418 -15.749 1 74.7 29 ILE B N 1
ATOM 2754 C CA . ILE B 1 29 ? -10.912 -0.036 -14.567 1 74.7 29 ILE B CA 1
ATOM 2755 C C . ILE B 1 29 ? -10.018 0.741 -13.603 1 74.7 29 ILE B C 1
ATOM 2757 O O . ILE B 1 29 ? -10.444 1.742 -13.021 1 74.7 29 ILE B O 1
ATOM 2761 N N . LEU B 1 30 ? -8.843 0.236 -13.44 1 77.6 30 LEU B N 1
ATOM 2762 C CA . LEU B 1 30 ? -7.9 0.934 -12.573 1 77.6 30 LEU B CA 1
ATOM 2763 C C . LEU B 1 30 ? -7.517 2.287 -13.164 1 77.6 30 LEU B C 1
ATOM 2765 O O . LEU B 1 30 ? -7.365 3.268 -12.433 1 77.6 30 LEU B O 1
ATOM 2769 N N . ASP B 1 31 ? -7.492 2.289 -14.429 1 77.5 31 ASP B N 1
ATOM 2770 C CA . ASP B 1 31 ? -7.173 3.532 -15.123 1 77.5 31 ASP B CA 1
ATOM 2771 C C . ASP B 1 31 ? -8.262 4.58 -14.9 1 77.5 31 ASP B C 1
ATOM 2773 O O . ASP B 1 31 ? -7.963 5.737 -14.597 1 77.5 31 ASP B O 1
ATOM 2777 N N . VAL B 1 32 ? -9.449 4.105 -15.04 1 74.63 32 VAL B N 1
ATOM 2778 C CA . VAL B 1 32 ? -10.586 5.011 -14.915 1 74.63 32 VAL B CA 1
ATOM 2779 C C . VAL B 1 32 ? -10.707 5.492 -13.47 1 74.63 32 VAL B C 1
ATOM 2781 O O . VAL B 1 32 ? -10.976 6.669 -13.222 1 74.63 32 VAL B O 1
ATOM 2784 N N . ALA B 1 33 ? -10.466 4.596 -12.585 1 76.45 33 ALA B N 1
ATOM 2785 C CA . ALA B 1 33 ? -10.55 4.953 -11.171 1 76.45 33 ALA B CA 1
ATOM 2786 C C . ALA B 1 33 ? -9.478 5.973 -10.799 1 76.45 33 ALA B C 1
ATOM 2788 O O . ALA B 1 33 ? -9.756 6.943 -10.089 1 76.45 33 ALA B O 1
ATOM 2789 N N . ALA B 1 34 ? -8.333 5.707 -11.351 1 74.84 34 ALA B N 1
ATOM 2790 C CA . ALA B 1 34 ? -7.228 6.624 -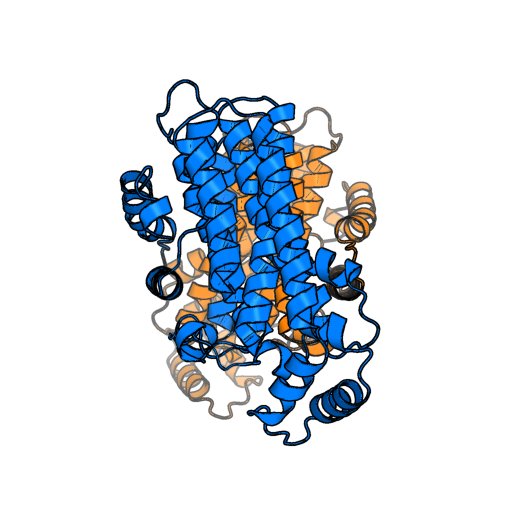11.083 1 74.84 34 ALA B CA 1
ATOM 2791 C C . ALA B 1 34 ? -7.466 7.978 -11.746 1 74.84 34 ALA B C 1
ATOM 2793 O O . ALA B 1 34 ? -7.232 9.024 -11.136 1 74.84 34 ALA B O 1
ATOM 2794 N N . GLU B 1 35 ? -7.95 7.909 -12.927 1 73.81 35 GLU B N 1
ATOM 2795 C CA . GLU B 1 35 ? -8.218 9.138 -13.669 1 73.81 35 GLU B CA 1
ATOM 2796 C C . GLU B 1 35 ? -9.31 9.963 -12.993 1 73.81 35 GLU B C 1
ATOM 2798 O O . GLU B 1 35 ? -9.253 11.194 -12.991 1 73.81 35 GLU B O 1
ATOM 2803 N N . HIS B 1 36 ? -10.263 9.261 -12.54 1 75.72 36 HIS B N 1
ATOM 2804 C CA . HIS B 1 36 ? -11.35 9.918 -11.825 1 75.72 36 HIS B CA 1
ATOM 2805 C C . HIS B 1 36 ? -10.823 10.732 -10.648 1 75.72 36 HIS B C 1
ATOM 2807 O O . HIS B 1 36 ? -11.297 11.842 -10.393 1 75.72 36 HIS B O 1
ATOM 2813 N N . LEU B 1 37 ? -9.819 10.305 -10.167 1 71.45 37 LEU B N 1
ATOM 2814 C CA . LEU B 1 37 ? -9.286 10.937 -8.965 1 71.45 37 LEU B CA 1
ATOM 2815 C C . LEU B 1 37 ? -8.388 12.116 -9.324 1 71.45 37 LEU B C 1
ATOM 2817 O O . LEU B 1 37 ? -8.398 13.141 -8.638 1 71.45 37 LEU B O 1
ATOM 2821 N N . PHE B 1 38 ? -7.608 11.954 -10.319 1 73.83 38 PHE B N 1
ATOM 2822 C CA . PHE B 1 38 ? -6.662 13.001 -10.685 1 73.83 38 PHE B CA 1
ATOM 2823 C C . PHE B 1 38 ? -7.362 14.121 -11.445 1 73.83 38 PHE B C 1
ATOM 2825 O O . PHE B 1 38 ? -6.875 15.253 -11.481 1 73.83 38 PHE B O 1
ATOM 2832 N N . SER B 1 39 ? -8.517 13.764 -12 1 69.08 39 SER B N 1
ATOM 2833 C CA . SER B 1 39 ? -9.271 14.768 -12.742 1 69.08 39 SER B CA 1
ATOM 2834 C C . SER B 1 39 ? -10.112 15.631 -11.807 1 69.08 39 SER B C 1
ATOM 2836 O O . SER B 1 39 ? -10.569 16.709 -12.191 1 69.08 39 SER B O 1
ATOM 2838 N N . ALA B 1 40 ? -10.471 15.097 -10.701 1 63.06 40 ALA B N 1
ATOM 2839 C CA . ALA B 1 40 ? -11.332 15.822 -9.77 1 63.06 40 ALA B CA 1
ATOM 2840 C C . ALA B 1 40 ? -10.652 17.095 -9.272 1 63.06 40 ALA B C 1
ATOM 2842 O O . ALA B 1 40 ? -11.245 17.868 -8.517 1 63.06 40 ALA B O 1
ATOM 2843 N N . GLY B 1 41 ? -9.507 17.339 -9.801 1 62.67 41 GLY B N 1
ATOM 2844 C CA . GLY B 1 41 ? -8.873 18.596 -9.436 1 62.67 41 GLY B CA 1
ATOM 2845 C C . GLY B 1 41 ? -8.063 18.506 -8.156 1 62.67 41 GLY B C 1
ATOM 2846 O O . GLY B 1 41 ? -7.778 17.408 -7.672 1 62.67 41 GLY B O 1
ATOM 2847 N N . GLY B 1 42 ? -7.24 19.461 -7.765 1 61.91 42 GLY B N 1
ATOM 2848 C CA . GLY B 1 42 ? -6.45 19.602 -6.552 1 61.91 42 GLY B CA 1
ATOM 2849 C C . GLY B 1 42 ? -5.442 20.733 -6.625 1 61.91 42 GLY B C 1
ATOM 2850 O O . GLY B 1 42 ? -5.042 21.146 -7.715 1 61.91 42 GLY B O 1
ATOM 2851 N N . LYS B 1 43 ? -5.367 21.302 -5.575 1 65.08 43 LYS B N 1
ATOM 2852 C CA . LYS B 1 43 ? -4.544 22.505 -5.477 1 65.08 43 LYS B CA 1
ATOM 2853 C C . LYS B 1 43 ? -3.071 22.184 -5.712 1 65.08 43 LYS B C 1
ATOM 2855 O O . LYS B 1 43 ? -2.259 23.088 -5.92 1 65.08 43 LYS B O 1
ATOM 2860 N N . ARG B 1 44 ? -2.707 20.938 -5.941 1 83.46 44 ARG B N 1
ATOM 2861 C CA . ARG B 1 44 ? -1.351 20.471 -6.214 1 83.46 44 ARG B CA 1
ATOM 2862 C C . ARG B 1 44 ? -0.344 21.14 -5.285 1 83.46 44 ARG B C 1
ATOM 2864 O O . ARG B 1 44 ? 0.724 21.569 -5.724 1 83.46 44 ARG B O 1
ATOM 2871 N N . LEU B 1 45 ? -0.732 21.372 -4.108 1 90.16 45 LEU B N 1
ATOM 2872 C CA . LEU B 1 45 ? 0.091 22.007 -3.085 1 90.16 45 LEU B CA 1
ATOM 2873 C C . LEU B 1 45 ? 1.364 21.204 -2.836 1 90.16 45 LEU B C 1
ATOM 2875 O O . LEU B 1 45 ? 2.458 21.77 -2.773 1 90.16 45 LEU B O 1
ATOM 2879 N N . ARG B 1 46 ? 1.258 19.955 -2.815 1 94.12 46 ARG B N 1
ATOM 2880 C CA . ARG B 1 46 ? 2.376 19.102 -2.426 1 94.12 46 ARG B CA 1
ATOM 2881 C C . ARG B 1 46 ? 3.452 19.081 -3.508 1 94.12 46 ARG B C 1
ATOM 2883 O O . ARG B 1 46 ? 4.624 19.345 -3.23 1 94.12 46 ARG B O 1
ATOM 2890 N N . PRO B 1 47 ? 3.089 18.861 -4.734 1 95.21 47 PRO B N 1
ATOM 2891 C CA . PRO B 1 47 ? 4.115 18.969 -5.774 1 95.21 47 PRO B CA 1
ATOM 2892 C C . PRO B 1 47 ? 4.716 20.37 -5.866 1 95.21 47 PRO B C 1
ATOM 2894 O O . PRO B 1 47 ? 5.907 20.518 -6.149 1 95.21 47 PRO B O 1
ATOM 2897 N N . ALA B 1 48 ? 3.906 21.398 -5.676 1 95 48 ALA B N 1
ATOM 2898 C CA . ALA B 1 48 ? 4.395 22.774 -5.72 1 95 48 ALA B CA 1
ATOM 2899 C C . ALA B 1 48 ? 5.491 23 -4.683 1 95 48 ALA B C 1
ATOM 2901 O O . ALA B 1 48 ? 6.506 23.639 -4.972 1 95 48 ALA B O 1
ATOM 2902 N N . ILE B 1 49 ? 5.273 22.466 -3.568 1 96.41 49 ILE B N 1
ATOM 2903 C CA . ILE B 1 49 ? 6.237 22.63 -2.485 1 96.41 49 ILE B CA 1
ATOM 2904 C C . ILE B 1 49 ? 7.548 21.94 -2.854 1 96.41 49 ILE B C 1
ATOM 2906 O O . ILE B 1 49 ? 8.63 22.478 -2.608 1 96.41 49 ILE B O 1
ATOM 2910 N N . VAL B 1 50 ? 7.471 20.784 -3.438 1 96.52 50 VAL B N 1
ATOM 2911 C CA . VAL B 1 50 ? 8.661 20.05 -3.856 1 96.52 50 VAL B CA 1
ATOM 2912 C C . VAL B 1 50 ? 9.47 20.894 -4.839 1 96.52 50 VAL B C 1
ATOM 2914 O O . VAL B 1 50 ? 10.689 21.024 -4.698 1 96.52 50 VAL B O 1
ATOM 2917 N N . PHE B 1 51 ? 8.798 21.5 -5.82 1 95.76 51 PHE B N 1
ATOM 2918 C CA . PHE B 1 51 ? 9.469 22.305 -6.834 1 95.76 51 PHE B CA 1
ATOM 2919 C C . PHE B 1 51 ? 10.077 23.558 -6.215 1 95.76 51 PHE B C 1
ATOM 2921 O O . PHE B 1 51 ? 11.217 23.916 -6.517 1 95.76 51 PHE B O 1
ATOM 2928 N N . LEU B 1 52 ? 9.338 24.247 -5.362 1 95.58 52 LEU B N 1
ATOM 2929 C CA . LEU B 1 52 ? 9.816 25.48 -4.745 1 95.58 52 LEU B CA 1
ATOM 2930 C C . LEU B 1 52 ? 11.025 25.209 -3.856 1 95.58 52 LEU B C 1
ATOM 2932 O O . LEU B 1 52 ? 11.993 25.973 -3.867 1 95.58 52 LEU B O 1
ATOM 2936 N N . VAL B 1 53 ? 10.962 24.119 -3.106 1 95.79 53 VAL B N 1
ATOM 2937 C CA . VAL B 1 53 ? 12.072 23.745 -2.236 1 95.79 53 VAL B CA 1
ATOM 2938 C C . VAL B 1 53 ? 13.304 23.421 -3.078 1 95.79 53 VAL B C 1
ATOM 2940 O O . VAL B 1 53 ? 14.416 23.837 -2.747 1 95.79 53 VAL B O 1
ATOM 2943 N N . ALA B 1 54 ? 13.1 22.668 -4.154 1 94.51 54 ALA B N 1
ATOM 2944 C CA . ALA B 1 54 ? 14.202 22.31 -5.043 1 94.51 54 ALA B CA 1
ATOM 2945 C C . ALA B 1 54 ? 14.887 23.555 -5.598 1 94.51 54 ALA B C 1
ATOM 2947 O O . ALA B 1 54 ? 16.117 23.639 -5.615 1 94.51 54 ALA B O 1
ATOM 2948 N N . LYS B 1 55 ? 14.11 24.502 -6.002 1 93.42 55 LYS B N 1
ATOM 2949 C CA . LYS B 1 55 ? 14.653 25.715 -6.606 1 93.42 55 LYS B CA 1
ATOM 2950 C C . LYS B 1 55 ? 15.263 26.63 -5.549 1 93.42 55 LYS B C 1
ATOM 2952 O O . LYS B 1 55 ? 16.239 27.334 -5.817 1 93.42 55 LYS B O 1
ATOM 2957 N N . ALA B 1 56 ? 14.722 26.596 -4.339 1 93.71 56 ALA B N 1
ATOM 2958 C CA . ALA B 1 56 ? 15.21 27.452 -3.261 1 93.71 56 ALA B CA 1
ATOM 2959 C C . ALA B 1 56 ? 16.541 26.943 -2.716 1 93.71 56 ALA B C 1
ATOM 2961 O O . ALA B 1 56 ? 17.305 27.704 -2.116 1 93.71 56 ALA B O 1
ATOM 2962 N N . THR B 1 57 ? 16.846 25.689 -2.902 1 91.96 57 THR B N 1
ATOM 2963 C CA . THR B 1 57 ? 18.046 25.098 -2.321 1 91.96 57 THR B CA 1
ATOM 2964 C C . THR B 1 57 ? 19.157 24.996 -3.362 1 91.96 57 THR B C 1
ATOM 2966 O O . THR B 1 57 ? 20.325 24.809 -3.014 1 91.96 57 THR B O 1
ATOM 2969 N N . LYS B 1 58 ? 18.826 24.911 -4.641 1 78.15 58 LYS B N 1
ATOM 2970 C CA . LYS B 1 58 ? 19.812 24.722 -5.7 1 78.15 58 LYS B CA 1
ATOM 2971 C C . LYS B 1 58 ? 20.419 26.055 -6.129 1 78.15 58 LYS B C 1
ATOM 2973 O O . LYS B 1 58 ? 19.738 27.082 -6.131 1 78.15 58 LYS B O 1
ATOM 2978 N N . LYS B 1 59 ? 21.69 25.915 -6.348 1 66 59 LYS B N 1
ATOM 2979 C CA . LYS B 1 59 ? 22.35 27.06 -6.967 1 66 59 LYS B CA 1
ATOM 2980 C C . LYS B 1 59 ? 21.867 27.266 -8.4 1 66 59 LYS B C 1
ATOM 2982 O O . LYS B 1 59 ? 21.564 28.391 -8.803 1 66 59 LYS B O 1
ATOM 2987 N N . GLU B 1 60 ? 21.798 26.103 -9.105 1 64.48 60 GLU B N 1
ATOM 2988 C CA . GLU B 1 60 ? 21.204 26.161 -10.437 1 64.48 60 GLU B CA 1
ATOM 2989 C C . GLU B 1 60 ? 19.693 25.955 -10.376 1 64.48 60 GLU B C 1
ATOM 2991 O O . GLU B 1 60 ? 19.217 24.986 -9.78 1 64.48 60 GLU B O 1
ATOM 2996 N N . LYS B 1 61 ? 18.925 26.879 -10.557 1 65.59 61 LYS B N 1
ATOM 2997 C CA . LYS B 1 61 ? 17.488 26.987 -10.322 1 65.59 61 LYS B CA 1
ATOM 2998 C C . LYS B 1 61 ? 16.703 26.13 -11.312 1 65.59 61 LYS B C 1
ATOM 3000 O O . LYS B 1 61 ? 15.561 26.451 -11.649 1 65.59 61 LYS B O 1
ATOM 3005 N N . SER B 1 62 ? 17.451 25.027 -11.875 1 81.21 62 SER B N 1
ATOM 3006 C CA . SER B 1 62 ? 16.703 24.167 -12.786 1 81.21 62 SER B CA 1
ATOM 3007 C C . SER B 1 62 ? 16.201 22.914 -12.077 1 81.21 62 SER B C 1
ATOM 3009 O O . SER B 1 62 ? 16.897 22.353 -11.228 1 81.21 62 SER B O 1
ATOM 3011 N N . ILE B 1 63 ? 14.985 22.583 -12.348 1 88.67 63 ILE B N 1
ATOM 3012 C CA . ILE B 1 63 ? 14.367 21.371 -11.822 1 88.67 63 ILE B CA 1
ATOM 3013 C C . ILE B 1 63 ? 14.893 20.153 -12.577 1 88.67 63 ILE B C 1
ATOM 3015 O O . ILE B 1 63 ? 14.831 20.103 -13.808 1 88.67 63 ILE B O 1
ATOM 3019 N N . LYS B 1 64 ? 15.454 19.285 -11.874 1 90.64 64 LYS B N 1
ATOM 3020 C CA . LYS B 1 64 ? 15.978 18.06 -12.47 1 90.64 64 LYS B CA 1
ATOM 3021 C C . LYS B 1 64 ? 14.913 16.967 -12.508 1 90.64 64 LYS B C 1
ATOM 3023 O O . LYS B 1 64 ? 13.843 17.115 -11.914 1 90.64 64 LYS B O 1
ATOM 3028 N N . PHE B 1 65 ? 15.266 15.942 -13.189 1 91.19 65 PHE B N 1
ATOM 3029 C CA . PHE B 1 65 ? 14.336 14.843 -13.423 1 91.19 65 PHE B CA 1
ATOM 3030 C C . PHE B 1 65 ? 13.883 14.227 -12.105 1 91.19 65 PHE B C 1
ATOM 3032 O O . PHE B 1 65 ? 12.71 13.886 -11.943 1 91.19 65 PHE B O 1
ATOM 3039 N N . PHE B 1 66 ? 14.77 14.164 -11.165 1 92.94 66 PHE B N 1
ATOM 3040 C CA . PHE B 1 66 ? 14.441 13.491 -9.914 1 92.94 66 PHE B CA 1
ATOM 3041 C C . PHE B 1 66 ? 13.5 14.344 -9.072 1 92.94 66 PHE B C 1
ATOM 3043 O O . PHE B 1 66 ? 12.679 13.815 -8.32 1 92.94 66 PHE B O 1
ATOM 3050 N N . HIS B 1 67 ? 13.549 15.653 -9.207 1 94.25 67 HIS B N 1
ATOM 3051 C CA . HIS B 1 67 ? 12.585 16.511 -8.527 1 94.25 67 HIS B CA 1
ATOM 3052 C C . HIS B 1 67 ? 11.188 16.345 -9.116 1 94.25 67 HIS B C 1
ATOM 3054 O O . HIS B 1 67 ? 10.201 16.3 -8.38 1 94.25 67 HIS B O 1
ATOM 3060 N N . ARG B 1 68 ? 11.154 16.289 -10.421 1 94.62 68 ARG B N 1
ATOM 3061 C CA . ARG B 1 68 ? 9.88 16.077 -11.101 1 94.62 68 ARG B CA 1
ATOM 3062 C C . ARG B 1 68 ? 9.246 14.756 -10.677 1 94.62 68 ARG B C 1
ATOM 3064 O O . ARG B 1 68 ? 8.05 14.702 -10.383 1 94.62 68 ARG B O 1
ATOM 3071 N N . ARG B 1 69 ? 10.032 13.776 -10.621 1 95.1 69 ARG B N 1
ATOM 3072 C CA . ARG B 1 69 ? 9.556 12.451 -10.239 1 95.1 69 ARG B CA 1
ATOM 3073 C C . ARG B 1 69 ? 9.079 12.437 -8.79 1 95.1 69 ARG B C 1
ATOM 3075 O O . ARG B 1 69 ? 8.05 11.835 -8.476 1 95.1 69 ARG B O 1
ATOM 3082 N N . LEU B 1 70 ? 9.834 13.058 -7.957 1 96.66 70 LEU B N 1
ATOM 3083 C CA . LEU B 1 70 ? 9.431 13.129 -6.557 1 96.66 70 LEU B CA 1
ATOM 3084 C C . LEU B 1 70 ? 8.087 13.836 -6.414 1 96.66 70 LEU B C 1
ATOM 3086 O O . LEU B 1 70 ? 7.233 13.403 -5.636 1 96.66 70 LEU B O 1
ATOM 3090 N N . ALA B 1 71 ? 7.911 14.905 -7.128 1 96.54 71 ALA B N 1
ATOM 3091 C CA . ALA B 1 71 ? 6.648 15.639 -7.11 1 96.54 71 ALA B CA 1
ATOM 3092 C C . ALA B 1 71 ? 5.493 14.755 -7.574 1 96.54 71 ALA B C 1
ATOM 3094 O O . ALA B 1 71 ? 4.416 14.764 -6.974 1 96.54 71 ALA B O 1
ATOM 3095 N N . GLU B 1 72 ? 5.762 14.038 -8.603 1 94.66 72 GLU B N 1
ATOM 3096 C CA . GLU B 1 72 ? 4.761 13.109 -9.117 1 94.66 72 GLU B CA 1
ATOM 3097 C C . GLU B 1 72 ? 4.421 12.037 -8.085 1 94.66 72 GLU B C 1
ATOM 3099 O O . GLU B 1 72 ? 3.246 11.76 -7.835 1 94.66 72 GLU B O 1
ATOM 3104 N N . ILE B 1 73 ? 5.415 11.451 -7.516 1 95.14 73 ILE B N 1
ATOM 3105 C CA . ILE B 1 73 ? 5.259 10.391 -6.526 1 95.14 73 ILE B CA 1
ATOM 3106 C C . ILE B 1 73 ? 4.466 10.915 -5.33 1 95.14 73 ILE B C 1
ATOM 3108 O O . ILE B 1 73 ? 3.564 10.238 -4.831 1 95.14 73 ILE B O 1
ATOM 3112 N N . THR B 1 74 ? 4.77 12.067 -4.848 1 95.94 74 THR B N 1
ATOM 3113 C CA . THR B 1 74 ? 4.091 12.681 -3.712 1 95.94 74 THR B CA 1
ATOM 3114 C C . THR B 1 74 ? 2.599 12.834 -3.992 1 95.94 74 THR B C 1
ATOM 3116 O O . THR B 1 74 ? 1.767 12.551 -3.127 1 95.94 74 THR B O 1
ATOM 3119 N N . GLU B 1 75 ? 2.322 13.243 -5.135 1 93.99 75 GLU B N 1
ATOM 3120 C CA . GLU B 1 75 ? 0.921 13.413 -5.508 1 93.99 75 GLU B CA 1
ATOM 3121 C C . GLU B 1 75 ? 0.211 12.066 -5.615 1 93.99 75 GLU B C 1
ATOM 3123 O O . GLU B 1 75 ? -0.958 11.944 -5.244 1 93.99 75 GLU B O 1
ATOM 3128 N N . ILE B 1 76 ? 0.861 11.101 -6.16 1 92.83 76 ILE B N 1
ATOM 3129 C CA . ILE B 1 76 ? 0.278 9.771 -6.302 1 92.83 76 ILE B CA 1
ATOM 3130 C C . ILE B 1 76 ? -0.004 9.182 -4.922 1 92.83 76 ILE B C 1
ATOM 3132 O O . ILE B 1 76 ? -1.071 8.607 -4.692 1 92.83 76 ILE B O 1
ATOM 3136 N N . ILE B 1 77 ? 0.907 9.307 -4.007 1 94.53 77 ILE B N 1
ATOM 3137 C CA . ILE B 1 77 ? 0.734 8.798 -2.651 1 94.53 77 ILE B CA 1
ATOM 3138 C C . ILE B 1 77 ? -0.449 9.496 -1.984 1 94.53 77 ILE B C 1
ATOM 3140 O O . ILE B 1 77 ? -1.273 8.85 -1.333 1 94.53 77 ILE B O 1
ATOM 3144 N N . HIS B 1 78 ? -0.495 10.776 -2.139 1 93.05 78 HIS B N 1
ATOM 3145 C CA . HIS B 1 78 ? -1.616 11.523 -1.581 1 93.05 78 HIS B CA 1
ATOM 3146 C C . HIS B 1 78 ? -2.944 11.026 -2.142 1 93.05 78 HIS B C 1
ATOM 3148 O O . HIS B 1 78 ? -3.903 10.826 -1.394 1 93.05 78 HIS B O 1
ATOM 3154 N N . THR B 1 79 ? -3.042 10.862 -3.405 1 90.43 79 THR B N 1
ATOM 3155 C CA . THR B 1 79 ? -4.26 10.4 -4.061 1 90.43 79 THR B CA 1
ATOM 3156 C C . THR B 1 79 ? -4.641 9.00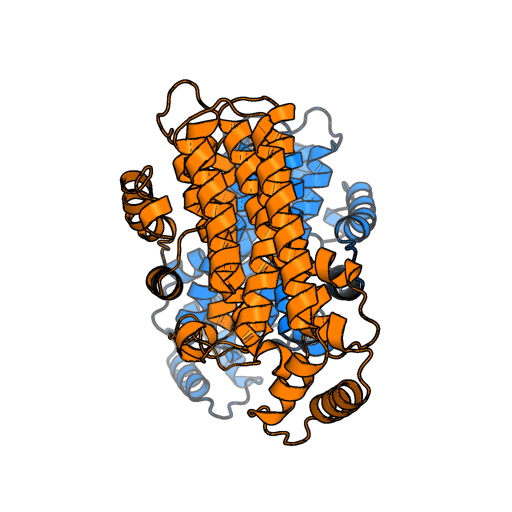5 -3.574 1 90.43 79 THR B C 1
ATOM 3158 O O . THR B 1 79 ? -5.819 8.722 -3.345 1 90.43 79 THR B O 1
ATOM 3161 N N . ALA B 1 80 ? -3.65 8.15 -3.469 1 91.81 80 ALA B N 1
ATOM 3162 C CA . ALA B 1 80 ? -3.895 6.809 -2.945 1 91.81 80 ALA B CA 1
ATOM 3163 C C . ALA B 1 80 ? -4.515 6.868 -1.552 1 91.81 80 ALA B C 1
ATOM 3165 O O . ALA B 1 80 ? -5.449 6.121 -1.249 1 91.81 80 ALA B O 1
ATOM 3166 N N . SER B 1 81 ? -3.959 7.69 -0.741 1 92.27 81 SER B N 1
ATOM 3167 C CA . SER B 1 81 ? -4.466 7.827 0.62 1 92.27 81 SER B CA 1
ATOM 3168 C C . SER B 1 81 ? -5.908 8.323 0.626 1 92.27 81 SER B C 1
ATOM 3170 O O . SER B 1 81 ? -6.708 7.909 1.468 1 92.27 81 SER B O 1
ATOM 3172 N N . LEU B 1 82 ? -6.31 9.215 -0.3 1 88.38 82 LEU B N 1
ATOM 3173 C CA . LEU B 1 82 ? -7.676 9.717 -0.4 1 88.38 82 LEU B CA 1
ATOM 3174 C C . LEU B 1 82 ? -8.643 8.594 -0.761 1 88.38 82 LEU B C 1
ATOM 3176 O O . LEU B 1 82 ? -9.743 8.516 -0.211 1 88.38 82 LEU B O 1
ATOM 3180 N N . VAL B 1 83 ? -8.25 7.791 -1.649 1 89.8 83 VAL B N 1
ATOM 3181 C CA . VAL B 1 83 ? -9.101 6.692 -2.092 1 89.8 83 VAL B CA 1
ATOM 3182 C C . VAL B 1 83 ? -9.406 5.768 -0.915 1 89.8 83 VAL B C 1
ATOM 3184 O O . VAL B 1 83 ? -10.561 5.401 -0.688 1 89.8 83 VAL B O 1
ATOM 3187 N N . HIS B 1 84 ? -8.399 5.392 -0.266 1 92.03 84 HIS B N 1
ATOM 3188 C CA . HIS B 1 84 ? -8.573 4.484 0.863 1 92.03 84 HIS B CA 1
ATOM 3189 C C . HIS B 1 84 ? -9.291 5.172 2.019 1 92.03 84 HIS B C 1
ATOM 3191 O O . HIS B 1 84 ? -10.117 4.557 2.696 1 92.03 84 HIS B O 1
ATOM 3197 N N . ASP B 1 85 ? -9.006 6.412 2.18 1 88.37 85 ASP B N 1
ATOM 3198 C CA . ASP B 1 85 ? -9.691 7.189 3.209 1 88.37 85 ASP B CA 1
ATOM 3199 C C . ASP B 1 85 ? -11.195 7.241 2.948 1 88.37 85 ASP B C 1
ATOM 3201 O O . ASP B 1 85 ? -11.995 7.192 3.885 1 88.37 85 ASP B O 1
ATOM 3205 N N . ASP B 1 86 ? -11.553 7.43 1.757 1 87.19 86 ASP B N 1
ATOM 3206 C CA . ASP B 1 86 ? -12.963 7.502 1.388 1 87.19 86 ASP B CA 1
ATOM 3207 C C . ASP B 1 86 ? -13.681 6.192 1.703 1 87.19 86 ASP B C 1
ATOM 3209 O O . ASP B 1 86 ? -14.862 6.194 2.056 1 87.19 86 ASP B O 1
ATOM 3213 N N . VAL B 1 87 ? -13.014 5.141 1.585 1 87.77 87 VAL B N 1
ATOM 3214 C CA . VAL B 1 87 ? -13.575 3.839 1.933 1 87.77 87 VAL B CA 1
ATOM 3215 C C . VAL B 1 87 ? -13.729 3.731 3.449 1 87.77 87 VAL B C 1
ATOM 3217 O O . VAL B 1 87 ? -14.756 3.26 3.943 1 87.77 87 VAL B O 1
ATOM 3220 N N . VAL B 1 88 ? -12.778 4.163 4.134 1 85.53 88 VAL B N 1
ATOM 3221 C CA . VAL B 1 88 ? -12.723 4.066 5.589 1 85.53 88 VAL B CA 1
ATOM 3222 C C . VAL B 1 88 ? -13.812 4.94 6.207 1 85.53 88 VAL B C 1
ATOM 3224 O O . VAL B 1 88 ? -14.482 4.528 7.158 1 85.53 88 VAL B O 1
ATOM 3227 N N . ASP B 1 89 ? -14.009 6.074 5.564 1 81.63 89 ASP B N 1
ATOM 3228 C CA . ASP B 1 89 ? -14.946 7.049 6.113 1 81.63 89 ASP B CA 1
ATOM 3229 C C . ASP B 1 89 ? -16.331 6.89 5.49 1 81.63 89 ASP B C 1
ATOM 3231 O O . ASP B 1 89 ? -17.264 7.613 5.846 1 81.63 89 ASP B O 1
ATOM 3235 N N . GLU B 1 90 ? -16.454 6.005 4.578 1 79.74 90 GLU B N 1
ATOM 3236 C CA . GLU B 1 90 ? -17.705 5.799 3.854 1 79.74 90 GLU B CA 1
ATOM 3237 C C . GLU B 1 90 ? -18.211 7.103 3.244 1 79.74 90 GLU B C 1
ATOM 3239 O O . GLU B 1 90 ? -19.389 7.442 3.381 1 79.74 90 GLU B O 1
ATOM 3244 N N . CYS B 1 91 ? -17.319 7.866 2.79 1 74.4 91 CYS B N 1
ATOM 3245 C CA . CYS B 1 91 ? -17.656 9.135 2.154 1 74.4 91 CYS B CA 1
ATOM 3246 C C . CYS B 1 91 ? -18.14 8.917 0.725 1 74.4 91 CYS B C 1
ATOM 3248 O O . CYS B 1 91 ? -17.456 8.279 -0.076 1 74.4 91 CYS B O 1
ATOM 3250 N N . SER B 1 92 ? -19.209 9.523 0.39 1 74.38 92 SER B N 1
ATOM 3251 C CA . SER B 1 92 ? -19.797 9.279 -0.923 1 74.38 92 SER B CA 1
ATOM 3252 C C . SER B 1 92 ? -19.335 10.319 -1.938 1 74.38 92 SER B C 1
ATOM 3254 O O . SER B 1 92 ? -19.419 10.095 -3.147 1 74.38 92 SER B O 1
ATOM 3256 N N . VAL B 1 93 ? -18.815 11.551 -1.448 1 71.14 93 VAL B N 1
ATOM 3257 C CA . VAL B 1 93 ? -18.429 12.621 -2.362 1 71.14 93 VAL B CA 1
ATOM 3258 C C . VAL B 1 93 ? -17.089 13.213 -1.93 1 71.14 93 VAL B C 1
ATOM 3260 O O . VAL B 1 93 ? -16.844 13.404 -0.736 1 71.14 93 VAL B O 1
ATOM 3263 N N . ARG B 1 94 ? -16.286 13.461 -2.943 1 65.83 94 ARG B N 1
ATOM 3264 C CA . ARG B 1 94 ? -15 14.123 -2.747 1 65.83 94 ARG B CA 1
ATOM 3265 C C . ARG B 1 94 ? -14.728 15.131 -3.859 1 65.83 94 ARG B C 1
ATOM 3267 O O . ARG B 1 94 ? -14.794 14.791 -5.042 1 65.83 94 ARG B O 1
ATOM 3274 N N . ARG B 1 95 ? -14.455 16.374 -3.47 1 67.21 95 ARG B N 1
ATOM 3275 C CA . ARG B 1 95 ? -14.197 17.454 -4.417 1 67.21 95 ARG B CA 1
ATOM 3276 C C . ARG B 1 95 ? -15.346 17.598 -5.409 1 67.21 95 ARG B C 1
ATOM 3278 O O . ARG B 1 95 ? -15.119 17.758 -6.61 1 67.21 95 ARG B O 1
ATOM 3285 N N . GLY B 1 96 ? -16.472 17.34 -4.882 1 68.07 96 GLY B N 1
ATOM 3286 C CA . GLY B 1 96 ? -17.672 17.544 -5.678 1 68.07 96 GLY B CA 1
ATOM 3287 C C . GLY B 1 96 ? -17.996 16.369 -6.581 1 68.07 96 GLY B C 1
ATOM 3288 O O . GLY B 1 96 ? -18.981 16.401 -7.321 1 68.07 96 GLY B O 1
ATOM 3289 N N . VAL B 1 97 ? -17.156 15.33 -6.539 1 70.04 97 VAL B N 1
ATOM 3290 C CA . VAL B 1 97 ? -17.39 14.172 -7.395 1 70.04 97 VAL B CA 1
ATOM 3291 C C . VAL B 1 97 ? -17.619 12.931 -6.535 1 70.04 97 VAL B C 1
ATOM 3293 O O . VAL B 1 97 ? -17.146 12.86 -5.398 1 70.04 97 VAL B O 1
ATOM 3296 N N . GLN B 1 98 ? -18.362 12.036 -7.074 1 78.51 98 GLN B N 1
ATOM 3297 C CA . GLN B 1 98 ? -18.581 10.776 -6.372 1 78.51 98 GLN B CA 1
ATOM 3298 C C . GLN B 1 98 ? -17.263 10.047 -6.127 1 78.51 98 GLN B C 1
ATOM 3300 O O . GLN B 1 98 ? -16.39 10.023 -6.997 1 78.51 98 GLN B O 1
ATOM 3305 N N . THR B 1 99 ? -17.149 9.51 -4.981 1 77.24 99 THR B N 1
ATOM 3306 C CA . THR B 1 99 ? -15.933 8.78 -4.642 1 77.24 99 THR B CA 1
ATOM 3307 C C . THR B 1 99 ? -15.853 7.471 -5.423 1 77.24 99 THR B C 1
ATOM 3309 O O . THR B 1 99 ? -16.854 7.01 -5.976 1 77.24 99 THR B O 1
ATOM 3312 N N . VAL B 1 100 ? -14.73 6.878 -5.485 1 76.54 100 VAL B N 1
ATOM 3313 C CA . VAL B 1 100 ? -14.479 5.677 -6.274 1 76.54 100 VAL B CA 1
ATOM 3314 C C . VAL B 1 100 ? -15.34 4.528 -5.755 1 76.54 100 VAL B C 1
ATOM 3316 O O . VAL B 1 100 ? -15.926 3.779 -6.539 1 76.54 100 VAL B O 1
ATOM 3319 N N . HIS B 1 101 ? -15.429 4.412 -4.483 1 79.4 101 HIS B N 1
ATOM 3320 C CA . HIS B 1 101 ? -16.179 3.277 -3.955 1 79.4 101 HIS B CA 1
ATOM 3321 C C . HIS B 1 101 ? -17.673 3.435 -4.216 1 79.4 101 HIS B C 1
ATOM 3323 O O . HIS B 1 101 ? -18.408 2.446 -4.256 1 79.4 101 HIS B O 1
ATOM 3329 N N . THR B 1 102 ? -18.128 4.638 -4.353 1 80.94 102 THR B N 1
ATOM 3330 C CA . THR B 1 102 ? -19.527 4.904 -4.671 1 80.94 102 THR B CA 1
ATOM 3331 C C . THR B 1 102 ? -19.781 4.747 -6.167 1 80.94 102 THR B C 1
ATOM 3333 O O . THR B 1 102 ? -20.812 4.207 -6.574 1 80.94 102 THR B O 1
ATOM 3336 N N . SER B 1 103 ? -18.867 5.247 -6.986 1 79.39 103 SER B N 1
ATOM 3337 C CA . SER B 1 103 ? -19.015 5.207 -8.437 1 79.39 103 SER B CA 1
ATOM 3338 C C . SER B 1 103 ? -18.795 3.797 -8.976 1 79.39 103 SER B C 1
ATOM 3340 O O . SER B 1 103 ? -19.366 3.424 -10.003 1 79.39 103 SER B O 1
ATOM 3342 N N . PHE B 1 104 ? -18.006 3.082 -8.271 1 82.67 104 PHE B N 1
ATOM 3343 C CA . PHE B 1 104 ? -17.681 1.727 -8.7 1 82.67 104 PHE B CA 1
ATOM 3344 C C . PHE B 1 104 ? -18.046 0.714 -7.621 1 82.67 104 PHE B C 1
ATOM 3346 O O . PHE B 1 104 ? -19.207 0.32 -7.5 1 82.67 104 PHE B O 1
ATOM 3353 N N . SER B 1 105 ? -17.127 0.416 -6.671 1 86.25 105 SER B N 1
ATOM 3354 C CA . SER B 1 105 ? -17.351 -0.482 -5.543 1 86.25 105 SER B CA 1
ATOM 3355 C C . SER B 1 105 ? -16.211 -0.396 -4.534 1 86.25 105 SER B C 1
ATOM 3357 O O . SER B 1 105 ? -15.153 0.164 -4.83 1 86.25 105 SER B O 1
ATOM 3359 N N . VAL B 1 106 ? -16.463 -0.861 -3.436 1 87.3 106 VAL B N 1
ATOM 3360 C CA . VAL B 1 106 ? -15.467 -0.864 -2.369 1 87.3 106 VAL B CA 1
ATOM 3361 C C . VAL B 1 106 ? -14.251 -1.681 -2.8 1 87.3 106 VAL B C 1
ATOM 3363 O O . VAL B 1 106 ? -13.111 -1.233 -2.655 1 87.3 106 VAL B O 1
ATOM 3366 N N . PRO B 1 107 ? -14.496 -2.781 -3.467 1 87.61 107 PRO B N 1
ATOM 3367 C CA . PRO B 1 107 ? -13.35 -3.568 -3.93 1 87.61 107 PRO B CA 1
ATOM 3368 C C . PRO B 1 107 ? -12.469 -2.803 -4.916 1 87.61 107 PRO B C 1
ATOM 3370 O O . PRO B 1 107 ? -11.242 -2.814 -4.791 1 87.61 107 PRO B O 1
ATOM 3373 N N . ILE B 1 108 ? -13.057 -2.145 -5.776 1 86.55 108 ILE B N 1
ATOM 3374 C CA . ILE B 1 108 ? -12.31 -1.41 -6.791 1 86.55 108 ILE B CA 1
ATOM 3375 C C . ILE B 1 108 ? -11.535 -0.269 -6.135 1 86.55 108 ILE B C 1
ATOM 3377 O O . ILE B 1 108 ? -10.392 0.007 -6.508 1 86.55 108 ILE B O 1
ATOM 3381 N N . ALA B 1 109 ? -12.139 0.353 -5.202 1 89.9 109 ALA B N 1
ATOM 3382 C CA . ALA B 1 109 ? -11.466 1.444 -4.503 1 89.9 109 ALA B CA 1
ATOM 3383 C C . ALA B 1 109 ? -10.238 0.94 -3.751 1 89.9 109 ALA B C 1
ATOM 3385 O O . ALA B 1 109 ? -9.181 1.575 -3.78 1 89.9 109 ALA B O 1
ATOM 3386 N N . VAL B 1 110 ? -10.375 -0.176 -3.079 1 92.33 110 VAL B N 1
ATOM 3387 C CA . VAL B 1 110 ? -9.267 -0.76 -2.33 1 92.33 110 VAL B CA 1
ATOM 3388 C C . VAL B 1 110 ? -8.127 -1.109 -3.284 1 92.33 110 VAL B C 1
ATOM 3390 O O . VAL B 1 110 ? -6.968 -0.773 -3.027 1 92.33 110 VAL B O 1
ATOM 3393 N N . LEU B 1 111 ? -8.419 -1.649 -4.392 1 91.36 111 LEU B N 1
ATOM 3394 C CA . LEU B 1 111 ? -7.419 -2.075 -5.365 1 91.36 111 LEU B CA 1
ATOM 3395 C C . LEU B 1 111 ? -6.753 -0.87 -6.021 1 91.36 111 LEU B C 1
ATOM 3397 O O . LEU B 1 111 ? -5.553 -0.898 -6.307 1 91.36 111 LEU B O 1
ATOM 3401 N N . ALA B 1 112 ? -7.54 0.096 -6.294 1 89.91 112 ALA B N 1
ATOM 3402 C CA . ALA B 1 112 ? -6.989 1.312 -6.888 1 89.91 112 ALA B CA 1
ATOM 3403 C C . ALA B 1 112 ? -5.959 1.955 -5.964 1 89.91 112 ALA B C 1
ATOM 3405 O O . ALA B 1 112 ? -4.9 2.398 -6.417 1 89.91 112 ALA B O 1
ATOM 3406 N N . GLY B 1 113 ? -6.265 2.062 -4.706 1 92.72 113 GLY B N 1
ATOM 3407 C CA . GLY B 1 113 ? -5.31 2.577 -3.738 1 92.72 113 GLY B C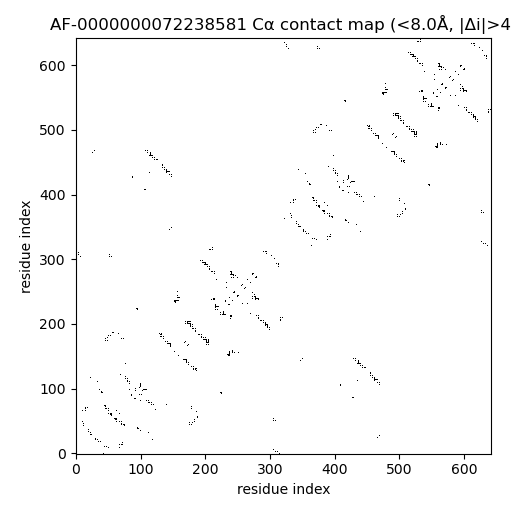A 1
ATOM 3408 C C . GLY B 1 113 ? -4.031 1.763 -3.671 1 92.72 113 GLY B C 1
ATOM 3409 O O . GLY B 1 113 ? -2.933 2.323 -3.659 1 92.72 113 GLY B O 1
ATOM 3410 N N . ASP B 1 114 ? -4.167 0.503 -3.647 1 93.1 114 ASP B N 1
ATOM 3411 C CA . ASP B 1 114 ? -3.012 -0.39 -3.618 1 93.1 114 ASP B CA 1
ATOM 3412 C C . ASP B 1 114 ? -2.146 -0.208 -4.862 1 93.1 114 ASP B C 1
ATOM 3414 O O . ASP B 1 114 ? -0.916 -0.216 -4.775 1 93.1 114 ASP B O 1
ATOM 3418 N N . PHE B 1 115 ? -2.812 -0.159 -5.95 1 90.34 115 PHE B N 1
ATOM 3419 C CA . PHE B 1 115 ? -2.11 0.017 -7.216 1 90.34 115 PHE B CA 1
ATOM 3420 C C . PHE B 1 115 ? -1.286 1.298 -7.204 1 90.34 115 PHE B C 1
ATOM 3422 O O . PHE B 1 115 ? -0.113 1.292 -7.585 1 90.34 115 PHE B O 1
ATOM 3429 N N . LEU B 1 116 ? -1.905 2.332 -6.808 1 92.05 116 LEU B N 1
ATOM 3430 C CA . LEU B 1 116 ? -1.225 3.622 -6.757 1 92.05 116 LEU B CA 1
ATOM 3431 C C . LEU B 1 116 ? -0.069 3.588 -5.762 1 92.05 116 LEU B C 1
ATOM 3433 O O . LEU B 1 116 ? 1.007 4.124 -6.036 1 92.05 116 LEU B O 1
ATOM 3437 N N . PHE B 1 117 ? -0.217 2.978 -4.572 1 92.66 117 PHE B N 1
ATOM 3438 C CA . PHE B 1 117 ? 0.864 2.837 -3.604 1 92.66 117 PHE B CA 1
ATOM 3439 C C . PHE B 1 117 ? 2.009 2.016 -4.185 1 92.66 117 PHE B C 1
ATOM 3441 O O . PHE B 1 117 ? 3.179 2.362 -4.011 1 92.66 117 PHE B O 1
ATOM 3448 N N . GLY B 1 118 ? 1.639 0.948 -4.82 1 91.13 118 GLY B N 1
ATOM 3449 C CA . GLY B 1 118 ? 2.658 0.131 -5.459 1 91.13 118 GLY B CA 1
ATOM 3450 C C . GLY B 1 118 ? 3.448 0.88 -6.516 1 91.13 118 GLY B C 1
ATOM 3451 O O . GLY B 1 118 ? 4.676 0.784 -6.565 1 91.13 118 GLY B O 1
ATOM 3452 N N . GLN B 1 119 ? 2.777 1.581 -7.349 1 90.76 119 GLN B N 1
ATOM 3453 C CA . GLN B 1 119 ? 3.423 2.386 -8.38 1 90.76 119 GLN B CA 1
ATOM 3454 C C . GLN B 1 119 ? 4.375 3.407 -7.765 1 90.76 119 GLN B C 1
ATOM 3456 O O . GLN B 1 119 ? 5.496 3.588 -8.246 1 90.76 119 GLN B O 1
ATOM 3461 N N . SER B 1 120 ? 3.866 4.042 -6.758 1 93.24 120 SER B N 1
ATOM 3462 C CA . SER B 1 120 ? 4.694 5.047 -6.098 1 93.24 120 SER B CA 1
ATOM 3463 C C . SER B 1 120 ? 5.963 4.426 -5.524 1 93.24 120 SER B C 1
ATOM 3465 O O . SER B 1 120 ? 7.048 5.002 -5.636 1 93.24 120 SER B O 1
ATOM 3467 N N . SER B 1 121 ? 5.833 3.292 -4.9 1 92.45 121 SER B N 1
ATOM 3468 C CA . SER B 1 121 ? 6.99 2.612 -4.328 1 92.45 121 SER B CA 1
ATOM 3469 C C . SER B 1 121 ? 8 2.236 -5.406 1 92.45 121 SER B C 1
ATOM 3471 O O . SER B 1 121 ? 9.21 2.348 -5.197 1 92.45 121 SER B O 1
ATOM 3473 N N . TRP B 1 122 ? 7.499 1.819 -6.521 1 91.03 122 TRP B N 1
ATOM 3474 C CA . TRP B 1 122 ? 8.367 1.444 -7.632 1 91.03 122 TRP B CA 1
ATOM 3475 C C . TRP B 1 122 ? 9.093 2.663 -8.192 1 91.03 122 TRP B C 1
ATOM 3477 O O . TRP B 1 122 ? 10.3 2.614 -8.441 1 91.03 122 TRP B O 1
ATOM 3487 N N . TYR B 1 123 ? 8.427 3.714 -8.397 1 92.1 123 TYR B N 1
ATOM 3488 C CA . TYR B 1 123 ? 9.04 4.932 -8.915 1 92.1 123 TYR B CA 1
ATOM 3489 C C . TYR B 1 123 ? 10.033 5.511 -7.914 1 92.1 123 TYR B C 1
ATOM 3491 O O . TYR B 1 123 ? 11.064 6.066 -8.303 1 92.1 123 TYR B O 1
ATOM 3499 N N . LEU B 1 124 ? 9.675 5.395 -6.672 1 93.27 124 LEU B N 1
ATOM 3500 C CA . LEU B 1 124 ? 10.576 5.855 -5.622 1 93.27 124 LEU B CA 1
ATOM 3501 C C . LEU B 1 124 ? 11.911 5.119 -5.691 1 93.27 124 LEU B C 1
ATOM 3503 O O . LEU B 1 124 ? 12.971 5.737 -5.573 1 93.27 124 LEU B O 1
ATOM 3507 N N . ALA B 1 125 ? 11.861 3.867 -5.847 1 91.68 125 ALA B N 1
ATOM 3508 C CA . ALA B 1 125 ? 13.072 3.058 -5.955 1 91.68 125 ALA B CA 1
ATOM 3509 C C . ALA B 1 125 ? 13.908 3.48 -7.16 1 91.68 125 ALA B C 1
ATOM 3511 O O . ALA B 1 125 ? 15.139 3.415 -7.123 1 91.68 125 ALA B O 1
ATOM 3512 N N . ASN B 1 126 ? 13.308 3.986 -8.149 1 91.81 126 ASN B N 1
ATOM 3513 C CA . ASN B 1 126 ? 13.987 4.349 -9.388 1 91.81 126 ASN B CA 1
ATOM 3514 C C . ASN B 1 126 ? 14.623 5.734 -9.294 1 91.81 126 ASN B C 1
ATOM 3516 O O . ASN B 1 126 ? 15.319 6.165 -10.214 1 91.81 126 ASN B O 1
ATOM 3520 N N . LEU B 1 127 ? 14.364 6.412 -8.249 1 92.08 127 LEU B N 1
ATOM 3521 C CA . LEU B 1 127 ? 15.089 7.653 -8.001 1 92.08 127 LEU B CA 1
ATOM 3522 C C . LEU B 1 127 ? 16.549 7.372 -7.664 1 92.08 127 LEU B C 1
ATOM 3524 O O . LEU B 1 127 ? 17.382 8.282 -7.686 1 92.08 127 LEU B O 1
ATOM 3528 N N . ASN B 1 128 ? 16.827 6.143 -7.294 1 90.46 128 ASN B N 1
ATOM 3529 C CA . ASN B 1 128 ? 18.177 5.658 -7.025 1 90.46 128 ASN B CA 1
ATOM 3530 C C . ASN B 1 128 ? 18.81 6.388 -5.844 1 90.46 128 ASN B C 1
ATOM 3532 O O . ASN B 1 128 ? 19.99 6.739 -5.886 1 90.46 128 ASN B O 1
ATOM 3536 N N . ASP B 1 129 ? 18.023 6.844 -4.88 1 92.5 129 ASP B N 1
ATOM 3537 C CA . ASP B 1 129 ? 18.455 7.427 -3.613 1 92.5 129 ASP B CA 1
ATOM 3538 C C . ASP B 1 129 ? 17.778 6.736 -2.431 1 92.5 129 ASP B C 1
ATOM 3540 O O . ASP B 1 129 ? 16.621 7.024 -2.117 1 92.5 129 ASP B O 1
ATOM 3544 N N . LEU B 1 130 ? 18.48 5.937 -1.736 1 91.79 130 LEU B N 1
ATOM 3545 C CA . LEU B 1 130 ? 17.934 5.065 -0.702 1 91.79 130 LEU B CA 1
ATOM 3546 C C . LEU B 1 130 ? 17.386 5.881 0.464 1 91.79 130 LEU B C 1
ATOM 3548 O O . LEU B 1 130 ? 16.403 5.486 1.095 1 91.79 130 LEU B O 1
ATOM 3552 N N . GLU B 1 131 ? 17.988 6.961 0.747 1 92.97 131 GLU B N 1
ATOM 3553 C CA . GLU B 1 131 ? 17.514 7.791 1.851 1 92.97 131 GLU B CA 1
ATOM 3554 C C . GLU B 1 131 ? 16.129 8.36 1.559 1 92.97 131 GLU B C 1
ATOM 3556 O O . GLU B 1 131 ? 15.257 8.363 2.43 1 92.97 131 GLU B O 1
ATOM 3561 N N . VAL B 1 132 ? 15.955 8.807 0.336 1 94.9 132 VAL B N 1
ATOM 3562 C CA . VAL B 1 132 ? 14.663 9.358 -0.06 1 94.9 132 VAL B CA 1
ATOM 3563 C C . VAL B 1 132 ? 13.611 8.251 -0.076 1 94.9 132 VAL B C 1
ATOM 3565 O O . VAL B 1 132 ? 12.473 8.462 0.348 1 94.9 132 VAL B O 1
ATOM 3568 N N . VAL B 1 133 ? 13.993 7.085 -0.518 1 93.84 133 VAL B N 1
ATOM 3569 C CA . VAL B 1 133 ? 13.074 5.951 -0.525 1 93.84 133 VAL B CA 1
ATOM 3570 C C . VAL B 1 133 ? 12.618 5.646 0.9 1 93.84 133 VAL B C 1
ATOM 3572 O O . VAL B 1 133 ? 11.426 5.451 1.149 1 93.84 133 VAL B O 1
ATOM 3575 N N . LYS B 1 134 ? 13.522 5.655 1.813 1 93.73 134 LYS B N 1
ATOM 3576 C CA . LYS B 1 134 ? 13.226 5.35 3.21 1 93.73 134 LYS B CA 1
ATOM 3577 C C . LYS B 1 134 ? 12.272 6.381 3.807 1 93.73 134 LYS B C 1
ATOM 3579 O O . LYS B 1 134 ? 11.275 6.022 4.436 1 93.73 134 LYS B O 1
ATOM 3584 N N . ILE B 1 135 ? 12.501 7.598 3.556 1 94.6 135 ILE B N 1
ATOM 3585 C CA . ILE B 1 135 ? 11.753 8.689 4.171 1 94.6 135 ILE B CA 1
ATOM 3586 C C . ILE B 1 135 ? 10.318 8.69 3.648 1 94.6 135 ILE B C 1
ATOM 3588 O O . ILE B 1 135 ? 9.369 8.838 4.421 1 94.6 135 ILE B O 1
ATOM 3592 N N . ILE B 1 136 ? 10.167 8.482 2.36 1 95.46 136 ILE B N 1
ATOM 3593 C CA . ILE B 1 136 ? 8.845 8.576 1.75 1 95.46 136 ILE B CA 1
ATOM 3594 C C . ILE B 1 136 ? 8.057 7.298 2.027 1 95.46 136 ILE B C 1
ATOM 3596 O O . ILE B 1 136 ? 6.839 7.342 2.216 1 95.46 136 ILE B O 1
ATOM 3600 N N . SER B 1 137 ? 8.688 6.179 2.028 1 92.78 137 SER B N 1
ATOM 3601 C CA . SER B 1 137 ? 8.006 4.922 2.32 1 92.78 137 SER B CA 1
ATOM 3602 C C . SER B 1 137 ? 7.413 4.929 3.725 1 92.78 137 SER B C 1
ATOM 3604 O O . SER B 1 137 ? 6.357 4.338 3.962 1 92.78 137 SER B O 1
ATOM 3606 N N . LYS B 1 138 ? 8.068 5.562 4.623 1 93.28 138 LYS B N 1
ATOM 3607 C CA . LYS B 1 138 ? 7.595 5.652 6.001 1 93.28 138 LYS B CA 1
ATOM 3608 C C . LYS B 1 138 ? 6.258 6.382 6.078 1 93.28 138 LYS B C 1
ATOM 3610 O O . LYS B 1 138 ? 5.442 6.103 6.959 1 93.28 138 LYS B O 1
ATOM 3615 N N . VAL B 1 139 ? 5.999 7.242 5.182 1 95.47 139 VAL B N 1
ATOM 3616 C CA . VAL B 1 139 ? 4.78 8.045 5.174 1 95.47 139 VAL B CA 1
ATOM 3617 C C . VAL B 1 139 ? 3.564 7.137 5.003 1 95.47 139 VAL B C 1
ATOM 3619 O O . VAL B 1 139 ? 2.5 7.403 5.567 1 95.47 139 VAL B O 1
ATOM 3622 N N . ILE B 1 140 ? 3.698 6.076 4.249 1 91.47 140 ILE B N 1
ATOM 3623 C CA . ILE B 1 140 ? 2.582 5.166 4.016 1 91.47 140 ILE B CA 1
ATOM 3624 C C . ILE B 1 140 ? 2.14 4.543 5.338 1 91.47 140 ILE B C 1
ATOM 3626 O O . ILE B 1 140 ? 0.943 4.443 5.616 1 91.47 140 ILE B O 1
ATOM 3630 N N . THR B 1 141 ? 3.074 4.125 6.146 1 90.89 141 THR B N 1
ATOM 3631 C CA . THR B 1 141 ? 2.755 3.582 7.462 1 90.89 141 THR B CA 1
ATOM 3632 C C . THR B 1 141 ? 2.147 4.658 8.357 1 90.89 141 THR B C 1
ATOM 3634 O O . THR B 1 141 ? 1.24 4.378 9.144 1 90.89 141 THR B O 1
ATOM 3637 N N . ASP B 1 142 ? 2.717 5.856 8.199 1 93.75 142 ASP B N 1
ATOM 3638 C CA . ASP B 1 142 ? 2.202 6.972 8.986 1 93.75 142 ASP B CA 1
ATOM 3639 C C . ASP B 1 142 ? 0.724 7.217 8.689 1 93.75 142 ASP B C 1
ATOM 3641 O O . ASP B 1 142 ? -0.07 7.443 9.605 1 93.75 142 ASP B O 1
ATOM 3645 N N . PHE B 1 14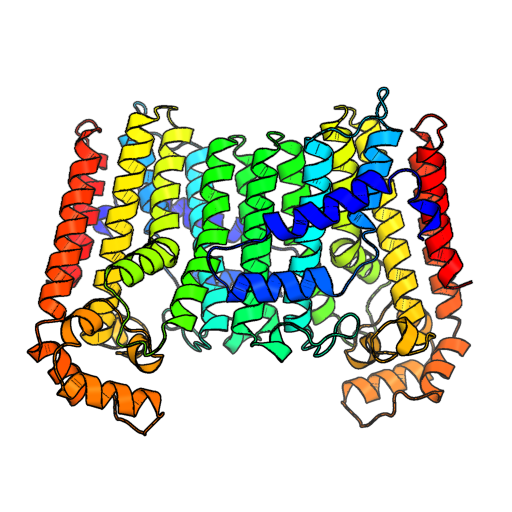3 ? 0.346 7.182 7.437 1 93.79 143 PHE B N 1
ATOM 3646 C CA . PHE B 1 143 ? -1.038 7.407 7.036 1 93.79 143 PHE B CA 1
ATOM 3647 C C . PHE B 1 143 ? -1.967 6.404 7.711 1 93.79 143 PHE B C 1
ATOM 3649 O O . PHE B 1 143 ? -3.001 6.784 8.265 1 93.79 143 PHE B O 1
ATOM 3656 N N . ALA B 1 144 ? -1.553 5.164 7.654 1 90.84 144 ALA B N 1
ATOM 3657 C CA . ALA B 1 144 ? -2.378 4.121 8.258 1 90.84 144 ALA B CA 1
ATOM 3658 C C . ALA B 1 144 ? -2.509 4.329 9.764 1 90.84 144 ALA B C 1
ATOM 3660 O O . ALA B 1 144 ? -3.604 4.209 10.32 1 90.84 144 ALA B O 1
ATOM 3661 N N . GLU B 1 145 ? -1.442 4.642 10.379 1 90.48 145 GLU B N 1
ATOM 3662 C CA . GLU B 1 145 ? -1.444 4.883 11.819 1 90.48 145 GLU B CA 1
ATOM 3663 C C . GLU B 1 145 ? -2.296 6.098 12.174 1 90.48 145 GLU B C 1
ATOM 3665 O O . GLU B 1 145 ? -3.043 6.075 13.154 1 90.48 145 GLU B O 1
ATOM 3670 N N . GLY B 1 146 ? -2.15 7.131 11.434 1 92.68 146 GLY B N 1
ATOM 3671 C CA . GLY B 1 146 ? -2.947 8.326 11.664 1 92.68 146 GLY B CA 1
ATOM 3672 C C . GLY B 1 146 ? -4.439 8.08 11.543 1 92.68 146 GLY B C 1
ATOM 3673 O O . GLY B 1 146 ? -5.224 8.586 12.347 1 92.68 146 GLY B O 1
ATOM 3674 N N . GLU B 1 147 ? -4.836 7.317 10.584 1 91.22 147 GLU B N 1
ATOM 3675 C CA . GLU B 1 147 ? -6.249 7.019 10.369 1 91.22 147 GLU B CA 1
ATOM 3676 C C . GLU B 1 147 ? -6.81 6.161 11.5 1 91.22 147 GLU B C 1
ATOM 3678 O O . GLU B 1 147 ? -7.965 6.326 11.897 1 91.22 147 GLU B O 1
ATOM 3683 N N . ILE B 1 148 ? -6.023 5.244 11.947 1 87.59 148 ILE B N 1
ATOM 3684 C CA . ILE B 1 148 ? -6.444 4.404 13.064 1 87.59 148 ILE B CA 1
ATOM 3685 C C . ILE B 1 148 ? -6.643 5.264 14.31 1 87.59 148 ILE B C 1
ATOM 3687 O O . ILE B 1 148 ? -7.621 5.092 15.041 1 87.59 148 ILE B O 1
ATOM 3691 N N . ARG B 1 149 ? -5.703 6.116 14.544 1 89.59 149 ARG B N 1
ATOM 3692 C CA . ARG B 1 149 ? -5.81 7.025 15.681 1 89.59 149 ARG B CA 1
ATOM 3693 C C . ARG B 1 149 ? -7.089 7.851 15.603 1 89.59 149 ARG B C 1
ATOM 3695 O O . ARG B 1 149 ? -7.76 8.064 16.615 1 89.59 149 ARG B O 1
ATOM 3702 N N . GLN B 1 150 ? -7.356 8.253 14.46 1 90.64 150 GLN B N 1
ATOM 3703 C CA . GLN B 1 150 ? -8.587 9.015 14.278 1 90.64 150 GLN B CA 1
ATOM 3704 C C . GLN B 1 150 ? -9.815 8.151 14.553 1 90.64 150 GLN B C 1
ATOM 3706 O O . GLN B 1 150 ? -10.763 8.598 15.2 1 90.64 150 GLN B O 1
ATOM 3711 N N . GLY B 1 151 ? -9.889 7.009 14.071 1 85.97 151 GLY B N 1
ATOM 3712 C CA . GLY B 1 151 ? -11.015 6.104 14.241 1 85.97 151 GLY B CA 1
ATOM 3713 C C . GLY B 1 151 ? -11.281 5.749 15.692 1 85.97 151 GLY B C 1
ATOM 3714 O O . GLY B 1 151 ? -12.436 5.637 16.107 1 85.97 151 GLY B O 1
ATOM 3715 N N . ILE B 1 152 ? -10.231 5.597 16.449 1 84.98 152 ILE B N 1
ATOM 3716 C CA . ILE B 1 152 ? -10.379 5.154 17.831 1 84.98 152 ILE B CA 1
ATOM 3717 C C . ILE B 1 152 ? -10.716 6.347 18.723 1 84.98 152 ILE B C 1
ATOM 3719 O O . ILE B 1 152 ? -11.199 6.175 19.844 1 84.98 152 ILE B O 1
ATOM 3723 N N . SER B 1 153 ? -10.476 7.515 18.23 1 89.86 153 SER B N 1
ATOM 3724 C CA . SER B 1 153 ? -10.663 8.701 19.059 1 89.86 153 SER B CA 1
ATOM 3725 C C . SER B 1 153 ? -12.019 9.349 18.799 1 89.86 153 SER B C 1
ATOM 3727 O O . SER B 1 153 ? -12.299 10.439 19.304 1 89.86 153 SER B O 1
ATOM 3729 N N . LYS B 1 154 ? -12.826 8.705 18.078 1 88.69 154 LYS B N 1
ATOM 3730 C CA . LYS B 1 154 ? -14.129 9.283 17.763 1 88.69 154 LYS B CA 1
ATOM 3731 C C . LYS B 1 154 ? -14.928 9.562 19.032 1 88.69 154 LYS B C 1
ATOM 3733 O O . LYS B 1 154 ? -15.055 8.692 19.896 1 88.69 154 LYS B O 1
ATOM 3738 N N . PHE B 1 155 ? -15.431 10.718 19.186 1 89.25 155 PHE B N 1
ATOM 3739 C CA . PHE B 1 155 ? -16.271 11.202 20.275 1 89.25 155 PHE B CA 1
ATOM 3740 C C . PHE B 1 155 ? -15.564 11.044 21.616 1 89.25 155 PHE B C 1
ATOM 3742 O O . PHE B 1 155 ? -16.214 10.881 22.651 1 89.25 155 PHE B O 1
ATOM 3749 N N . ASN B 1 156 ? -14.234 10.978 21.596 1 91.4 156 ASN B N 1
ATOM 3750 C CA . ASN B 1 156 ? -13.465 10.921 22.835 1 91.4 156 ASN B CA 1
ATOM 3751 C C . ASN B 1 156 ? -13.273 12.309 23.439 1 91.4 156 ASN B C 1
ATOM 3753 O O . ASN B 1 156 ? -12.357 13.037 23.052 1 91.4 156 ASN B O 1
ATOM 3757 N N . LEU B 1 157 ? -13.981 12.585 24.449 1 89.71 157 LEU B N 1
ATOM 3758 C CA . LEU B 1 157 ? -13.98 13.904 25.072 1 89.71 157 LEU B CA 1
ATOM 3759 C C . LEU B 1 157 ? -12.693 14.134 25.856 1 89.71 157 LEU B C 1
ATOM 3761 O O . LEU B 1 157 ? -12.396 15.263 26.253 1 89.71 157 LEU B O 1
ATOM 3765 N N . TYR B 1 158 ? -11.864 13.131 26.01 1 89.84 158 TYR B N 1
ATOM 3766 C CA . TYR B 1 158 ? -10.62 13.241 26.764 1 89.84 158 TYR B CA 1
ATOM 3767 C C . TYR B 1 158 ? -9.422 13.342 25.828 1 89.84 158 TYR B C 1
ATOM 3769 O O . TYR B 1 158 ? -8.274 13.352 26.277 1 89.84 158 TYR B O 1
ATOM 3777 N N . LEU B 1 159 ? -9.702 13.416 24.554 1 92.49 159 LEU B N 1
ATOM 3778 C CA . LEU B 1 159 ? -8.628 13.571 23.579 1 92.49 159 LEU B CA 1
ATOM 3779 C C . LEU B 1 159 ? -7.843 14.854 23.835 1 92.49 159 LEU B C 1
ATOM 3781 O O . LEU B 1 159 ? -8.424 15.939 23.901 1 92.49 159 LEU B O 1
ATOM 3785 N N . SER B 1 160 ? -6.538 14.726 23.991 1 94.07 160 SER B N 1
ATOM 3786 C CA . SER B 1 160 ? -5.699 15.893 24.24 1 94.07 160 SER B CA 1
ATOM 3787 C C . SER B 1 160 ? -5.312 16.584 22.936 1 94.07 160 SER B C 1
ATOM 3789 O O . SER B 1 160 ? -5.363 15.974 21.866 1 94.07 160 SER B O 1
ATOM 3791 N N . VAL B 1 161 ? -4.916 17.791 22.998 1 94.69 161 VAL B N 1
ATOM 3792 C CA . VAL B 1 161 ? -4.441 18.549 21.846 1 94.69 161 VAL B CA 1
ATOM 3793 C C . VAL B 1 161 ? -3.188 17.89 21.274 1 94.69 161 VAL B C 1
ATOM 3795 O O . VAL B 1 161 ? -3.001 17.85 20.056 1 94.69 161 VAL B O 1
ATOM 3798 N N . ASP B 1 162 ? -2.402 17.336 22.142 1 95.82 162 ASP B N 1
ATOM 3799 C CA . ASP B 1 162 ? -1.19 16.65 21.704 1 95.82 162 ASP B CA 1
ATOM 3800 C C . ASP B 1 162 ? -1.528 15.428 20.852 1 95.82 162 ASP B C 1
ATOM 3802 O O . ASP B 1 162 ? -0.86 15.158 19.852 1 95.82 162 ASP B O 1
ATOM 3806 N N . GLU B 1 163 ? -2.477 14.719 21.288 1 94.92 163 GLU B N 1
ATOM 3807 C CA . GLU B 1 163 ? -2.905 13.555 20.519 1 94.92 163 GLU B CA 1
ATOM 3808 C C . GLU B 1 163 ? -3.472 13.967 19.163 1 94.92 163 GLU B C 1
ATOM 3810 O O . GLU B 1 163 ? -3.226 13.303 18.154 1 94.92 163 GLU B O 1
ATOM 3815 N N . TYR B 1 164 ? -4.199 15.064 19.235 1 96.42 164 TYR B N 1
ATOM 3816 C CA . TYR B 1 164 ? -4.719 15.616 17.989 1 96.42 164 TYR B CA 1
ATOM 3817 C C . TYR B 1 164 ? -3.584 16 17.047 1 96.42 164 TYR B C 1
ATOM 3819 O O . TYR B 1 164 ? -3.639 15.711 15.849 1 96.42 164 TYR B O 1
ATOM 3827 N N . ILE B 1 165 ? -2.584 16.585 17.572 1 97.69 165 ILE B N 1
ATOM 3828 C CA . ILE B 1 165 ? -1.457 17.045 16.769 1 97.69 165 ILE B CA 1
ATOM 3829 C C . ILE B 1 165 ? -0.711 15.845 16.191 1 97.69 165 ILE B C 1
ATOM 3831 O O . ILE B 1 165 ? -0.315 15.855 15.023 1 97.69 165 ILE B O 1
ATOM 3835 N N . GLU B 1 166 ? -0.508 14.856 16.957 1 95.69 166 GLU B N 1
ATOM 3836 C CA . GLU B 1 166 ? 0.176 13.653 16.492 1 95.69 166 GLU B CA 1
ATOM 3837 C C . GLU B 1 166 ? -0.595 12.983 15.359 1 95.69 166 GLU B C 1
ATOM 3839 O O . GLU B 1 166 ? -0.009 12.595 14.346 1 95.69 166 GLU B O 1
ATOM 3844 N N . LYS B 1 167 ? -1.843 12.839 15.552 1 95.08 167 LYS B N 1
ATOM 3845 C CA . LYS B 1 167 ? -2.705 12.265 14.522 1 95.08 167 LYS B CA 1
ATOM 3846 C C . LYS B 1 167 ? -2.651 13.088 13.239 1 95.08 167 LYS B C 1
ATOM 3848 O O . LYS B 1 167 ? -2.53 12.534 12.144 1 95.08 167 LYS B O 1
ATOM 3853 N N . SER B 1 168 ? -2.736 14.392 13.426 1 96.9 168 SER B N 1
ATOM 3854 C CA . SER B 1 168 ? -2.732 15.306 12.289 1 96.9 168 SER B CA 1
ATOM 3855 C C . SER B 1 168 ? -1.395 15.272 11.557 1 96.9 168 SER B C 1
ATOM 3857 O O . SER B 1 168 ? -1.348 15.404 10.332 1 96.9 168 SER B O 1
ATOM 3859 N N . PHE B 1 169 ? -0.355 15.115 12.352 1 97.75 169 PHE B N 1
ATOM 3860 C CA . PHE B 1 169 ? 0.954 14.981 11.723 1 97.75 169 PHE B CA 1
ATOM 3861 C C . PHE B 1 169 ? 1.007 13.736 10.846 1 97.75 169 PHE B C 1
ATOM 3863 O O . PHE B 1 169 ? 1.417 13.806 9.685 1 97.75 169 PHE B O 1
ATOM 3870 N N . LEU B 1 170 ? 0.582 12.651 11.322 1 96.04 170 LEU B N 1
ATOM 3871 C CA . LEU B 1 170 ? 0.656 11.38 10.61 1 96.04 170 LEU B CA 1
ATOM 3872 C C . LEU B 1 170 ? -0.253 11.389 9.385 1 96.04 170 LEU B C 1
ATOM 3874 O O . LEU B 1 170 ? 0.13 10.901 8.32 1 96.04 170 LEU B O 1
ATOM 3878 N N . LYS B 1 171 ? -1.342 12.006 9.457 1 94.25 171 LYS B N 1
ATOM 3879 C CA . LYS B 1 171 ? -2.363 11.934 8.415 1 94.25 171 LYS B CA 1
ATOM 3880 C C . LYS B 1 171 ? -2.102 12.963 7.318 1 94.25 171 LYS B C 1
ATOM 3882 O O . LYS B 1 171 ? -2.481 12.757 6.164 1 94.25 171 LYS B O 1
ATOM 3887 N N . THR B 1 172 ? -1.49 14.065 7.675 1 94.95 172 THR B N 1
ATOM 3888 C CA . THR B 1 172 ? -1.426 15.16 6.714 1 94.95 172 THR B CA 1
ATOM 3889 C C . THR B 1 172 ? -0.001 15.694 6.595 1 94.95 172 THR B C 1
ATOM 3891 O O . THR B 1 172 ? 0.549 15.77 5.495 1 94.95 172 THR B O 1
ATOM 3894 N N . ALA B 1 173 ? 0.641 15.96 7.656 1 97.93 173 ALA B N 1
ATOM 3895 C CA . ALA B 1 173 ? 1.874 16.743 7.662 1 97.93 173 ALA B CA 1
ATOM 3896 C C . ALA B 1 173 ? 3.076 15.875 7.299 1 97.93 173 ALA B C 1
ATOM 3898 O O . ALA B 1 173 ? 4.065 16.37 6.752 1 97.93 173 ALA B O 1
ATOM 3899 N N . SER B 1 174 ? 2.983 14.63 7.532 1 98.06 174 SER B N 1
ATOM 3900 C CA . SER B 1 174 ? 4.128 13.747 7.337 1 98.06 174 SER B CA 1
ATOM 3901 C C . SER B 1 174 ? 4.559 13.715 5.874 1 98.06 174 SER B C 1
ATOM 3903 O O . SER B 1 174 ? 5.754 13.751 5.573 1 98.06 174 SER B O 1
ATOM 3905 N N . LEU B 1 175 ? 3.64 13.633 4.95 1 97.91 175 LEU B N 1
ATOM 3906 C CA . LEU B 1 175 ? 3.966 13.601 3.529 1 97.91 175 LEU B CA 1
ATOM 3907 C C . LEU B 1 175 ? 4.611 14.911 3.089 1 97.91 175 LEU B C 1
ATOM 3909 O O . LEU B 1 175 ? 5.593 14.904 2.344 1 97.91 175 LEU B O 1
ATOM 3913 N N . ILE B 1 176 ? 4.102 16.022 3.534 1 97.98 176 ILE B N 1
ATOM 3914 C CA . ILE B 1 176 ? 4.642 17.329 3.176 1 97.98 176 ILE B CA 1
ATOM 3915 C C . ILE B 1 176 ? 6.062 17.467 3.72 1 97.98 176 ILE B C 1
ATOM 3917 O O . ILE B 1 176 ? 6.979 17.85 2.989 1 97.98 176 ILE B O 1
ATOM 3921 N N . ALA B 1 177 ? 6.224 17.122 4.978 1 98.6 177 ALA B N 1
ATOM 3922 C CA . ALA B 1 177 ? 7.528 17.208 5.63 1 98.6 177 ALA B CA 1
ATOM 3923 C C . ALA B 1 177 ? 8.558 16.336 4.916 1 98.6 177 ALA B C 1
ATOM 3925 O O . ALA B 1 177 ? 9.651 16.801 4.585 1 98.6 177 ALA B O 1
ATOM 3926 N N . SER B 1 178 ? 8.184 15.125 4.643 1 98.05 178 SER B N 1
ATOM 3927 C CA . SER B 1 178 ? 9.092 14.171 4.015 1 98.05 178 SER B CA 1
ATOM 3928 C C . SER B 1 178 ? 9.423 14.582 2.584 1 98.05 178 SER B C 1
ATOM 3930 O O . SER B 1 178 ? 10.54 14.36 2.112 1 98.05 178 SER B O 1
ATOM 3932 N N . SER B 1 179 ? 8.493 15.128 1.904 1 97.59 179 SER B N 1
ATOM 3933 C CA . SER B 1 179 ? 8.727 15.582 0.537 1 97.59 179 SER B CA 1
ATOM 3934 C C . SER B 1 179 ? 9.715 16.743 0.501 1 97.59 179 SER B C 1
ATOM 3936 O O . SER B 1 179 ? 10.556 16.821 -0.397 1 97.59 179 SER B O 1
ATOM 3938 N N . CYS B 1 180 ? 9.589 17.645 1.443 1 97.72 180 CYS B N 1
ATOM 3939 C CA . CYS B 1 180 ? 10.549 18.738 1.545 1 97.72 180 CYS B CA 1
ATOM 3940 C C . CYS B 1 180 ? 11.957 18.207 1.785 1 97.72 180 CYS B C 1
ATOM 3942 O O . CYS B 1 180 ? 12.896 18.588 1.084 1 97.72 180 CYS B O 1
ATOM 3944 N N . LYS B 1 181 ? 12.046 17.362 2.735 1 97.62 181 LYS B N 1
ATOM 3945 C CA . LYS B 1 181 ? 13.344 16.778 3.06 1 97.62 181 LYS B CA 1
ATOM 3946 C C . LYS B 1 181 ? 13.919 16.02 1.868 1 97.62 181 LYS B C 1
ATOM 3948 O O . LYS B 1 181 ? 15.095 16.179 1.533 1 97.62 181 LYS B O 1
ATOM 3953 N N . GLY B 1 182 ? 13.076 15.192 1.246 1 96.26 182 GLY B N 1
ATOM 3954 C CA . GLY B 1 182 ? 13.506 14.433 0.083 1 96.26 182 GLY B CA 1
ATOM 3955 C C . GLY B 1 182 ? 13.994 15.31 -1.055 1 96.26 182 GLY B C 1
ATOM 3956 O O . GLY B 1 182 ? 14.982 14.985 -1.716 1 96.26 182 GLY B O 1
ATOM 3957 N N . SER B 1 183 ? 13.322 16.387 -1.268 1 96.08 183 SER B N 1
ATOM 3958 C CA . SER B 1 183 ? 13.702 17.311 -2.331 1 96.08 183 SER B CA 1
ATOM 3959 C C . SER B 1 183 ? 15.102 17.871 -2.104 1 96.08 183 SER B C 1
ATOM 3961 O O . SER B 1 183 ? 15.899 17.963 -3.04 1 96.08 183 SER B O 1
ATOM 3963 N N . VAL B 1 184 ? 15.461 18.192 -0.89 1 95.95 184 VAL B N 1
ATOM 3964 C CA . VAL B 1 184 ? 16.763 18.753 -0.546 1 95.95 184 VAL B CA 1
ATOM 3965 C C . VAL B 1 184 ? 17.844 17.687 -0.71 1 95.95 184 VAL B C 1
ATOM 3967 O O . VAL B 1 184 ? 18.91 17.956 -1.27 1 95.95 184 VAL B O 1
ATOM 3970 N N . ILE B 1 185 ? 17.528 16.507 -0.261 1 94.86 185 ILE B N 1
ATOM 3971 C CA . ILE B 1 185 ? 18.495 15.416 -0.31 1 94.86 185 ILE B CA 1
ATOM 3972 C C . ILE B 1 185 ? 18.849 15.105 -1.762 1 94.86 185 ILE B C 1
ATOM 3974 O O . ILE B 1 185 ? 20.009 14.83 -2.079 1 94.86 185 ILE B O 1
ATOM 3978 N N . LEU B 1 186 ? 17.884 15.159 -2.609 1 93.27 186 LEU B N 1
ATOM 3979 C CA . LEU B 1 186 ? 18.105 14.876 -4.023 1 93.27 186 LEU B CA 1
ATOM 3980 C C . LEU B 1 186 ? 18.953 15.966 -4.669 1 93.27 186 LEU B C 1
ATOM 3982 O O . LEU B 1 186 ? 19.613 15.726 -5.683 1 93.27 186 LEU B O 1
ATOM 3986 N N . THR B 1 187 ? 18.836 17.191 -4.165 1 88.42 187 THR B N 1
ATOM 3987 C CA . THR B 1 187 ? 19.608 18.312 -4.689 1 88.42 187 THR B CA 1
ATOM 3988 C C . THR B 1 187 ? 21.037 18.282 -4.154 1 88.42 187 THR B C 1
ATOM 3990 O O . THR B 1 187 ? 21.996 18.353 -4.925 1 88.42 187 THR B O 1
ATOM 3993 N N . GLU B 1 188 ? 21.043 18.421 -2.791 1 84.41 188 GLU B N 1
ATOM 3994 C CA . GLU B 1 188 ? 22.315 18.431 -2.074 1 84.41 188 GLU B CA 1
ATOM 3995 C C . GLU B 1 188 ? 22.206 17.687 -0.746 1 84.41 188 GLU B C 1
ATOM 3997 O O . GLU B 1 188 ? 21.195 17.795 -0.049 1 84.41 188 GLU B O 1
ATOM 4002 N N . ASN B 1 189 ? 23.179 16.87 -0.617 1 79.57 189 ASN B N 1
ATOM 4003 C CA . ASN B 1 189 ? 23.174 16.096 0.62 1 79.57 189 ASN B CA 1
ATOM 4004 C C . ASN B 1 189 ? 23.62 16.939 1.811 1 79.57 189 ASN B C 1
ATOM 4006 O O . ASN B 1 189 ? 24.653 16.661 2.422 1 79.57 189 ASN B O 1
ATOM 4010 N N . ASN B 1 190 ? 22.809 18.023 2.075 1 90.08 190 ASN B N 1
ATOM 4011 C CA . ASN B 1 190 ? 22.987 18.844 3.268 1 90.08 190 ASN B CA 1
ATOM 4012 C C . ASN B 1 190 ? 21.931 18.532 4.325 1 90.08 190 ASN B C 1
ATOM 4014 O O . ASN B 1 190 ? 20.813 19.045 4.262 1 90.08 190 ASN B O 1
ATOM 4018 N N . TYR B 1 191 ? 22.276 17.866 5.32 1 92.27 191 TYR B N 1
ATOM 4019 C CA . TYR B 1 191 ? 21.342 17.335 6.307 1 92.27 191 TYR B CA 1
ATOM 4020 C C . TYR B 1 191 ? 20.762 18.452 7.165 1 92.27 191 TYR B C 1
ATOM 4022 O O . TYR B 1 191 ? 19.611 18.374 7.602 1 92.27 191 TYR B O 1
ATOM 4030 N N . HIS B 1 192 ? 21.554 19.495 7.352 1 95.3 192 HIS B N 1
ATOM 4031 C CA . HIS B 1 192 ? 21.059 20.622 8.135 1 95.3 192 HIS B CA 1
ATOM 4032 C C . HIS B 1 192 ? 19.888 21.306 7.438 1 95.3 192 HIS B C 1
ATOM 4034 O O . HIS B 1 192 ? 18.836 21.517 8.046 1 95.3 192 HIS B O 1
ATOM 4040 N N . ILE B 1 193 ? 20.085 21.602 6.181 1 96.45 193 ILE B N 1
ATOM 4041 C CA . ILE B 1 193 ? 19.018 22.232 5.41 1 96.45 193 ILE B CA 1
ATOM 4042 C C . ILE B 1 193 ? 17.846 21.264 5.266 1 96.45 193 ILE B C 1
ATOM 4044 O O . ILE B 1 193 ? 16.685 21.662 5.384 1 96.45 193 ILE B O 1
ATOM 4048 N N . ALA B 1 194 ? 18.181 20.001 5.027 1 96.97 194 ALA B N 1
ATOM 4049 C CA . ALA B 1 194 ? 17.145 18.985 4.861 1 96.97 194 ALA B CA 1
ATOM 4050 C C . ALA B 1 194 ? 16.261 18.895 6.102 1 96.97 194 ALA B C 1
ATOM 4052 O O . ALA B 1 194 ? 15.035 18.818 5.994 1 96.97 194 ALA B O 1
ATOM 4053 N N . ASN B 1 195 ? 16.836 18.94 7.276 1 97.64 195 ASN B N 1
ATOM 4054 C CA . ASN B 1 195 ? 16.086 18.847 8.524 1 97.64 195 ASN B CA 1
ATOM 4055 C C . ASN B 1 195 ? 15.249 20.099 8.77 1 97.64 195 ASN B C 1
ATOM 4057 O O . ASN B 1 195 ? 14.138 20.014 9.298 1 97.64 195 ASN B O 1
ATOM 4061 N N . ASN B 1 196 ? 15.802 21.226 8.458 1 98.19 196 ASN B N 1
ATOM 4062 C CA . ASN B 1 196 ? 15.042 22.463 8.6 1 98.19 196 ASN B CA 1
ATOM 4063 C C . ASN B 1 196 ? 13.837 22.492 7.665 1 98.19 196 ASN B C 1
ATOM 4065 O O . ASN B 1 196 ? 12.753 22.928 8.055 1 98.19 196 ASN B O 1
ATOM 4069 N N . LEU B 1 197 ? 14.032 22.011 6.489 1 98.05 197 LEU B N 1
ATOM 4070 C CA . LEU B 1 197 ? 12.926 22.014 5.538 1 98.05 197 LEU B CA 1
ATOM 4071 C C . LEU B 1 197 ? 11.92 20.917 5.871 1 98.05 197 LEU B C 1
ATOM 4073 O O . LEU B 1 197 ? 10.73 21.051 5.577 1 98.05 197 LEU B O 1
ATOM 4077 N N . TYR B 1 198 ? 12.394 19.847 6.456 1 98.49 198 TYR B N 1
ATOM 4078 C CA . TYR B 1 198 ? 11.465 18.888 7.045 1 98.49 198 TYR B CA 1
ATOM 4079 C C . TYR B 1 198 ? 10.552 19.567 8.059 1 98.49 198 TYR B C 1
ATOM 4081 O O . TYR B 1 198 ? 9.335 19.37 8.037 1 98.49 198 TYR B O 1
ATOM 4089 N N . ASN B 1 199 ? 11.145 20.338 8.9 1 98.7 199 ASN B N 1
ATOM 4090 C CA . ASN B 1 199 ? 10.378 21.047 9.919 1 98.7 199 ASN B CA 1
ATOM 4091 C C . ASN B 1 199 ? 9.456 22.094 9.299 1 98.7 199 ASN B C 1
ATOM 4093 O O . ASN B 1 199 ? 8.328 22.283 9.757 1 98.7 199 ASN B O 1
ATOM 4097 N N . TYR B 1 200 ? 9.965 22.769 8.31 1 98.65 200 TYR B N 1
ATOM 4098 C CA . TYR B 1 200 ? 9.108 23.681 7.56 1 98.65 200 TYR B CA 1
ATOM 4099 C C . TYR B 1 200 ? 7.843 22.974 7.087 1 98.65 200 TYR B C 1
ATOM 4101 O O . TYR B 1 200 ? 6.732 23.453 7.324 1 98.65 200 TYR B O 1
ATOM 4109 N N . GLY B 1 201 ? 8.007 21.82 6.415 1 98.53 201 GLY B N 1
ATOM 4110 C CA . GLY B 1 201 ? 6.873 21.057 5.919 1 98.53 201 GLY B CA 1
ATOM 4111 C C . GLY B 1 201 ? 5.971 20.542 7.024 1 98.53 201 GLY B C 1
ATOM 4112 O O . GLY B 1 201 ? 4.747 20.522 6.875 1 98.53 201 GLY B O 1
ATOM 4113 N N . LYS B 1 202 ? 6.572 20.128 8.121 1 98.67 202 LYS B N 1
ATOM 4114 C CA . LYS B 1 202 ? 5.834 19.618 9.273 1 98.67 202 LYS B CA 1
ATOM 4115 C C . LYS B 1 202 ? 4.869 20.668 9.816 1 98.67 202 LYS B C 1
ATOM 4117 O O . LYS B 1 202 ? 3.67 20.409 9.945 1 98.67 202 LYS B O 1
ATOM 4122 N N . TYR B 1 203 ? 5.365 21.83 10.067 1 98.72 203 TYR B N 1
ATOM 4123 C CA . TYR B 1 203 ? 4.552 22.876 10.677 1 98.72 203 TYR B CA 1
ATOM 4124 C C . TYR B 1 203 ? 3.568 23.459 9.67 1 98.72 203 TYR B C 1
ATOM 4126 O O . TYR B 1 203 ? 2.44 23.809 10.027 1 98.72 203 TYR B O 1
ATOM 4134 N N . LEU B 1 204 ? 3.989 23.581 8.475 1 98.25 204 LEU B N 1
ATOM 4135 C CA . LEU B 1 204 ? 3.064 23.998 7.428 1 98.25 204 LEU B CA 1
ATOM 4136 C C . LEU B 1 204 ? 1.893 23.026 7.318 1 98.25 204 LEU B C 1
ATOM 4138 O O . LEU B 1 204 ? 0.737 23.447 7.233 1 98.25 204 LEU B O 1
ATOM 4142 N N . GLY B 1 205 ? 2.23 21.721 7.266 1 97.94 205 GLY B N 1
ATOM 4143 C CA . GLY B 1 205 ? 1.199 20.7 7.169 1 97.94 205 GLY B CA 1
ATOM 4144 C C . GLY B 1 205 ? 0.24 20.707 8.344 1 97.94 205 GLY B C 1
ATOM 4145 O O . GLY B 1 205 ? -0.966 20.52 8.17 1 97.94 205 GLY B O 1
ATOM 4146 N N . LEU B 1 206 ? 0.768 20.873 9.521 1 98.34 206 LEU B N 1
ATOM 4147 C CA . LEU B 1 206 ? -0.067 20.93 10.716 1 98.34 206 LEU B CA 1
ATOM 4148 C C . LEU B 1 206 ? -1.003 22.132 10.667 1 98.34 206 LEU B C 1
ATOM 4150 O O . LEU B 1 206 ? -2.193 22.01 10.968 1 98.34 206 LEU B O 1
ATOM 4154 N N . ALA B 1 207 ? -0.461 23.291 10.309 1 97.93 207 ALA B N 1
ATOM 4155 C CA . ALA B 1 207 ? -1.286 24.49 10.18 1 97.93 207 ALA B CA 1
ATOM 4156 C C . ALA B 1 207 ? -2.37 24.299 9.124 1 97.93 207 ALA B C 1
ATOM 4158 O O . ALA B 1 207 ? -3.514 24.717 9.317 1 97.93 207 ALA B O 1
ATOM 4159 N N . PHE B 1 208 ? -2.016 23.714 8.067 1 96.41 208 PHE B N 1
ATOM 4160 C CA . PHE B 1 208 ? -2.947 23.436 6.98 1 96.41 208 PHE B CA 1
ATOM 4161 C C . PHE B 1 208 ? -4.126 22.607 7.476 1 96.41 208 PHE B C 1
ATOM 4163 O O . PHE B 1 208 ? -5.278 22.901 7.151 1 96.41 208 PHE B O 1
ATOM 4170 N N . GLN B 1 209 ? -3.838 21.616 8.213 1 96.06 209 GLN B N 1
ATOM 4171 C CA . GLN B 1 209 ? -4.893 20.749 8.726 1 96.06 209 GLN B CA 1
ATOM 4172 C C . GLN B 1 209 ? -5.809 21.504 9.685 1 96.06 209 GLN B C 1
ATOM 4174 O O . GLN B 1 209 ? -7.031 21.353 9.633 1 96.06 209 GLN B O 1
ATOM 4179 N N . ILE B 1 210 ? -5.256 22.282 10.564 1 96.5 210 ILE B N 1
ATOM 4180 C CA . ILE B 1 210 ? -6.044 23.045 11.526 1 96.5 210 ILE B CA 1
ATOM 4181 C C . ILE B 1 210 ? -6.982 23.996 10.787 1 96.5 210 ILE B C 1
ATOM 4183 O O . ILE B 1 210 ? -8.161 24.107 11.131 1 96.5 210 ILE B O 1
ATOM 4187 N N . VAL B 1 211 ? -6.475 24.631 9.793 1 94.68 211 VAL B N 1
ATOM 4188 C CA . VAL B 1 211 ? -7.275 25.568 9.011 1 94.68 211 VAL B CA 1
ATOM 4189 C C . VAL B 1 211 ? -8.403 24.82 8.304 1 94.68 211 VAL B C 1
ATOM 4191 O O . VAL B 1 211 ? -9.539 25.297 8.258 1 94.68 211 VAL B O 1
ATOM 4194 N N . ASP B 1 212 ? -8.053 23.699 7.772 1 91.64 212 ASP B N 1
ATOM 4195 C CA . ASP B 1 212 ? -9.08 22.872 7.145 1 91.64 212 ASP B CA 1
ATOM 4196 C C . ASP B 1 212 ? -10.17 22.497 8.146 1 91.64 212 ASP B C 1
ATOM 4198 O O . ASP B 1 212 ? -11.354 22.475 7.804 1 91.64 212 ASP B O 1
ATOM 4202 N N . ASP B 1 213 ? -9.819 22.193 9.32 1 92.08 213 ASP B N 1
ATOM 4203 C CA . ASP B 1 213 ? -10.761 21.84 10.378 1 92.08 213 ASP B CA 1
ATOM 4204 C C . ASP B 1 213 ? -11.665 23.021 10.725 1 92.08 213 ASP B C 1
ATOM 4206 O O . ASP B 1 213 ? -12.85 22.839 11.013 1 92.08 213 ASP B O 1
ATOM 4210 N N . ILE B 1 214 ? -11.069 24.146 10.773 1 91.02 214 ILE B N 1
ATOM 4211 C CA . ILE B 1 214 ? -11.831 25.357 11.059 1 91.02 214 ILE B CA 1
ATOM 4212 C C . ILE B 1 214 ? -12.847 25.602 9.945 1 91.02 214 ILE B C 1
ATOM 4214 O O . ILE B 1 214 ? -14.021 25.865 10.215 1 91.02 214 ILE B O 1
ATOM 4218 N N . LEU B 1 215 ? -12.417 25.467 8.705 1 88.37 215 LEU B N 1
ATOM 4219 C CA . LEU B 1 215 ? -13.27 25.713 7.547 1 88.37 215 LEU B CA 1
ATOM 4220 C C . LEU B 1 215 ? -14.419 24.712 7.496 1 88.37 215 LEU B C 1
ATOM 4222 O O . LEU B 1 215 ? -15.517 25.043 7.044 1 88.37 215 LEU B O 1
ATOM 4226 N N . ASP B 1 216 ? -14.202 23.559 7.98 1 86.32 216 ASP B N 1
ATOM 4227 C CA . ASP B 1 216 ? -15.244 22.539 8.04 1 86.32 216 ASP B CA 1
ATOM 4228 C C . ASP B 1 216 ? -16.395 22.983 8.94 1 86.32 216 ASP B C 1
ATOM 4230 O O . ASP B 1 216 ? -17.521 22.5 8.8 1 86.32 216 ASP B O 1
ATOM 4234 N N . LEU B 1 217 ? -16.179 23.88 9.782 1 84.17 217 LEU B N 1
ATOM 4235 C CA . LEU B 1 217 ? -17.19 24.308 10.743 1 84.17 217 LEU B CA 1
ATOM 4236 C C . LEU B 1 217 ? -17.826 25.625 10.312 1 84.17 217 LEU B C 1
ATOM 4238 O O . LEU B 1 217 ? -18.959 25.927 10.694 1 84.17 217 LEU B O 1
ATOM 4242 N N . ILE B 1 218 ? -17.098 26.418 9.619 1 80.54 218 ILE B N 1
ATOM 4243 C CA . ILE B 1 218 ? -17.591 27.778 9.431 1 80.54 218 ILE B CA 1
ATOM 4244 C C . ILE B 1 218 ? -17.934 28.004 7.96 1 80.54 218 ILE B C 1
ATOM 4246 O O . ILE B 1 218 ? -18.624 28.968 7.618 1 80.54 218 ILE B O 1
ATOM 4250 N N . SER B 1 219 ? -17.353 27.249 7.083 1 74.53 219 SER B N 1
ATOM 4251 C CA . SER B 1 219 ? -17.505 27.544 5.662 1 74.53 219 SER B CA 1
ATOM 4252 C C . SER B 1 219 ? -18.774 26.914 5.099 1 74.53 219 SER B C 1
ATOM 4254 O O . SER B 1 219 ? -19.435 26.124 5.777 1 74.53 219 SER B O 1
ATOM 4256 N N . ASN B 1 220 ? -19.142 27.551 4.036 1 65.5 220 ASN B N 1
ATOM 4257 C CA . ASN B 1 220 ? -20.27 26.986 3.302 1 65.5 220 ASN B CA 1
ATOM 4258 C C . ASN B 1 220 ? -19.873 25.716 2.555 1 65.5 220 ASN B C 1
ATOM 4260 O O . ASN B 1 220 ? -18.723 25.569 2.139 1 65.5 220 ASN B O 1
ATOM 4264 N N . ALA B 1 221 ? -20.793 24.82 2.516 1 61.31 221 ALA B N 1
ATOM 4265 C CA . ALA B 1 221 ? -20.618 23.514 1.886 1 61.31 221 ALA B CA 1
ATOM 4266 C C . ALA B 1 221 ? -19.994 23.653 0.501 1 61.31 221 ALA B C 1
ATOM 4268 O O . ALA B 1 221 ? -19.198 22.807 0.084 1 61.31 221 ALA B O 1
ATOM 4269 N N . GLU B 1 222 ? -20.281 24.705 -0.074 1 57.12 222 GLU B N 1
ATOM 4270 C CA . GLU B 1 222 ? -19.837 24.903 -1.45 1 57.12 222 GLU B CA 1
ATOM 4271 C C . GLU B 1 222 ? -18.33 25.138 -1.515 1 57.12 222 GLU B C 1
ATOM 4273 O O . GLU B 1 222 ? -17.67 24.708 -2.463 1 57.12 222 GLU B O 1
ATOM 4278 N N . VAL B 1 223 ? -17.877 25.705 -0.48 1 57.17 223 VAL B N 1
ATOM 4279 C CA . VAL B 1 223 ? -16.466 26.077 -0.462 1 57.17 223 VAL B CA 1
ATOM 4280 C C . VAL B 1 223 ? -15.612 24.85 -0.147 1 57.17 223 VAL B C 1
ATOM 4282 O O . VAL B 1 223 ? -14.557 24.649 -0.752 1 57.17 223 VAL B O 1
ATOM 4285 N N . ILE B 1 224 ? -16.082 23.983 0.67 1 59.19 224 ILE B N 1
ATOM 4286 C CA . ILE B 1 224 ? -15.24 22.902 1.172 1 59.19 224 ILE B CA 1
ATOM 4287 C C . ILE B 1 224 ? -15.506 21.628 0.374 1 59.19 224 ILE B C 1
ATOM 4289 O O . ILE B 1 224 ? -14.687 20.705 0.374 1 59.19 224 ILE B O 1
ATOM 4293 N N . GLY B 1 225 ? -16.583 21.662 -0.503 1 59.79 225 GLY B N 1
ATOM 4294 C CA . GLY B 1 225 ? -16.907 20.524 -1.348 1 59.79 225 GLY B CA 1
ATOM 4295 C C . GLY B 1 225 ? -17.476 19.35 -0.574 1 59.79 225 GLY B C 1
ATOM 4296 O O . GLY B 1 225 ? -17.55 18.234 -1.094 1 59.79 225 GLY B O 1
ATOM 4297 N N . LYS B 1 226 ? -17.697 19.572 0.85 1 60.38 226 LYS B N 1
ATOM 4298 C CA . LYS B 1 226 ? -18.354 18.614 1.735 1 60.38 226 LYS B CA 1
ATOM 4299 C C . LYS B 1 226 ? -19.329 19.314 2.677 1 60.38 226 LYS B C 1
ATOM 4301 O O . LYS B 1 226 ? -19.253 20.53 2.866 1 60.38 226 LYS B O 1
ATOM 4306 N N . PRO B 1 227 ? -20.286 18.447 3.126 1 65.68 227 PRO B N 1
ATOM 4307 C CA . PRO B 1 227 ? -21.205 19.063 4.085 1 65.68 227 PRO B CA 1
ATOM 4308 C C . PRO B 1 227 ? -20.49 19.62 5.314 1 65.68 227 PRO B C 1
ATOM 4310 O O . PRO B 1 227 ? -19.51 19.035 5.78 1 65.68 227 PRO B O 1
ATOM 4313 N N . ILE B 1 228 ? -20.901 20.671 5.698 1 67.17 228 ILE B N 1
ATOM 4314 C CA . ILE B 1 228 ? -20.345 21.327 6.877 1 67.17 228 ILE B CA 1
ATOM 4315 C C . ILE B 1 228 ? -20.468 20.403 8.087 1 67.17 228 ILE B C 1
ATOM 4317 O O . ILE B 1 228 ? -21.484 19.725 8.259 1 67.17 228 ILE B O 1
ATOM 4321 N N . GLY B 1 229 ? -19.411 20.336 8.806 1 77 229 GLY B N 1
ATOM 4322 C CA . GLY B 1 229 ? -19.438 19.59 10.054 1 77 229 GLY B CA 1
ATOM 4323 C C . GLY B 1 229 ? -19.33 18.09 9.854 1 77 229 GLY B C 1
ATOM 4324 O O . GLY B 1 229 ? -19.78 17.312 10.698 1 77 229 GLY B O 1
ATOM 4325 N N . SER B 1 230 ? -18.845 17.762 8.71 1 76.77 230 SER B N 1
ATOM 4326 C CA . SER B 1 230 ? -18.734 16.338 8.411 1 76.77 230 SER B CA 1
ATOM 4327 C C . SER B 1 230 ? -17.839 15.629 9.421 1 76.77 230 SER B C 1
ATOM 4329 O O . SER B 1 230 ? -18.119 14.496 9.819 1 76.77 230 SER B O 1
ATOM 4331 N N . ASP B 1 231 ? -16.871 16.307 9.877 1 85.37 231 ASP B N 1
ATOM 4332 C CA . ASP B 1 231 ? -15.968 15.716 10.859 1 85.37 231 ASP B CA 1
ATOM 4333 C C . ASP B 1 231 ? -16.678 15.488 12.192 1 85.37 231 ASP B C 1
ATOM 4335 O O . ASP B 1 231 ? -16.528 14.431 12.808 1 85.37 231 ASP B O 1
ATOM 4339 N N . LEU B 1 232 ? -17.402 16.469 12.486 1 82.4 232 LEU B N 1
ATOM 4340 C CA . LEU B 1 232 ? -18.139 16.369 13.742 1 82.4 232 LEU B CA 1
ATOM 4341 C C . LEU B 1 232 ? -19.206 15.283 13.661 1 82.4 232 LEU B C 1
ATOM 4343 O O . LEU B 1 232 ? -19.402 14.527 14.615 1 82.4 232 LEU B O 1
ATOM 4347 N N . LYS B 1 233 ? -19.846 15.275 12.598 1 80.54 233 LYS B N 1
ATOM 4348 C CA . LYS B 1 233 ? -20.875 14.262 12.38 1 80.54 233 LYS B CA 1
ATOM 4349 C C . LYS B 1 233 ? -20.293 12.855 12.488 1 80.54 233 LYS B C 1
ATOM 4351 O O . LYS B 1 233 ? -20.957 11.939 12.977 1 80.54 233 LYS B O 1
ATOM 4356 N N . ASN B 1 234 ? -19.083 12.798 12.081 1 83.4 234 ASN B N 1
ATOM 4357 C CA . ASN B 1 234 ? -18.425 11.496 12.096 1 83.4 234 ASN B CA 1
ATOM 4358 C C . ASN B 1 234 ? -17.725 11.237 13.427 1 83.4 234 ASN B C 1
ATOM 4360 O O . ASN B 1 234 ? -17.109 10.187 13.615 1 83.4 234 ASN B O 1
ATOM 4364 N N . GLY B 1 235 ? -17.784 12.26 14.299 1 87.59 235 GLY B N 1
ATOM 4365 C CA . GLY B 1 235 ? -17.268 12.07 15.646 1 87.59 235 GLY B CA 1
ATOM 4366 C C . GLY B 1 235 ? -15.82 12.498 15.796 1 87.59 235 GLY B C 1
ATOM 4367 O O . GLY B 1 235 ? -15.2 12.254 16.833 1 87.59 235 GLY B O 1
ATOM 4368 N N . ASN B 1 236 ? -15.309 13.109 14.794 1 90.14 236 ASN B N 1
ATOM 4369 C CA . ASN B 1 236 ? -13.934 13.593 14.863 1 90.14 236 ASN B CA 1
ATOM 4370 C C . ASN B 1 236 ? -13.847 14.933 15.587 1 90.14 236 ASN B C 1
ATOM 4372 O O . ASN B 1 236 ? -14.351 15.944 15.094 1 90.14 236 ASN B O 1
ATOM 4376 N N . LEU B 1 237 ? -13.245 14.907 16.728 1 92.35 237 LEU B N 1
ATOM 4377 C CA . LEU B 1 237 ? -13.079 16.146 17.48 1 92.35 237 LEU B CA 1
ATOM 4378 C C . LEU B 1 237 ? -11.791 16.857 17.079 1 92.35 237 LEU B C 1
ATOM 4380 O O . LEU B 1 237 ? -10.709 16.505 17.554 1 92.35 237 LEU B O 1
ATOM 4384 N N . THR B 1 238 ? -11.933 17.847 16.279 1 94.21 238 THR B N 1
ATOM 4385 C CA . THR B 1 238 ? -10.796 18.59 15.745 1 94.21 238 THR B CA 1
ATOM 4386 C C . THR B 1 238 ? -10.407 19.73 16.682 1 94.21 238 THR B C 1
ATOM 4388 O O . THR B 1 238 ? -11.006 19.898 17.746 1 94.21 238 THR B O 1
ATOM 4391 N N . ALA B 1 239 ? -9.439 20.504 16.32 1 94.07 239 ALA B N 1
ATOM 4392 C CA . ALA B 1 239 ? -8.819 21.497 17.193 1 94.07 239 ALA B CA 1
ATOM 4393 C C . ALA B 1 239 ? -9.85 22.501 17.7 1 94.07 239 ALA B C 1
ATOM 4395 O O . ALA B 1 239 ? -9.957 22.736 18.906 1 94.07 239 ALA B O 1
ATOM 4396 N N . PRO B 1 240 ? -10.718 23.031 16.813 1 92.29 240 PRO B N 1
ATOM 4397 C CA . PRO B 1 240 ? -11.704 23.99 17.319 1 92.29 240 PRO B CA 1
ATOM 4398 C C . PRO B 1 240 ? -12.675 23.366 18.319 1 92.29 240 PRO B C 1
ATOM 4400 O O . PRO B 1 240 ? -13.099 24.029 19.269 1 92.29 240 PRO B O 1
ATOM 4403 N N . ILE B 1 241 ? -13 22.163 18.124 1 91.03 241 ILE B N 1
ATOM 4404 C CA . ILE B 1 241 ? -13.915 21.463 19.018 1 91.03 241 ILE B CA 1
ATOM 4405 C C . ILE B 1 241 ? -13.207 21.143 20.333 1 91.03 241 ILE B C 1
ATOM 4407 O O . ILE B 1 241 ? -13.777 21.325 21.412 1 91.03 241 ILE B O 1
ATOM 4411 N N . LEU B 1 242 ? -12.01 20.694 20.256 1 92.75 242 LEU B N 1
ATOM 4412 C CA . LEU B 1 242 ? -11.244 20.337 21.445 1 92.75 242 LEU B CA 1
ATOM 4413 C C . LEU B 1 242 ? -11.08 21.54 22.367 1 92.75 242 LEU B C 1
ATOM 4415 O O . LEU B 1 242 ? -11.216 21.416 23.586 1 92.75 242 LEU B O 1
ATOM 4419 N N . PHE B 1 243 ? -10.896 22.653 21.809 1 92.21 243 PHE B N 1
ATOM 4420 C CA . PHE B 1 243 ? -10.707 23.872 22.588 1 92.21 243 PHE B CA 1
ATOM 4421 C C . PHE B 1 243 ? -12.03 24.352 23.172 1 92.21 243 PHE B C 1
ATOM 4423 O O . PHE B 1 243 ? -12.047 25.17 24.094 1 92.21 243 PHE B O 1
ATOM 4430 N N . SER B 1 244 ? -13.144 23.771 22.682 1 89.15 244 SER B N 1
ATOM 4431 C CA . SER B 1 244 ? -14.471 24.186 23.124 1 89.15 244 SER B CA 1
ATOM 4432 C C . SER B 1 244 ? -15.04 23.215 24.153 1 89.15 244 SER B C 1
ATOM 4434 O O . SER B 1 244 ? -16.108 23.457 24.718 1 89.15 244 SER B O 1
ATOM 4436 N N . LEU B 1 245 ? -14.39 22.176 24.416 1 87.69 245 LEU B N 1
ATOM 4437 C CA . LEU B 1 245 ? -14.91 21.084 25.232 1 87.69 245 LEU B CA 1
ATOM 4438 C C . LEU B 1 245 ? -15.21 21.56 26.65 1 87.69 245 LEU B C 1
ATOM 4440 O O . LEU B 1 245 ? -16.095 21.019 27.317 1 87.69 245 LEU B O 1
ATOM 4444 N N . PRO B 1 246 ? -14.527 22.566 27.181 1 81.25 246 PRO B N 1
ATOM 4445 C CA . PRO B 1 246 ? -14.882 23.045 28.519 1 81.25 246 PRO B CA 1
ATOM 4446 C C . PRO B 1 246 ? -16.308 23.586 28.593 1 81.25 246 PRO B C 1
ATOM 4448 O O . PRO B 1 246 ? -16.867 23.715 29.686 1 81.25 246 PRO B O 1
ATOM 4451 N N . ASN B 1 247 ? -16.971 23.747 27.507 1 81.59 247 ASN B N 1
ATOM 4452 C CA . ASN B 1 247 ? -18.354 24.209 27.465 1 81.59 247 ASN B CA 1
ATOM 4453 C C . ASN B 1 247 ? -19.336 23.054 27.635 1 81.59 247 ASN B C 1
ATOM 4455 O O . ASN B 1 247 ? -19.42 22.174 26.776 1 81.59 247 ASN B O 1
ATOM 4459 N N . ILE B 1 248 ? -20.092 23.127 28.576 1 78.54 248 ILE B N 1
ATOM 4460 C CA . ILE B 1 248 ? -20.983 22.041 28.972 1 78.54 248 ILE B CA 1
ATOM 4461 C C . ILE B 1 248 ? -22.027 21.807 27.882 1 78.54 248 ILE B C 1
ATOM 4463 O O . ILE B 1 248 ? -22.439 20.67 27.643 1 78.54 248 ILE B O 1
ATOM 4467 N N . ASN B 1 249 ? -22.453 22.847 27.319 1 79.9 249 ASN B N 1
ATOM 4468 C CA . ASN B 1 249 ? -23.451 22.702 26.265 1 79.9 249 ASN B CA 1
ATOM 4469 C C . ASN B 1 249 ? -22.912 21.893 25.089 1 79.9 249 ASN B C 1
ATOM 4471 O O . ASN B 1 249 ? -23.648 21.121 24.472 1 79.9 249 ASN B O 1
ATOM 4475 N N . LEU B 1 250 ? -21.722 22.088 24.834 1 82.65 250 LEU B N 1
ATOM 4476 C CA . LEU B 1 250 ? -21.105 21.336 23.746 1 82.65 250 LEU B CA 1
ATOM 4477 C C . LEU B 1 250 ? -20.969 19.862 24.113 1 82.65 250 LEU B C 1
ATOM 4479 O O . LEU B 1 250 ? -21.211 18.986 23.28 1 82.65 250 LEU B O 1
ATOM 4483 N N . VAL B 1 251 ? -20.596 19.626 25.338 1 83.88 251 VAL B N 1
ATOM 4484 C CA . VAL B 1 251 ? -20.437 18.254 25.809 1 83.88 251 VAL B CA 1
ATOM 4485 C C . VAL B 1 251 ? -21.768 17.513 25.7 1 83.88 251 VAL B C 1
ATOM 4487 O O . VAL B 1 251 ? -21.81 16.362 25.26 1 83.88 251 VAL B O 1
ATOM 4490 N N . ASN B 1 252 ? -22.763 18.205 26.059 1 81.68 252 ASN B N 1
ATOM 4491 C CA . ASN B 1 252 ? -24.092 17.61 25.973 1 81.68 252 ASN B CA 1
ATOM 4492 C C . ASN B 1 252 ? -24.488 17.328 24.526 1 81.68 252 ASN B C 1
ATOM 4494 O O . ASN B 1 252 ? -25.087 16.292 24.233 1 81.68 252 ASN B O 1
ATOM 4498 N N . PHE B 1 253 ? -24.152 18.199 23.768 1 79.65 253 PHE B N 1
ATOM 4499 C CA . PHE B 1 253 ? -24.452 18.056 22.348 1 79.65 253 PHE B CA 1
ATOM 4500 C C . PHE B 1 253 ? -23.718 16.859 21.757 1 79.65 253 PHE B C 1
ATOM 4502 O O . PHE B 1 253 ? -24.312 16.053 21.037 1 79.65 253 PHE B O 1
ATOM 4509 N N . LEU B 1 254 ? -22.475 16.753 22.067 1 84.29 254 LEU B N 1
ATOM 4510 C CA . LEU B 1 254 ? -21.651 15.668 21.547 1 84.29 254 LEU B CA 1
ATOM 4511 C C . LEU B 1 254 ? -22.15 14.317 22.05 1 84.29 254 LEU B C 1
ATOM 4513 O O . LEU B 1 254 ? -22.087 13.319 21.329 1 84.29 254 LEU B O 1
ATOM 4517 N N . SER B 1 255 ? -22.624 14.36 23.214 1 83.79 255 SER B N 1
ATOM 4518 C CA . SER B 1 255 ? -23.187 13.134 23.768 1 83.79 255 SER B CA 1
ATOM 4519 C C . SER B 1 255 ? -24.419 12.689 22.988 1 83.79 255 SER B C 1
ATOM 4521 O O . SER B 1 255 ? -24.624 11.493 22.769 1 83.79 255 SER B O 1
ATOM 4523 N N . LYS B 1 256 ? -25.143 13.641 22.579 1 81.11 256 LYS B N 1
ATOM 4524 C CA . LYS B 1 256 ? -26.335 13.335 21.794 1 81.11 256 LYS B CA 1
ATOM 4525 C C . LYS B 1 256 ? -25.962 12.83 20.403 1 81.11 256 LYS B C 1
ATOM 4527 O O . LYS B 1 256 ? -26.595 11.91 19.881 1 81.11 256 LYS B O 1
ATOM 4532 N N . LEU B 1 257 ? -25.008 13.481 19.88 1 80.47 257 LEU B N 1
ATOM 4533 C CA . LEU B 1 257 ? -24.54 13.085 18.556 1 80.47 257 LEU B CA 1
ATOM 4534 C C . LEU B 1 257 ? -24.013 11.654 18.571 1 80.47 257 LEU B C 1
ATOM 4536 O O . LEU B 1 257 ? -24.245 10.893 17.63 1 80.47 257 LEU B O 1
ATOM 4540 N N . LYS B 1 258 ? -23.3 11.359 19.58 1 79.32 258 LYS B N 1
ATOM 4541 C CA . LYS B 1 258 ? -22.75 10.014 19.724 1 79.32 258 LYS B CA 1
ATOM 4542 C C . LYS B 1 258 ? -23.859 8.969 19.781 1 79.32 258 LYS B C 1
ATOM 4544 O O . LYS B 1 258 ? -23.698 7.856 19.277 1 79.32 258 LYS B O 1
ATOM 4549 N N . LYS B 1 259 ? -24.964 9.381 20.271 1 75.45 259 LYS B N 1
ATOM 4550 C CA . LYS B 1 259 ? -26.092 8.465 20.415 1 75.45 259 LYS B CA 1
ATOM 4551 C C . LYS B 1 259 ? -26.952 8.45 19.155 1 75.45 259 LYS B C 1
ATOM 4553 O O . LYS B 1 259 ? -27.998 7.798 19.119 1 75.45 259 LYS B O 1
ATOM 4558 N N . LYS B 1 260 ? -26.389 9.063 18.141 1 70.25 260 LYS B N 1
ATOM 4559 C CA . LYS B 1 260 ? -27.054 9.135 16.843 1 70.25 260 LYS B CA 1
ATOM 4560 C C . LYS B 1 260 ? -28.458 9.718 16.976 1 70.25 260 LYS B C 1
ATOM 4562 O O . LYS B 1 260 ? -29.392 9.257 16.316 1 70.25 260 LYS B O 1
ATOM 4567 N N . GLU B 1 261 ? -28.55 10.422 17.904 1 71.01 261 GLU B N 1
ATOM 4568 C CA . GLU B 1 261 ? -29.807 11.157 18.006 1 71.01 261 GLU B CA 1
ATOM 4569 C C . GLU B 1 261 ? -29.949 12.168 16.871 1 71.01 261 GLU B C 1
ATOM 4571 O O . GLU B 1 261 ? -28.95 12.679 16.359 1 71.01 261 GLU B O 1
ATOM 4576 N N . ALA B 1 262 ? -31.042 12.016 16.213 1 58.12 262 ALA B N 1
ATOM 4577 C CA . ALA B 1 262 ? -31.33 12.929 15.109 1 58.12 262 ALA B CA 1
ATOM 4578 C C . ALA B 1 262 ? -31.059 14.377 15.51 1 58.12 262 ALA B C 1
ATOM 4580 O O . ALA B 1 262 ? -31.829 14.972 16.267 1 58.12 262 ALA B O 1
ATOM 4581 N N . ILE B 1 263 ? -29.899 14.708 15.452 1 60.49 263 ILE B N 1
ATOM 4582 C CA . ILE B 1 263 ? -29.591 16.1 15.762 1 60.49 263 ILE B CA 1
ATOM 4583 C C . ILE B 1 263 ? -29.268 16.856 14.475 1 60.49 263 ILE B C 1
ATOM 4585 O O . ILE B 1 263 ? -28.566 16.338 13.603 1 60.49 263 ILE B O 1
ATOM 4589 N N . ASN B 1 264 ? -30.058 17.898 14.216 1 57.07 264 ASN B N 1
ATOM 4590 C CA . ASN B 1 264 ? -29.786 18.809 13.11 1 57.07 264 ASN B CA 1
ATOM 4591 C C . ASN B 1 264 ? -28.494 19.589 13.331 1 57.07 264 ASN B C 1
ATOM 4593 O O . ASN B 1 264 ? -28.395 20.381 14.27 1 57.07 264 ASN B O 1
ATOM 4597 N N . LEU B 1 265 ? -27.456 19.072 12.824 1 59.88 265 LEU B N 1
ATOM 4598 C CA . LEU B 1 265 ? -26.174 19.764 12.91 1 59.88 265 LEU B CA 1
ATOM 4599 C C . LEU B 1 265 ? -26.292 21.192 12.39 1 59.88 265 LEU B C 1
ATOM 4601 O O . LEU B 1 265 ? -25.329 21.961 12.451 1 59.88 265 LEU B O 1
ATOM 4605 N N . ASN B 1 266 ? -27.449 21.564 12.113 1 55.89 266 ASN B N 1
ATOM 4606 C CA . ASN B 1 266 ? -27.677 22.912 11.603 1 55.89 266 ASN B CA 1
ATOM 4607 C C . ASN B 1 266 ? -27.014 23.965 12.487 1 55.89 266 ASN B C 1
ATOM 4609 O O . ASN B 1 266 ? -26.4 23.633 13.502 1 55.89 266 ASN B O 1
ATOM 4613 N N . ASN B 1 267 ? -27.289 25.311 12.33 1 57.46 267 ASN B N 1
ATOM 4614 C CA . ASN B 1 267 ? -26.812 26.632 12.727 1 57.46 267 ASN B CA 1
ATOM 4615 C C . ASN B 1 267 ? -26.565 26.709 14.231 1 57.46 267 ASN B C 1
ATOM 4617 O O . ASN B 1 267 ? -25.603 27.339 14.674 1 57.46 267 ASN B O 1
ATOM 4621 N N . LEU B 1 268 ? -27.314 26.114 14.993 1 54.11 268 LEU B N 1
ATOM 4622 C CA . LEU B 1 268 ? -27.254 26.376 16.427 1 54.11 268 LEU B CA 1
ATOM 4623 C C . LEU B 1 268 ? -26.017 25.733 17.046 1 54.11 268 LEU B C 1
ATOM 4625 O O . LEU B 1 268 ? -25.347 26.344 17.881 1 54.11 268 LEU B O 1
ATOM 4629 N N . ASN B 1 269 ? -25.566 24.632 16.58 1 57.79 269 ASN B N 1
ATOM 4630 C CA . ASN B 1 269 ? -24.475 23.935 17.252 1 57.79 269 ASN B CA 1
ATOM 4631 C C . ASN B 1 269 ? -23.115 24.483 16.828 1 57.79 269 ASN B C 1
ATOM 4633 O O . ASN B 1 269 ? -22.202 24.59 17.648 1 57.79 269 ASN B O 1
ATOM 4637 N N . LEU B 1 270 ? -23.294 25.11 15.76 1 68.4 270 LEU B N 1
ATOM 4638 C CA . LEU B 1 270 ? -22.093 25.819 15.334 1 68.4 270 LEU B CA 1
ATOM 4639 C C . LEU B 1 270 ? -21.924 27.12 16.111 1 68.4 270 LEU B C 1
ATOM 4641 O O . LEU B 1 270 ? -20.798 27.545 16.381 1 68.4 270 LEU B O 1
ATOM 4645 N N . GLU B 1 271 ? -23.061 27.489 16.538 1 73.56 271 GLU B N 1
ATOM 4646 C CA . GLU B 1 271 ? -23.044 28.695 17.361 1 73.56 271 GLU B CA 1
ATOM 4647 C C . GLU B 1 271 ? -22.365 28.437 18.704 1 73.56 271 GLU B C 1
ATOM 4649 O O . GLU B 1 271 ? -21.646 29.297 19.217 1 73.56 271 GLU B O 1
ATOM 4654 N N . ILE B 1 272 ? -22.583 27.329 19.193 1 74.58 272 ILE B N 1
ATOM 4655 C CA . ILE B 1 272 ? -21.983 26.974 20.474 1 74.58 272 ILE B CA 1
ATOM 4656 C C . ILE B 1 272 ? -20.463 26.934 20.338 1 74.58 272 ILE B C 1
ATOM 4658 O O . ILE B 1 272 ? -19.742 27.411 21.218 1 74.58 272 ILE B O 1
ATOM 4662 N N . ILE B 1 273 ? -20.075 26.519 19.275 1 77.55 273 ILE B N 1
ATOM 4663 C CA . ILE B 1 273 ? -18.638 26.415 19.046 1 77.55 273 ILE B CA 1
ATOM 4664 C C . ILE B 1 273 ? -18.039 27.811 18.884 1 77.55 273 ILE B C 1
ATOM 4666 O O . ILE B 1 273 ? -16.996 28.117 19.467 1 77.55 273 ILE B O 1
ATOM 4670 N N . ASN B 1 274 ? -18.757 28.556 18.198 1 75.4 274 ASN B N 1
ATOM 4671 C CA . ASN B 1 274 ? -18.3 29.921 17.964 1 75.4 274 ASN B CA 1
ATOM 4672 C C . ASN B 1 274 ? -18.228 30.719 19.263 1 75.4 274 ASN B C 1
ATOM 4674 O O . ASN B 1 274 ? -17.312 31.521 19.454 1 75.4 274 ASN B O 1
ATOM 4678 N N . GLN B 1 275 ? -19.063 30.441 20.102 1 78.08 275 GLN B N 1
ATOM 4679 C CA . GLN B 1 275 ? -19.164 31.206 21.34 1 78.08 275 GLN B CA 1
ATOM 4680 C C . GLN B 1 275 ? -18.17 30.702 22.382 1 78.08 275 GLN B C 1
ATOM 4682 O O . GLN B 1 275 ? -17.83 31.422 23.323 1 78.08 275 GLN B O 1
ATOM 4687 N N . SER B 1 276 ? -17.635 29.5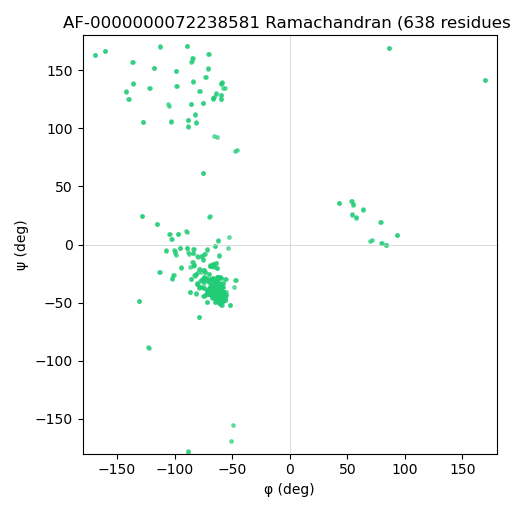96 22.202 1 82.01 276 SER B N 1
ATOM 4688 C CA . SER B 1 276 ? -16.752 28.983 23.189 1 82.01 276 SER B CA 1
ATOM 4689 C C . SER B 1 276 ? -15.307 29.428 22.991 1 82.01 276 SER B C 1
ATOM 4691 O O . SER B 1 276 ? -14.442 29.133 23.818 1 82.01 276 SER B O 1
ATOM 4693 N N . GLY B 1 277 ? -14.978 30.193 21.888 1 86.93 277 GLY B N 1
ATOM 4694 C CA . GLY B 1 277 ? -13.624 30.645 21.61 1 86.93 277 GLY B CA 1
ATOM 4695 C C . GLY B 1 277 ? -12.752 29.57 20.988 1 86.93 277 GLY B C 1
ATOM 4696 O O . GLY B 1 277 ? -11.544 29.76 20.825 1 86.93 277 GLY B O 1
ATOM 4697 N N . GLY B 1 278 ? -13.346 28.483 20.796 1 90.67 278 GLY B N 1
ATOM 4698 C CA . GLY B 1 278 ? -12.596 27.367 20.241 1 90.67 278 GLY B CA 1
ATOM 4699 C C . GLY B 1 278 ? -11.993 27.67 18.882 1 90.67 278 GLY B C 1
ATOM 4700 O O . GLY B 1 278 ? -10.864 27.266 18.594 1 90.67 278 GLY B O 1
ATOM 4701 N N . ILE B 1 279 ? -12.665 28.399 18.059 1 91.45 279 ILE B N 1
ATOM 4702 C CA . ILE B 1 279 ? -12.193 28.765 16.728 1 91.45 279 ILE B CA 1
ATOM 4703 C C . ILE B 1 279 ? -10.994 29.703 16.845 1 91.45 279 ILE B C 1
ATOM 4705 O O . ILE B 1 279 ? -9.98 29.512 16.169 1 91.45 279 ILE B O 1
ATOM 4709 N N . GLU B 1 280 ? -11.063 30.663 17.743 1 92.87 280 GLU B N 1
ATOM 4710 C CA . GLU B 1 280 ? -9.981 31.623 17.94 1 92.87 280 GLU B CA 1
ATOM 4711 C C . GLU B 1 280 ? -8.708 30.928 18.418 1 92.87 280 GLU B C 1
ATOM 4713 O O . GLU B 1 280 ? -7.611 31.245 17.955 1 92.87 280 GLU B O 1
ATOM 4718 N N . LYS B 1 281 ? -8.885 30.034 19.325 1 94.42 281 LYS B N 1
ATOM 4719 C CA . LYS B 1 281 ? -7.735 29.295 19.837 1 94.42 281 LYS B CA 1
ATOM 4720 C C . LYS B 1 281 ? -7.104 28.434 18.745 1 94.42 281 LYS B C 1
ATOM 4722 O O . LYS B 1 281 ? -5.882 28.284 18.695 1 94.42 281 LYS B O 1
ATOM 4727 N N . ALA B 1 282 ? -7.922 27.852 17.947 1 95.22 282 ALA B N 1
ATOM 4728 C CA . ALA B 1 282 ? -7.414 27.058 16.832 1 95.22 282 ALA B CA 1
ATOM 4729 C C . ALA B 1 282 ? -6.663 27.933 15.833 1 95.22 282 ALA B C 1
ATOM 4731 O O . ALA B 1 282 ? -5.63 27.527 15.296 1 95.22 282 ALA B O 1
ATOM 4732 N N . VAL B 1 283 ? -7.194 29.146 15.582 1 95.38 283 VAL B N 1
ATOM 4733 C CA . VAL B 1 283 ? -6.53 30.092 14.691 1 95.38 283 VAL B CA 1
ATOM 4734 C C . VAL B 1 283 ? -5.164 30.467 15.261 1 95.38 283 VAL B C 1
ATOM 4736 O O . VAL B 1 283 ? -4.175 30.535 14.527 1 95.38 283 VAL B O 1
ATOM 4739 N N . ASP B 1 284 ? -5.13 30.707 16.526 1 96.67 284 ASP B N 1
ATOM 4740 C CA . ASP B 1 284 ? -3.873 31.046 17.186 1 96.67 284 ASP B CA 1
ATOM 4741 C C . ASP B 1 284 ? -2.853 29.92 17.035 1 96.67 284 ASP B C 1
ATOM 4743 O O . ASP B 1 284 ? -1.676 30.173 16.77 1 96.67 284 ASP B O 1
ATOM 4747 N N . LEU B 1 285 ? -3.303 28.749 17.252 1 97.23 285 LEU B N 1
ATOM 4748 C CA . LEU B 1 285 ? -2.419 27.595 17.133 1 97.23 285 LEU B CA 1
ATOM 4749 C C . LEU B 1 285 ? -1.886 27.462 15.71 1 97.23 285 LEU B C 1
ATOM 4751 O O . LEU B 1 285 ? -0.692 27.233 15.509 1 97.23 285 LEU B O 1
ATOM 4755 N N . ALA B 1 286 ? -2.753 27.566 14.7 1 97.67 286 ALA B N 1
ATOM 4756 C CA . ALA B 1 286 ? -2.341 27.517 13.299 1 97.67 286 ALA B CA 1
ATOM 4757 C C . ALA B 1 286 ? -1.325 28.612 12.987 1 97.67 286 ALA B C 1
ATOM 4759 O O . ALA B 1 286 ? -0.345 28.374 12.277 1 97.67 286 ALA B O 1
ATOM 4760 N N . SER B 1 287 ? -1.56 29.803 13.529 1 97.74 287 SER B N 1
ATOM 4761 C CA . SER B 1 287 ? -0.665 30.935 13.315 1 97.74 287 SER B CA 1
ATOM 4762 C C . SER B 1 287 ? 0.711 30.674 13.92 1 97.74 287 SER B C 1
ATOM 4764 O O . SER B 1 287 ? 1.732 31.036 13.332 1 97.74 287 SER B O 1
ATOM 4766 N N . GLU B 1 288 ? 0.679 30.106 15.052 1 97.98 288 GLU B N 1
ATOM 4767 C CA . GLU B 1 288 ? 1.943 29.747 15.689 1 97.98 288 GLU B CA 1
ATOM 4768 C C . GLU B 1 288 ? 2.738 28.771 14.828 1 97.98 288 GLU B C 1
ATOM 4770 O O . GLU B 1 288 ? 3.956 28.904 14.692 1 97.98 288 GLU B O 1
ATOM 4775 N N . TYR B 1 289 ? 2.1 27.794 14.331 1 98.37 289 TYR B N 1
ATOM 4776 C CA . TYR B 1 289 ? 2.765 26.818 13.475 1 98.37 289 TYR B CA 1
ATOM 4777 C C . TYR B 1 289 ? 3.279 27.474 12.199 1 98.37 289 TYR B C 1
ATOM 4779 O O . TYR B 1 289 ? 4.367 27.145 11.72 1 98.37 289 TYR B O 1
ATOM 4787 N N . ILE B 1 290 ? 2.519 28.397 11.637 1 98.06 290 ILE B N 1
ATOM 4788 C CA . ILE B 1 290 ? 2.956 29.099 10.435 1 98.06 290 ILE B CA 1
ATOM 4789 C C . ILE B 1 290 ? 4.195 29.934 10.747 1 98.06 290 ILE B C 1
ATOM 4791 O O . ILE B 1 290 ? 5.15 29.955 9.967 1 98.06 290 ILE B O 1
ATOM 4795 N N . TYR B 1 291 ? 4.157 30.635 11.854 1 97.92 291 TYR B N 1
ATOM 4796 C CA . TYR B 1 291 ? 5.312 31.421 12.272 1 97.92 291 TYR B CA 1
ATOM 4797 C C . TYR B 1 291 ? 6.552 30.544 12.397 1 97.92 291 TYR B C 1
ATOM 4799 O O . TYR B 1 291 ? 7.626 30.903 11.908 1 97.92 291 TYR B O 1
ATOM 4807 N N . THR B 1 292 ? 6.401 29.436 13.053 1 98.36 292 THR B N 1
ATOM 4808 C CA . THR B 1 292 ? 7.507 28.501 13.226 1 98.36 292 THR B CA 1
ATOM 4809 C C . THR B 1 292 ? 7.977 27.962 11.878 1 98.36 292 THR B C 1
ATOM 4811 O O . THR B 1 292 ? 9.178 27.799 11.653 1 98.36 292 THR B O 1
ATOM 4814 N N . SER B 1 293 ? 7.015 27.623 10.987 1 98.56 293 SER B N 1
ATOM 4815 C CA . SER B 1 293 ? 7.34 27.136 9.65 1 98.56 293 SER B CA 1
ATOM 4816 C C . SER B 1 293 ? 8.203 28.138 8.891 1 98.56 293 SER B C 1
ATOM 4818 O O . SER B 1 293 ? 9.215 27.766 8.293 1 98.56 293 SER B O 1
ATOM 4820 N N . VAL B 1 294 ? 7.863 29.434 8.937 1 98.17 294 VAL B N 1
ATOM 4821 C CA . VAL B 1 294 ? 8.593 30.487 8.24 1 98.17 294 VAL B CA 1
ATOM 4822 C C . VAL B 1 294 ? 10.002 30.608 8.815 1 98.17 294 VAL B C 1
ATOM 4824 O O . VAL B 1 294 ? 10.968 30.804 8.073 1 98.17 294 VAL B O 1
ATOM 4827 N N . ARG B 1 295 ? 10.154 30.477 10.1 1 98.29 295 ARG B N 1
ATOM 4828 C CA . ARG B 1 295 ? 11.457 30.576 10.749 1 98.29 295 ARG B CA 1
ATOM 4829 C C . ARG B 1 295 ? 12.392 29.469 10.273 1 98.29 295 ARG B C 1
ATOM 4831 O O . ARG B 1 295 ? 13.606 29.668 10.188 1 98.29 295 ARG B O 1
ATOM 4838 N N . CYS B 1 296 ? 11.864 28.309 9.933 1 98.22 296 CYS B N 1
ATOM 4839 C CA . CYS B 1 296 ? 12.667 27.187 9.459 1 98.22 296 CYS B CA 1
ATOM 4840 C C . CYS B 1 296 ? 13.319 27.51 8.12 1 98.22 296 CYS B C 1
ATOM 4842 O O . CYS B 1 296 ? 14.301 26.875 7.733 1 98.22 296 CYS B O 1
ATOM 4844 N N . LEU B 1 297 ? 12.813 28.512 7.39 1 97.85 297 LEU B N 1
ATOM 4845 C CA . LEU B 1 297 ? 13.325 28.864 6.07 1 97.85 297 LEU B CA 1
ATOM 4846 C C . LEU B 1 297 ? 14.543 29.774 6.184 1 97.85 297 LEU B C 1
ATOM 4848 O O . LEU B 1 297 ? 15.184 30.089 5.179 1 97.85 297 LEU B O 1
ATOM 4852 N N . ASN B 1 298 ? 14.902 30.17 7.401 1 96.93 298 ASN B N 1
ATOM 4853 C CA . ASN B 1 298 ? 16.027 31.073 7.615 1 96.93 298 ASN B CA 1
ATOM 4854 C C . ASN B 1 298 ? 17.344 30.443 7.17 1 96.93 298 ASN B C 1
ATOM 4856 O O . ASN B 1 298 ? 18.333 31.147 6.955 1 96.93 298 ASN B O 1
ATOM 4860 N N . CYS B 1 299 ? 17.347 29.149 6.985 1 95.19 299 CYS B N 1
ATOM 4861 C CA . CYS B 1 299 ? 18.542 28.434 6.551 1 95.19 299 CYS B CA 1
ATOM 4862 C C . CYS B 1 299 ? 18.789 28.638 5.062 1 95.19 299 CYS B C 1
ATOM 4864 O O . CYS B 1 299 ? 19.87 28.328 4.559 1 95.19 299 CYS B O 1
ATOM 4866 N N . LEU B 1 300 ? 17.838 29.226 4.35 1 95.09 300 LEU B N 1
ATOM 4867 C CA . LEU B 1 300 ? 17.944 29.421 2.908 1 95.09 300 LEU B CA 1
ATOM 4868 C C . LEU B 1 300 ? 18.406 30.838 2.583 1 95.09 300 LEU B C 1
ATOM 4870 O O . LEU B 1 300 ? 18.112 31.776 3.327 1 95.09 300 LEU B O 1
ATOM 4874 N N . GLN B 1 301 ? 19.094 30.963 1.507 1 92.95 301 GLN B N 1
ATOM 4875 C CA . GLN B 1 301 ? 19.42 32.288 0.99 1 92.95 301 GLN B CA 1
ATOM 4876 C C . GLN B 1 301 ? 18.182 32.98 0.428 1 92.95 301 GLN B C 1
ATOM 4878 O O . GLN B 1 301 ? 17.277 32.322 -0.088 1 92.95 301 GLN B O 1
ATOM 4883 N N . ASP B 1 302 ? 18.216 34.28 0.494 1 94.18 302 ASP B N 1
ATOM 4884 C CA . ASP B 1 302 ? 17.089 35.046 -0.027 1 94.18 302 ASP B CA 1
ATOM 4885 C C . ASP B 1 302 ? 16.935 34.842 -1.533 1 94.18 302 ASP B C 1
ATOM 4887 O O . ASP B 1 302 ? 17.921 34.873 -2.272 1 94.18 302 ASP B O 1
ATOM 4891 N N . SER B 1 303 ? 15.764 34.534 -1.956 1 92.97 303 SER B N 1
ATOM 4892 C CA . SER B 1 303 ? 15.407 34.309 -3.353 1 92.97 303 SER B CA 1
ATOM 4893 C C . SER B 1 303 ? 13.901 34.428 -3.565 1 92.97 303 SER B C 1
ATOM 4895 O O . SER B 1 303 ? 13.138 34.51 -2.6 1 92.97 303 SER B O 1
ATOM 4897 N N . GLU B 1 304 ? 13.489 34.519 -4.778 1 93.84 304 GLU B N 1
ATOM 4898 C CA . GLU B 1 304 ? 12.064 34.566 -5.09 1 93.84 304 GLU B CA 1
ATOM 4899 C C . GLU B 1 304 ? 11.365 33.275 -4.672 1 93.84 304 GLU B C 1
ATOM 4901 O O . GLU B 1 304 ? 10.19 33.291 -4.301 1 93.84 304 GLU B O 1
ATOM 4906 N N . TYR B 1 305 ? 12.09 32.229 -4.671 1 94.31 305 TYR B N 1
ATOM 4907 C CA . TYR B 1 305 ? 11.516 30.944 -4.289 1 94.31 305 TYR B CA 1
ATOM 4908 C C . TYR B 1 305 ? 11.313 30.863 -2.781 1 94.31 305 TYR B C 1
ATOM 4910 O O . TYR B 1 305 ? 10.294 30.35 -2.313 1 94.31 305 TYR B O 1
ATOM 4918 N N . LYS B 1 306 ? 12.31 31.294 -2.015 1 95.08 306 LYS B N 1
ATOM 4919 C CA . LYS B 1 306 ? 12.117 31.395 -0.571 1 95.08 306 LYS B CA 1
ATOM 4920 C C . LYS B 1 306 ? 10.908 32.264 -0.238 1 95.08 306 LYS B C 1
ATOM 4922 O O . LYS B 1 306 ? 10.098 31.908 0.62 1 95.08 306 LYS B O 1
ATOM 4927 N N . GLN B 1 307 ? 10.801 33.357 -0.926 1 95.67 307 GLN B N 1
ATOM 4928 C CA . GLN B 1 307 ? 9.672 34.255 -0.706 1 95.67 307 GLN B CA 1
ATOM 4929 C C . GLN B 1 307 ? 8.352 33.573 -1.052 1 95.67 307 GLN B C 1
ATOM 4931 O O . GLN B 1 307 ? 7.331 33.823 -0.408 1 95.67 307 GLN B O 1
ATOM 4936 N N . SER B 1 308 ? 8.367 32.836 -2.079 1 94.98 308 SER B N 1
ATOM 4937 C CA . SER B 1 308 ? 7.164 32.101 -2.455 1 94.98 308 SER B CA 1
ATOM 4938 C C . SER B 1 308 ? 6.761 31.108 -1.371 1 94.98 308 SER B C 1
ATOM 4940 O O . SER B 1 308 ? 5.572 30.911 -1.113 1 94.98 308 SER B O 1
ATOM 4942 N N . LEU B 1 309 ? 7.745 30.452 -0.769 1 96.62 309 LEU B N 1
ATOM 4943 C CA . LEU B 1 309 ? 7.47 29.53 0.328 1 96.62 309 LEU B CA 1
ATOM 4944 C C . LEU B 1 309 ? 6.87 30.267 1.521 1 96.62 309 LEU B C 1
ATOM 4946 O O . LEU B 1 309 ? 5.961 29.756 2.179 1 96.62 309 LEU B O 1
ATOM 4950 N N . ILE B 1 310 ? 7.358 31.425 1.778 1 96.77 310 ILE B N 1
ATOM 4951 C CA . ILE B 1 310 ? 6.829 32.253 2.856 1 96.77 310 ILE B CA 1
ATOM 4952 C C . ILE B 1 310 ? 5.396 32.67 2.53 1 96.77 310 ILE B C 1
ATOM 4954 O O . ILE B 1 310 ? 4.516 32.613 3.391 1 96.77 310 ILE B O 1
ATOM 4958 N N . THR B 1 311 ? 5.184 33.045 1.289 1 95.44 311 THR B N 1
ATOM 4959 C CA . THR B 1 311 ? 3.859 33.47 0.851 1 95.44 311 THR B CA 1
ATOM 4960 C C . THR B 1 311 ? 2.856 32.326 0.971 1 95.44 311 THR B C 1
ATOM 4962 O O . THR B 1 311 ? 1.691 32.548 1.305 1 95.44 311 THR B O 1
ATOM 4965 N N . LEU B 1 312 ? 3.288 31.167 0.677 1 94.22 312 LEU B N 1
ATOM 4966 C CA . LEU B 1 312 ? 2.436 29.991 0.819 1 94.22 312 LEU B CA 1
ATOM 4967 C C . LEU B 1 312 ? 1.979 29.821 2.264 1 94.22 312 LEU B C 1
ATOM 4969 O O . LEU B 1 312 ? 0.81 29.522 2.519 1 94.22 312 LEU B O 1
ATOM 4973 N N . CYS B 1 313 ? 2.89 29.953 3.196 1 95 313 CYS B N 1
ATOM 4974 C CA . CYS B 1 313 ? 2.556 29.883 4.615 1 95 313 CYS B CA 1
ATOM 4975 C C . CYS B 1 313 ? 1.481 30.903 4.973 1 95 313 CYS B C 1
ATOM 4977 O O . CYS B 1 313 ? 0.476 30.559 5.598 1 95 313 CYS B O 1
ATOM 4979 N N . ASN B 1 314 ? 1.65 32.065 4.49 1 93.04 314 ASN B N 1
ATOM 4980 C CA . ASN B 1 314 ? 0.728 33.15 4.813 1 93.04 314 ASN B CA 1
ATOM 4981 C C . ASN B 1 314 ? -0.635 32.939 4.161 1 93.04 314 ASN B C 1
ATOM 4983 O O . ASN B 1 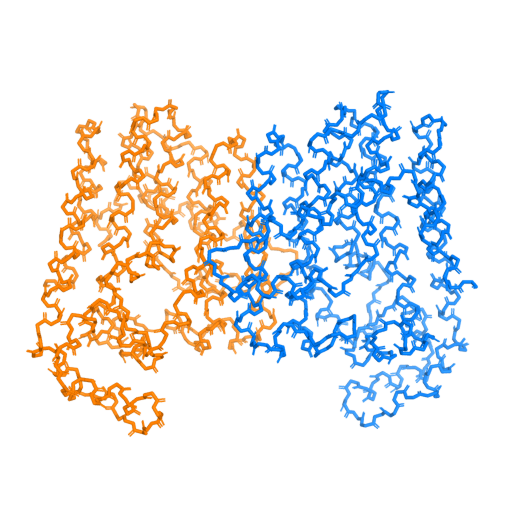314 ? -1.662 33.324 4.722 1 93.04 314 ASN B O 1
ATOM 4987 N N . SER B 1 315 ? -0.606 32.337 3.033 1 92.51 315 SER B N 1
ATOM 4988 C CA . SER B 1 315 ? -1.854 32.101 2.315 1 92.51 315 SER B CA 1
ATOM 4989 C C . SER B 1 315 ? -2.745 31.116 3.063 1 92.51 315 SER B C 1
ATOM 4991 O O . SER B 1 315 ? -3.972 31.172 2.952 1 92.51 315 SER B O 1
ATOM 4993 N N . ILE B 1 316 ? -2.2 30.22 3.821 1 91.1 316 ILE B N 1
ATOM 4994 C CA . ILE B 1 316 ? -2.961 29.226 4.57 1 91.1 316 ILE B CA 1
ATOM 4995 C C . ILE B 1 316 ? -3.791 29.918 5.649 1 91.1 316 ILE B C 1
ATOM 4997 O O . ILE B 1 316 ? -4.979 29.628 5.808 1 91.1 316 ILE B O 1
ATOM 5001 N N . ILE B 1 317 ? -3.198 30.875 6.309 1 89.16 317 ILE B N 1
ATOM 5002 C CA . ILE B 1 317 ? -3.872 31.562 7.406 1 89.16 317 ILE B CA 1
ATOM 5003 C C . ILE B 1 317 ? -4.88 32.563 6.846 1 89.16 317 ILE B C 1
ATOM 5005 O O . ILE B 1 317 ? -5.926 32.804 7.452 1 89.16 317 ILE B O 1
ATOM 5009 N N . SER B 1 318 ? -4.562 33.078 5.712 1 89.37 318 SER B N 1
ATOM 5010 C CA . SER B 1 318 ? -5.419 34.105 5.127 1 89.37 318 SER B CA 1
ATOM 5011 C C . SER B 1 318 ? -6.781 33.537 4.743 1 89.37 318 SER B C 1
ATOM 5013 O O . SER B 1 318 ? -7.743 34.285 4.564 1 89.37 318 SER B O 1
ATOM 5015 N N . LYS B 1 319 ? -6.877 32.234 4.656 1 82.86 319 LYS B N 1
ATOM 5016 C CA . LYS B 1 319 ? -8.139 31.589 4.305 1 82.86 319 LYS B CA 1
ATOM 5017 C C . LYS B 1 319 ? -9.166 31.747 5.422 1 82.86 319 LYS B C 1
ATOM 5019 O O . LYS B 1 319 ? -10.369 31.614 5.19 1 82.86 319 LYS B O 1
ATOM 5024 N N . ILE B 1 320 ? -8.695 31.825 6.593 1 79.87 320 ILE B N 1
ATOM 5025 C CA . ILE B 1 320 ? -9.628 31.883 7.713 1 79.87 320 ILE B CA 1
ATOM 5026 C C . ILE B 1 320 ? -9.648 33.294 8.296 1 79.87 320 ILE B C 1
ATOM 5028 O O . ILE B 1 320 ? -10.373 33.566 9.256 1 79.87 320 ILE B O 1
ATOM 5032 N N . LYS B 1 321 ? -8.861 34.174 7.872 1 69.77 321 LYS B N 1
ATOM 5033 C CA . LYS B 1 321 ? -8.958 35.563 8.31 1 69.77 321 LYS B CA 1
ATOM 5034 C C . LYS B 1 321 ? -10.008 36.322 7.504 1 69.77 321 LYS B C 1
ATOM 5036 O O . LYS B 1 321 ? -10.265 35.993 6.344 1 69.77 321 LYS B O 1
#

Solvent-accessible surface area (backbone atoms only — not comparable to full-atom values): 32668 Å² total; per-residue (Å²): 116,68,80,62,39,58,92,46,42,68,59,53,51,51,46,58,61,46,52,62,61,72,53,56,55,99,39,64,67,52,27,51,53,49,44,54,54,67,65,53,56,72,87,55,59,64,33,47,47,27,54,38,48,36,39,40,71,35,90,62,69,67,85,49,72,63,54,53,49,48,22,49,36,54,46,40,44,52,52,18,50,49,42,42,45,33,60,53,65,68,43,56,58,48,66,74,34,69,23,55,40,62,73,66,29,60,44,56,23,53,34,42,20,43,27,36,45,15,48,32,48,27,54,39,34,68,62,74,41,59,68,46,32,33,52,53,28,43,34,46,28,31,34,28,51,15,52,50,51,48,64,72,42,41,70,44,88,78,63,48,70,66,57,50,49,52,30,43,29,29,58,51,4,40,54,42,9,35,41,34,22,36,31,33,48,74,74,44,86,45,65,69,59,20,52,30,34,20,47,21,22,33,25,41,28,40,21,48,50,47,48,52,53,48,42,36,63,72,43,56,38,80,77,72,35,41,66,56,36,51,50,54,74,68,24,44,73,45,62,35,51,55,58,21,51,88,37,62,69,51,48,53,47,50,54,39,51,73,67,64,44,92,62,78,75,54,74,67,59,49,44,54,40,61,72,51,45,4,53,59,53,34,51,50,52,26,49,49,28,33,54,53,17,51,58,36,51,67,80,46,65,94,46,73,41,44,50,33,55,46,48,51,49,51,52,54,57,54,70,77,102,117,68,80,61,39,60,91,45,43,68,60,52,53,50,45,59,60,46,53,62,61,72,53,57,56,98,40,66,66,51,28,50,53,50,45,55,54,68,64,52,56,74,85,56,58,63,35,49,48,27,53,38,49,36,38,40,71,36,88,63,68,67,84,48,72,63,54,53,49,49,25,48,36,53,47,39,45,53,51,20,50,50,43,44,45,33,60,52,64,65,43,57,60,47,67,74,34,69,23,55,39,63,73,67,28,60,43,56,21,52,35,41,20,42,27,35,45,15,47,33,48,27,54,40,35,69,62,73,42,58,67,45,31,33,51,52,28,43,34,46,28,30,34,27,50,15,50,49,52,49,65,74,40,41,70,44,88,79,63,47,69,65,56,51,49,52,32,42,30,28,58,52,4,40,54,42,10,38,42,33,22,36,30,32,49,74,74,42,88,44,64,68,59,19,52,31,34,22,46,22,22,34,25,41,27,41,22,47,51,46,46,52,52,49,43,35,64,71,43,55,38,80,78,72,35,41,65,57,36,52,49,52,75,69,24,46,72,43,62,36,52,55,58,21,51,88,36,64,69,52,48,54,49,51,54,40,51,73,67,62,45,92,63,77,79,52,73,67,59,48,46,54,40,62,71,49,46,4,53,59,54,34,49,50,52,25,50,50,27,32,53,54,16,50,58,35,51,66,82,46,64,93,44,73,40,45,49,35,55,44,48,52,48,52,52,56,56,55,72,78,101

Foldseek 3Di:
DVVLQPVPVVLVVVLLVVLLVLQDDPDDLLSVQSCVQSVLDDPLVQLSLLLLLLQLQAPPNDDDPLSSLLSSLLVLLVSLLVLVVCLVLVPQFDSLHGHSCNVPNSVSSPVSSVSSLVSSLVSQVVSVDVVLSVQQNVLNVLQVVLVVLQVVCFLPLPDDVVSQLSSQLSNWQSSSLSSSLSSNCSRPVDVLLSNLSSLLSSLLRSLLVLLLLLCLLPPDCVVNVHHRCSCLLSRGQHQLNSLQSVDPVLNVVSVCSVVVNPDDPPDPNSVSSVVSCSSVVSLVSSVVSLVSSLVSLVVTDDDSSNVSSNVSSVVSSVVVD/DVVLQPVPVVLVVVLLVVLLVLQDDPDDLLSVQSCVQSVLDDPLVQLSLLLLLLQLQAPPNDDDPLSSLLSSLLVLLVSLLVLVVCLVLVPQFDSLHGHSCNVPNSVSSPVSSVSSLVSSLVSQVVSVDVVLSVQQNVLNVLQVVLVVLQVVCFLPLPDDVVSLLSSQLSNWQSSSLSSSLSSNCSRPVDVLLSNLSSLLSSLLRSLLVLLLLLCLLPPDCVVNVHHRCSCLLSRGQHQLNSLQSVDPVLNVVSVCSVVVNPDDPPDPNSVSSVVSCSSVVSLVSSVVSLVSSLVSLPVTDDDSSNVSSNVSSVVSSVVVD

Organism: Galdieria sulphuraria (NCBI:txid130081)

Secondary structure (DSSP, 8-state):
--GGGGGGHHHHHHHHHHHHHHT--SSHHHHHHHHHHHHT----HHHHHHHHHHHHH-SS-PPPHHHHHHHHHHHHHHHHHHHHHHHHTT--EETTEE-HHHHS-HHHHHHHHHHHHHHHHHHHHTT--HHHHHHHHHHHHHHHHHHHHHHHTTT-TT--HHHHHHHHIIIIIHHHHHHHHHHHHHH---HHHHHHHHHHHHHHHHHHHHHHHHHHHHS-HHHHTS-TTHHHHTT---HHHHTTTT-HHHHHHHHHHHTT-----SHHHHHHHHHTTHHHHHHHHHHHHHHHHHHGGGGSPP-HHHHHHHHHHHHHHHTT-/-TGGGGGGHHHHHHHHHHHHHHT--SSHHHHHHHHHHHHT----HHHHHHHHHHHHH-SS-PPPHHHHHHHHHHHHHHHHHHHHHHHHTT--EETTEE-HHHHS-HHHHHHHHHHHHHHHHHHHHTT--HHHHHHHHHHHHHHHHHHHHHHHTTT-TT--HHHHHHHHIIIIIHHHHHHHHHHHHHH---HHHHHHHHHHHHHHHHHHHHHHHHHHHHS-HHHHTS-TTHHHHTT---HHHHTTTT-HHHHHHHHHHHTT-----SHHHHHHHHHTTHHHHHHHHHHHHHHHHHHGGGGSPP-HHHHHHHHHHHHHHHTT-

Radius of gyration: 26.46 Å; Cα contacts (8 Å, |Δi|>4): 1018; chains: 2; bounding box: 61×73×53 Å